Protein AF-A0AAE9Y9T9-F1 (afdb_monomer_lite)

pLDDT: mean 82.38, std 16.5, range [25.77, 98.5]

Organism: NCBI:txid467976

InterPro domains:
  IPR009045 Peptidase M74/Hedgehog-like, zinc-binding domain superfamily [G3DSA:3.30.1380.10] (387-512)
  IPR009045 Peptidase M74/Hedgehog-like, zinc-binding domain superfamily [SSF55166] (402-497)
  IPR025282 Domain of unknown function DUF4214 [PF13946] (89-117)
  IPR025282 Domain of unknown function DUF4214 [PF13946] (127-185)
  IPR025282 Domain of unknown function DUF4214 [PF13946] (188-228)
  IPR038255 Phycobilisome linker domain superfamily [G3DSA:1.10.3130.20] (77-189)

Structure (mmCIF, N/CA/C/O backbone):
data_AF-A0AAE9Y9T9-F1
#
_entry.id   AF-A0AAE9Y9T9-F1
#
loop_
_atom_site.group_PDB
_atom_site.id
_atom_site.type_symbol
_atom_site.label_atom_id
_atom_site.label_alt_id
_atom_site.label_comp_id
_atom_site.label_asym_id
_atom_site.label_entity_id
_atom_site.label_seq_id
_atom_site.pdbx_PDB_ins_code
_atom_site.Cartn_x
_atom_site.Cartn_y
_atom_site.Cartn_z
_atom_site.occupancy
_atom_site.B_iso_or_equiv
_atom_site.auth_seq_id
_atom_site.auth_comp_id
_atom_site.auth_asym_id
_atom_site.auth_atom_id
_atom_site.pdbx_PDB_model_num
ATOM 1 N N . MET A 1 1 ? 11.167 3.508 -10.632 1.00 36.72 1 MET A N 1
ATOM 2 C CA . MET A 1 1 ? 10.766 2.117 -10.337 1.00 36.72 1 MET A CA 1
ATOM 3 C C . MET A 1 1 ? 11.111 1.914 -8.875 1.00 36.72 1 MET A C 1
ATOM 5 O O . MET A 1 1 ? 12.228 2.182 -8.496 1.00 36.72 1 MET A O 1
ATOM 9 N N . ALA A 1 2 ? 10.188 1.707 -7.954 1.00 25.77 2 ALA A N 1
ATOM 10 C CA . ALA A 1 2 ? 9.254 0.606 -7.887 1.00 25.77 2 ALA A CA 1
ATOM 11 C C . ALA A 1 2 ? 7.969 1.085 -7.203 1.00 25.77 2 ALA A C 1
ATOM 13 O O . ALA A 1 2 ? 8.032 1.809 -6.215 1.00 25.77 2 ALA A O 1
ATOM 14 N N . ARG A 1 3 ? 6.823 0.713 -7.779 1.00 28.67 3 ARG A N 1
ATOM 15 C CA . ARG A 1 3 ? 5.498 0.591 -7.134 1.00 28.67 3 ARG A CA 1
ATOM 16 C C . ARG A 1 3 ? 4.399 0.339 -8.172 1.00 28.67 3 ARG A C 1
ATOM 18 O O . ARG A 1 3 ? 3.364 -0.183 -7.797 1.00 28.67 3 ARG A O 1
ATOM 25 N N . ARG A 1 4 ? 4.600 0.694 -9.455 1.00 33.28 4 ARG A N 1
ATOM 26 C CA . ARG A 1 4 ? 3.515 0.661 -10.466 1.00 33.28 4 ARG A CA 1
ATOM 27 C C . ARG A 1 4 ? 3.773 -0.139 -11.748 1.00 33.28 4 ARG A C 1
ATOM 29 O O . ARG A 1 4 ? 2.853 -0.297 -12.532 1.00 33.28 4 ARG A O 1
ATOM 36 N N . ALA A 1 5 ? 4.988 -0.634 -11.977 1.00 29.05 5 ALA A N 1
ATOM 37 C CA . ALA A 1 5 ? 5.324 -1.377 -13.200 1.00 29.05 5 ALA A CA 1
ATOM 38 C C . ALA A 1 5 ? 4.829 -2.838 -13.202 1.00 29.05 5 ALA A C 1
ATOM 40 O O . ALA A 1 5 ? 4.653 -3.412 -14.269 1.00 29.05 5 ALA A O 1
ATOM 41 N N . TRP A 1 6 ? 4.593 -3.390 -12.012 1.00 34.75 6 TRP A N 1
ATOM 42 C CA . TRP A 1 6 ? 4.169 -4.771 -11.753 1.00 34.75 6 TRP A CA 1
ATOM 43 C C . TRP A 1 6 ? 3.249 -4.802 -10.523 1.00 34.75 6 TRP A C 1
ATOM 45 O O . TRP A 1 6 ? 3.426 -5.555 -9.570 1.00 34.75 6 TRP A O 1
ATOM 55 N N . GLY A 1 7 ? 2.376 -3.799 -10.451 1.00 29.67 7 GLY A N 1
ATOM 56 C CA . GLY A 1 7 ? 1.649 -3.441 -9.244 1.00 29.67 7 GLY A CA 1
ATOM 57 C C . GLY A 1 7 ? 0.149 -3.472 -9.452 1.00 29.67 7 GLY A C 1
ATOM 58 O O . GLY A 1 7 ? -0.462 -2.409 -9.419 1.00 29.67 7 GLY A O 1
ATOM 59 N N . ALA A 1 8 ? -0.431 -4.660 -9.593 1.00 29.55 8 ALA A N 1
ATOM 60 C CA . ALA A 1 8 ? -1.784 -4.939 -9.139 1.00 29.55 8 ALA A CA 1
ATOM 61 C C . ALA A 1 8 ? -1.858 -6.396 -8.654 1.00 29.55 8 ALA A C 1
ATOM 63 O O . ALA A 1 8 ? -2.102 -7.343 -9.393 1.00 29.55 8 ALA A O 1
ATOM 64 N N . LEU A 1 9 ? -1.679 -6.601 -7.345 1.00 33.59 9 LEU A N 1
ATOM 65 C CA . LEU A 1 9 ? -2.149 -7.832 -6.705 1.00 33.59 9 LEU A CA 1
ATOM 66 C C . LEU A 1 9 ? -3.685 -7.805 -6.733 1.00 33.59 9 LEU A C 1
ATOM 68 O O . LEU A 1 9 ? -4.332 -7.557 -5.718 1.00 33.59 9 LEU A O 1
ATOM 72 N N . ALA A 1 10 ? -4.277 -8.074 -7.895 1.00 32.25 10 ALA A N 1
ATOM 73 C CA . ALA A 1 10 ? -5.696 -8.323 -8.032 1.00 32.25 10 ALA A CA 1
ATOM 74 C C . ALA A 1 10 ? -5.987 -9.703 -7.429 1.00 32.25 10 ALA A C 1
ATOM 76 O O . ALA A 1 10 ? -6.128 -10.702 -8.127 1.00 32.25 10 ALA A O 1
ATOM 77 N N . LEU A 1 11 ? -6.059 -9.786 -6.101 1.00 33.44 11 LEU A N 1
ATOM 78 C CA . LEU A 1 11 ? -6.539 -10.990 -5.436 1.00 33.44 11 LEU A CA 1
ATOM 79 C C . LEU A 1 11 ? -8.070 -11.016 -5.544 1.00 33.44 11 LEU A C 1
ATOM 81 O O . LEU A 1 11 ? -8.780 -10.369 -4.773 1.00 33.44 11 LEU A O 1
ATOM 85 N N . ALA A 1 12 ? -8.604 -11.767 -6.504 1.00 29.09 12 ALA A N 1
ATOM 86 C CA . ALA A 1 12 ? -9.953 -12.300 -6.357 1.00 29.09 12 ALA A CA 1
ATOM 87 C C . ALA A 1 12 ? -9.865 -13.481 -5.388 1.00 29.09 12 ALA A C 1
ATOM 89 O O . ALA A 1 12 ? -9.049 -14.387 -5.569 1.00 29.09 12 ALA A O 1
ATOM 90 N N . LEU A 1 13 ? -10.680 -13.435 -4.333 1.00 36.00 13 LEU A N 1
ATOM 91 C CA . LEU A 1 13 ? -10.781 -14.497 -3.343 1.00 36.00 13 LEU A CA 1
ATOM 92 C C . LEU A 1 13 ? -11.082 -15.835 -4.024 1.00 36.00 13 LEU A C 1
ATOM 94 O O . LEU A 1 13 ? -12.176 -16.036 -4.543 1.00 36.00 13 LEU A O 1
ATOM 98 N N . LEU A 1 14 ? -10.128 -16.759 -3.945 1.00 36.50 14 LEU A N 1
ATOM 99 C CA . LEU A 1 14 ? -10.345 -18.185 -4.192 1.00 36.50 14 LEU A CA 1
ATOM 100 C C . LEU A 1 14 ? -9.897 -19.061 -3.011 1.00 36.50 14 LEU A C 1
ATOM 102 O O . LEU A 1 14 ? -9.850 -20.280 -3.088 1.00 36.50 14 LEU A O 1
ATOM 106 N N . VAL A 1 15 ? -9.662 -18.453 -1.843 1.00 35.50 15 VAL A N 1
ATOM 107 C CA . VAL A 1 15 ? -9.536 -19.210 -0.583 1.00 35.50 15 VAL A CA 1
ATOM 108 C C . VAL A 1 15 ? -10.895 -19.367 0.127 1.00 35.50 15 VAL A C 1
ATOM 110 O O . VAL A 1 15 ? -10.996 -20.046 1.146 1.00 35.50 15 VAL A O 1
ATOM 113 N N . THR A 1 16 ? -11.987 -18.831 -0.425 1.00 35.72 16 THR A N 1
ATOM 114 C CA . THR A 1 16 ? -13.331 -19.030 0.128 1.00 35.72 16 THR A CA 1
ATOM 115 C C . THR A 1 16 ? -13.962 -20.322 -0.380 1.00 35.72 16 THR A C 1
ATOM 117 O O . THR A 1 16 ? -14.549 -20.398 -1.457 1.00 35.72 16 THR A O 1
ATOM 120 N N . GLY A 1 17 ? -13.943 -21.342 0.474 1.00 32.81 17 GLY A N 1
ATOM 121 C CA . GLY A 1 17 ? -15.030 -22.313 0.487 1.00 32.81 17 GLY A CA 1
ATOM 122 C C . GLY A 1 17 ? -16.334 -21.627 0.919 1.00 32.81 17 GLY A C 1
ATOM 123 O O . GLY A 1 17 ? -16.567 -21.493 2.109 1.00 32.81 17 GLY A O 1
ATOM 124 N N . MET A 1 18 ? -17.109 -21.182 -0.077 1.00 31.41 18 MET A N 1
ATOM 125 C CA . MET A 1 18 ? -18.562 -20.932 -0.177 1.00 31.41 18 MET A CA 1
ATOM 126 C C . MET A 1 18 ? -19.411 -20.271 0.940 1.00 31.41 18 MET A C 1
ATOM 128 O O . MET A 1 18 ? -19.322 -20.541 2.131 1.00 31.41 18 MET A O 1
ATOM 132 N N . ALA A 1 19 ? -20.372 -19.485 0.430 1.00 27.72 19 ALA A N 1
ATOM 133 C CA . ALA A 1 19 ? -21.610 -18.972 1.025 1.00 27.72 19 ALA A CA 1
ATOM 134 C C . ALA A 1 19 ? -22.444 -20.010 1.823 1.00 27.72 19 ALA A C 1
ATOM 136 O O . ALA A 1 19 ? -22.287 -21.216 1.618 1.00 27.72 19 ALA A O 1
ATOM 137 N N . PRO A 1 20 ? -23.392 -19.578 2.686 1.00 36.91 20 PRO A N 1
ATOM 138 C CA . PRO A 1 20 ? -24.178 -20.496 3.498 1.00 36.91 20 PRO A CA 1
ATOM 139 C C . PRO A 1 20 ? -25.326 -21.095 2.673 1.00 36.91 20 PRO A C 1
ATOM 141 O O . PRO A 1 20 ? -26.297 -20.408 2.371 1.00 36.91 20 PRO A O 1
ATOM 144 N N . ALA A 1 21 ? -25.249 -22.382 2.330 1.00 30.72 21 ALA A N 1
ATOM 145 C CA . ALA A 1 21 ? -26.416 -23.168 1.924 1.00 30.72 21 ALA A CA 1
ATOM 146 C C . ALA A 1 21 ? -26.159 -24.677 2.073 1.00 30.72 21 ALA A C 1
ATOM 148 O O . ALA A 1 21 ? -25.257 -25.205 1.437 1.00 30.72 21 ALA A O 1
ATOM 149 N N . ALA A 1 22 ? -27.012 -25.318 2.884 1.00 32.72 22 ALA A N 1
ATOM 150 C CA . ALA A 1 22 ? -27.265 -26.757 3.054 1.00 32.72 22 ALA A CA 1
ATOM 151 C C . ALA A 1 22 ? -26.057 -27.695 3.286 1.00 32.72 22 ALA A C 1
ATOM 153 O O . ALA A 1 22 ? -25.104 -27.749 2.520 1.00 32.72 22 ALA A O 1
ATOM 154 N N . ALA A 1 23 ? -26.146 -28.502 4.348 1.00 35.94 23 ALA A N 1
ATOM 155 C CA . ALA A 1 23 ? -25.128 -29.463 4.764 1.00 35.94 23 ALA A CA 1
ATOM 156 C C . ALA A 1 23 ? -24.759 -30.466 3.649 1.00 35.94 23 ALA A C 1
ATOM 158 O O . ALA A 1 23 ? -25.425 -31.482 3.458 1.00 35.94 23 ALA A O 1
ATOM 159 N N . ALA A 1 24 ? -23.669 -30.180 2.938 1.00 34.84 24 ALA A N 1
ATOM 160 C CA . ALA A 1 24 ? -22.925 -31.146 2.140 1.00 34.84 24 ALA A CA 1
ATOM 161 C C . ALA A 1 24 ? -21.932 -31.907 3.046 1.00 34.84 24 ALA A C 1
ATOM 163 O O . ALA A 1 24 ? -21.469 -31.347 4.046 1.00 34.84 24 ALA A O 1
ATOM 164 N N . PRO A 1 25 ? -21.601 -33.177 2.743 1.00 34.75 25 PRO A N 1
ATOM 165 C CA . PRO A 1 25 ? -20.698 -33.967 3.573 1.00 34.75 25 PRO A CA 1
ATOM 166 C C . PRO A 1 25 ? -19.297 -33.339 3.606 1.00 34.75 25 PRO A C 1
ATOM 168 O O . PRO A 1 25 ? -18.805 -32.831 2.599 1.00 34.75 25 PRO A O 1
ATOM 171 N N . ALA A 1 26 ? -18.671 -33.368 4.783 1.00 35.06 26 ALA A N 1
ATOM 172 C CA . ALA A 1 26 ? -17.390 -32.728 5.058 1.00 35.06 26 ALA A CA 1
ATOM 173 C C . ALA A 1 26 ? -16.287 -33.201 4.092 1.00 35.06 26 ALA A C 1
ATOM 175 O O . ALA A 1 26 ? -15.956 -34.386 4.041 1.00 35.06 26 ALA A O 1
ATOM 176 N N . ALA A 1 27 ? -15.697 -32.261 3.349 1.00 38.69 27 ALA A N 1
ATOM 177 C CA . ALA A 1 27 ? -14.474 -32.505 2.593 1.00 38.69 27 ALA A CA 1
ATOM 178 C C . ALA A 1 27 ? -13.329 -32.878 3.562 1.00 38.69 27 ALA A C 1
ATOM 180 O O . ALA A 1 27 ? -13.255 -32.302 4.653 1.00 38.69 27 ALA A O 1
ATOM 181 N N . PRO A 1 28 ? -12.431 -33.817 3.208 1.00 41.06 28 PRO A N 1
ATOM 182 C CA . PRO A 1 28 ? -11.322 -34.187 4.079 1.00 41.06 28 PRO A CA 1
ATOM 183 C C . PRO A 1 28 ? -10.411 -32.978 4.335 1.00 41.06 28 PRO A C 1
ATOM 185 O O . PRO A 1 28 ? -10.115 -32.200 3.426 1.00 41.06 28 PRO A O 1
ATOM 188 N N . ALA A 1 29 ? -9.962 -32.827 5.583 1.00 44.94 29 ALA A N 1
ATOM 189 C CA . ALA A 1 29 ? -9.028 -31.781 5.981 1.00 44.94 29 ALA A CA 1
ATOM 190 C C . ALA A 1 29 ? -7.754 -31.855 5.119 1.00 44.94 29 ALA A C 1
ATOM 192 O O . ALA A 1 29 ? -7.064 -32.876 5.094 1.00 44.94 29 ALA A O 1
ATOM 193 N N . ARG A 1 30 ? -7.456 -30.781 4.379 1.00 57.41 30 ARG A N 1
ATOM 194 C CA . ARG A 1 30 ? -6.244 -30.679 3.554 1.00 57.41 30 ARG A CA 1
ATOM 195 C C . ARG A 1 30 ? -5.012 -30.686 4.466 1.00 57.41 30 ARG A C 1
ATOM 197 O O . ARG A 1 30 ? -4.998 -29.999 5.484 1.00 57.41 30 ARG A O 1
ATOM 204 N N . SER A 1 31 ? -3.977 -31.447 4.109 1.00 71.06 31 SER A N 1
ATOM 205 C CA . SER A 1 31 ? -2.700 -31.418 4.834 1.00 71.06 31 SER A CA 1
ATOM 206 C C . SER A 1 31 ? -2.042 -30.035 4.721 1.00 71.06 31 SER A C 1
ATOM 208 O O . SER A 1 31 ? -2.261 -29.319 3.743 1.00 71.06 31 SER A O 1
ATOM 210 N N . ALA A 1 32 ? -1.200 -29.662 5.691 1.00 70.12 32 ALA A N 1
ATOM 211 C CA . ALA A 1 32 ? -0.476 -28.384 5.665 1.00 70.12 32 ALA A CA 1
ATOM 212 C C . ALA A 1 32 ? 0.333 -28.192 4.365 1.00 70.12 32 ALA A C 1
ATOM 214 O O . ALA A 1 32 ? 0.315 -27.111 3.781 1.00 70.12 32 ALA A O 1
ATOM 215 N N . GLY A 1 33 ? 0.947 -29.267 3.853 1.00 74.31 33 GLY A N 1
ATOM 216 C CA . GLY A 1 33 ? 1.660 -29.243 2.573 1.00 74.31 33 GLY A CA 1
ATOM 217 C C . GLY A 1 33 ? 0.748 -29.018 1.361 1.00 74.31 33 GLY A C 1
ATOM 218 O O . GLY A 1 33 ? 1.131 -28.318 0.430 1.00 74.31 33 GLY A O 1
ATOM 219 N N . ALA A 1 34 ? -0.484 -29.540 1.370 1.00 79.88 34 ALA A N 1
ATOM 220 C CA . ALA A 1 34 ? -1.442 -29.286 0.292 1.00 79.88 34 ALA A CA 1
ATOM 221 C C . ALA A 1 34 ? -1.924 -27.825 0.281 1.00 79.88 34 ALA A C 1
ATOM 223 O O . ALA A 1 34 ? -2.134 -27.252 -0.787 1.00 79.88 34 ALA A O 1
ATOM 224 N N . LEU A 1 35 ? -2.079 -27.205 1.455 1.00 84.44 35 LEU A N 1
ATOM 225 C CA . LEU A 1 35 ? -2.425 -25.787 1.556 1.00 84.44 35 LEU A CA 1
ATOM 226 C C . LEU A 1 35 ? -1.284 -24.892 1.047 1.00 84.44 35 LEU A C 1
ATOM 228 O O . LEU A 1 35 ? -1.539 -23.986 0.257 1.00 84.44 35 LEU A O 1
ATOM 232 N N . GLU A 1 36 ? -0.040 -25.187 1.432 1.00 86.88 36 GLU A N 1
ATOM 233 C CA . GLU A 1 36 ? 1.154 -24.453 0.989 1.00 86.88 36 GLU A CA 1
ATOM 234 C C . GLU A 1 36 ? 1.265 -24.409 -0.542 1.00 86.88 36 GLU A C 1
ATOM 236 O O . GLU A 1 36 ? 1.460 -23.341 -1.123 1.00 86.88 36 GLU A O 1
ATOM 241 N N . VAL A 1 37 ? 1.055 -25.547 -1.211 1.00 88.62 37 VAL A N 1
ATOM 242 C CA . VAL A 1 37 ? 1.101 -25.639 -2.679 1.00 88.62 37 VAL A CA 1
ATOM 243 C C . VAL A 1 37 ? -0.007 -24.817 -3.341 1.00 88.62 37 VAL A C 1
ATOM 245 O O . VAL A 1 37 ? 0.249 -24.139 -4.337 1.00 88.62 37 VAL A O 1
ATOM 248 N N . ARG A 1 38 ? -1.222 -24.813 -2.781 1.00 91.44 38 ARG A N 1
ATOM 249 C CA . ARG A 1 38 ? -2.317 -23.981 -3.302 1.00 91.44 38 ARG A CA 1
ATOM 250 C C . ARG A 1 38 ? -2.000 -22.494 -3.182 1.00 91.44 38 ARG A C 1
ATOM 252 O O . ARG A 1 38 ? -2.147 -21.763 -4.157 1.00 91.44 38 ARG A O 1
ATOM 259 N N . CYS A 1 39 ? -1.523 -22.051 -2.019 1.00 91.00 39 CYS A N 1
ATOM 260 C CA . CYS A 1 39 ? -1.108 -20.662 -1.825 1.00 91.00 39 CYS A CA 1
ATOM 261 C C . CYS A 1 39 ? 0.040 -20.282 -2.765 1.00 91.00 39 CYS A C 1
ATOM 263 O O . CYS A 1 39 ? 0.038 -19.187 -3.319 1.00 91.00 39 CYS A O 1
ATOM 265 N N . TYR A 1 40 ? 1.003 -21.186 -2.964 1.00 91.81 40 TYR A N 1
ATOM 266 C CA . TYR A 1 40 ? 2.107 -20.991 -3.898 1.00 91.81 40 TYR A CA 1
ATOM 267 C C . TYR A 1 40 ? 1.597 -20.793 -5.327 1.00 91.81 40 TYR A C 1
ATOM 269 O O . TYR A 1 40 ? 1.990 -19.831 -5.985 1.00 91.81 40 TYR A O 1
ATOM 277 N N . ALA A 1 41 ? 0.664 -21.636 -5.780 1.00 92.56 41 ALA A N 1
ATOM 278 C CA . ALA A 1 41 ? 0.052 -21.500 -7.096 1.00 92.56 41 ALA A CA 1
ATOM 279 C C . ALA A 1 41 ? -0.653 -20.144 -7.263 1.00 92.56 41 ALA A C 1
ATOM 281 O O . ALA A 1 41 ? -0.423 -19.465 -8.263 1.00 92.56 41 ALA A O 1
ATOM 282 N N . VAL A 1 42 ? -1.447 -19.722 -6.273 1.00 91.69 42 VAL A N 1
ATOM 283 C CA . VAL A 1 42 ? -2.134 -18.417 -6.275 1.00 91.69 42 VAL A CA 1
ATOM 284 C C . VAL A 1 42 ? -1.138 -17.257 -6.315 1.00 91.69 42 VAL A C 1
ATOM 286 O O . VAL A 1 42 ? -1.286 -16.352 -7.140 1.00 91.69 42 VAL A O 1
ATOM 289 N N . LEU A 1 43 ? -0.121 -17.282 -5.450 1.00 89.88 43 LEU A N 1
ATOM 290 C CA . LEU A 1 43 ? 0.875 -16.217 -5.356 1.00 89.88 43 LEU A CA 1
ATOM 291 C C . LEU A 1 43 ? 1.639 -16.067 -6.673 1.00 89.88 43 LEU A C 1
ATOM 293 O O . LEU A 1 43 ? 1.690 -14.971 -7.219 1.00 89.88 43 LEU A O 1
ATOM 297 N N . VAL A 1 44 ? 2.176 -17.163 -7.214 1.00 92.25 44 VAL A N 1
ATOM 298 C CA . VAL A 1 44 ? 2.999 -17.119 -8.430 1.00 92.25 44 VAL A CA 1
ATOM 299 C C . VAL A 1 44 ? 2.179 -16.731 -9.663 1.00 92.25 44 VAL A C 1
ATOM 301 O O . VAL A 1 44 ? 2.679 -15.968 -10.484 1.00 92.25 44 VAL A O 1
ATOM 304 N N . HIS A 1 45 ? 0.918 -17.162 -9.787 1.00 92.19 45 HIS A N 1
ATOM 305 C CA . HIS A 1 45 ? 0.053 -16.658 -10.866 1.00 92.19 45 HIS A CA 1
ATOM 306 C C . HIS A 1 45 ? -0.173 -15.162 -10.751 1.00 92.19 45 HIS A C 1
ATOM 308 O O . HIS A 1 45 ? -0.030 -14.462 -11.744 1.00 92.19 45 HIS A O 1
ATOM 314 N N . THR A 1 46 ? -0.473 -14.668 -9.549 1.00 86.88 46 THR A N 1
ATOM 315 C CA . THR A 1 46 ? -0.744 -13.239 -9.371 1.00 86.88 46 THR A CA 1
ATOM 316 C C . THR A 1 46 ? 0.494 -12.399 -9.662 1.00 86.88 46 THR A C 1
ATOM 318 O O . THR A 1 46 ? 0.391 -11.384 -10.335 1.00 86.88 46 THR A O 1
ATOM 321 N N . THR A 1 47 ? 1.672 -12.858 -9.237 1.00 84.81 47 THR A N 1
ATOM 322 C CA . THR A 1 47 ? 2.945 -12.188 -9.525 1.00 84.81 47 THR A CA 1
ATOM 323 C C . THR A 1 47 ? 3.267 -12.145 -11.020 1.00 84.81 47 THR A C 1
ATOM 325 O O . THR A 1 47 ? 3.757 -11.137 -11.505 1.00 84.81 47 THR A O 1
ATOM 328 N N . PHE A 1 48 ? 3.008 -13.215 -11.774 1.00 85.81 48 PHE A N 1
ATOM 329 C CA . PHE A 1 48 ? 3.386 -13.263 -13.192 1.00 85.81 48 PHE A CA 1
ATOM 330 C C . PHE A 1 48 ? 2.297 -12.683 -14.109 1.00 85.81 48 PHE A C 1
ATOM 332 O O . PHE A 1 48 ? 2.607 -12.014 -15.089 1.00 85.81 48 PHE A O 1
ATOM 339 N N . LEU A 1 49 ? 1.025 -12.941 -13.824 1.00 86.62 49 LEU A N 1
ATOM 340 C CA . LEU A 1 49 ? -0.079 -12.651 -14.741 1.00 86.62 49 LEU A CA 1
ATOM 341 C C . LEU A 1 49 ? -0.904 -11.422 -14.351 1.00 86.62 49 LEU A C 1
ATOM 343 O O . LEU A 1 49 ? -1.838 -11.092 -15.074 1.00 86.62 49 LEU A O 1
ATOM 347 N N . ASP A 1 50 ? -0.599 -10.772 -13.222 1.00 78.69 50 ASP A N 1
ATOM 348 C CA . ASP A 1 50 ? -1.366 -9.626 -12.700 1.00 78.69 50 ASP A CA 1
ATOM 349 C C . ASP A 1 50 ? -2.855 -9.969 -12.457 1.00 78.69 50 ASP A C 1
ATOM 351 O O . ASP A 1 50 ? -3.751 -9.126 -12.485 1.00 78.69 50 ASP A O 1
ATOM 355 N N . ARG A 1 51 ? -3.139 -11.261 -12.238 1.00 84.00 51 ARG A N 1
ATOM 356 C CA . ARG A 1 51 ? -4.475 -11.797 -11.969 1.00 84.00 51 ARG A CA 1
ATOM 357 C C . ARG A 1 51 ? -4.410 -13.036 -11.074 1.00 84.00 51 ARG A C 1
ATOM 359 O O . ARG A 1 51 ? -3.417 -13.766 -11.095 1.00 84.00 51 ARG A O 1
ATOM 366 N N . PRO A 1 52 ? -5.481 -13.348 -10.336 1.00 76.06 52 PRO A N 1
ATOM 367 C CA . PRO A 1 52 ? -5.505 -14.532 -9.500 1.00 76.06 52 PRO A CA 1
ATOM 368 C C . PRO A 1 52 ? -5.635 -15.787 -10.378 1.00 76.06 52 PRO A C 1
ATOM 370 O O . PRO A 1 52 ? -6.301 -15.781 -11.421 1.00 76.06 52 PRO A O 1
ATOM 373 N N . ALA A 1 53 ? -5.013 -16.882 -9.937 1.00 87.06 53 ALA A N 1
ATOM 374 C CA . ALA A 1 53 ? -5.241 -18.197 -10.530 1.00 87.06 53 ALA A CA 1
ATOM 375 C C . ALA A 1 53 ? -6.691 -18.625 -10.295 1.00 87.06 53 ALA A C 1
ATOM 377 O O . ALA A 1 53 ? -7.186 -18.503 -9.179 1.00 87.06 53 ALA A O 1
ATOM 378 N N . THR A 1 54 ? -7.350 -19.173 -11.309 1.00 90.56 54 THR A N 1
ATOM 379 C CA . THR A 1 54 ? -8.647 -19.840 -11.161 1.00 90.56 54 THR A CA 1
ATOM 380 C C . THR A 1 54 ? -8.518 -21.106 -10.314 1.00 90.56 54 THR A C 1
ATOM 382 O O . THR A 1 54 ? -7.453 -21.715 -10.237 1.00 90.56 54 THR A O 1
ATOM 385 N N . GLU A 1 55 ? -9.622 -21.576 -9.730 1.00 87.94 55 GLU A N 1
ATOM 386 C CA . GLU A 1 55 ? -9.627 -22.827 -8.956 1.00 87.94 55 GLU A CA 1
ATOM 387 C C . GLU A 1 55 ? -9.135 -24.033 -9.761 1.00 87.94 55 GLU A C 1
ATOM 389 O O . GLU A 1 55 ? -8.433 -24.890 -9.228 1.00 87.94 55 GLU A O 1
ATOM 394 N N . ALA A 1 56 ? -9.451 -24.075 -11.057 1.00 91.50 56 ALA A N 1
ATOM 395 C CA . ALA A 1 56 ? -8.972 -25.122 -11.951 1.00 91.50 56 ALA A CA 1
ATOM 396 C C . ALA A 1 56 ? -7.450 -25.052 -12.163 1.00 91.50 56 ALA A C 1
ATOM 398 O O . ALA A 1 56 ? -6.789 -26.089 -12.139 1.00 91.50 56 ALA A O 1
ATOM 399 N N . GLU A 1 57 ? -6.882 -23.852 -12.328 1.00 93.94 57 GLU A N 1
ATOM 400 C CA . GLU A 1 57 ? -5.429 -23.654 -12.428 1.00 93.94 57 GLU A CA 1
ATOM 401 C C . GLU A 1 57 ? -4.732 -24.041 -11.116 1.00 93.94 57 GLU A C 1
ATOM 403 O O . GLU A 1 57 ? -3.749 -24.783 -11.138 1.00 93.94 57 GLU A O 1
ATOM 408 N N . VAL A 1 58 ? -5.265 -23.608 -9.967 1.00 93.19 58 VAL A N 1
ATOM 409 C CA . VAL A 1 58 ? -4.731 -23.968 -8.644 1.00 93.19 58 VAL A CA 1
ATOM 410 C C . VAL A 1 58 ? -4.748 -25.480 -8.445 1.00 93.19 58 VAL A C 1
ATOM 412 O O . VAL A 1 58 ? -3.745 -26.046 -8.010 1.00 93.19 58 VAL A O 1
ATOM 415 N N . GLU A 1 59 ? -5.857 -26.150 -8.761 1.00 90.56 59 GLU A N 1
ATOM 416 C CA . GLU A 1 59 ? -5.981 -27.598 -8.599 1.00 90.56 59 GLU A CA 1
ATOM 417 C C . GLU A 1 59 ? -5.032 -28.354 -9.536 1.00 90.56 59 GLU A C 1
ATOM 419 O O . GLU A 1 59 ? -4.307 -29.242 -9.087 1.00 90.56 59 GLU A O 1
ATOM 424 N N . ALA A 1 60 ? -4.952 -27.954 -10.808 1.00 92.56 60 ALA A N 1
ATOM 425 C CA . ALA A 1 60 ? -4.047 -28.569 -11.776 1.00 92.56 60 ALA A CA 1
ATOM 426 C C . ALA A 1 60 ? -2.582 -28.493 -11.319 1.00 92.56 60 ALA A C 1
ATOM 428 O O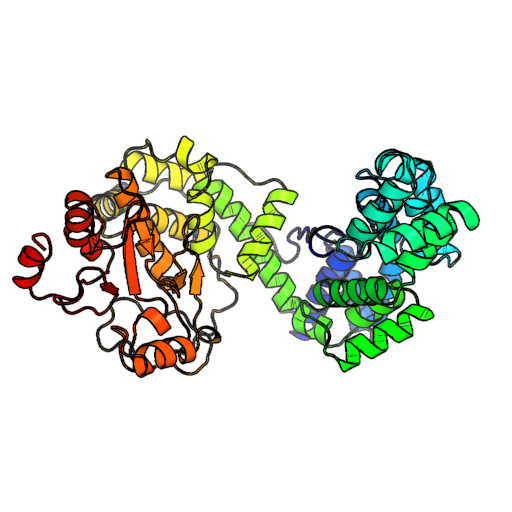 . ALA A 1 60 ? -1.862 -29.494 -11.352 1.00 92.56 60 ALA A O 1
ATOM 429 N N . TRP A 1 61 ? -2.144 -27.328 -10.838 1.00 93.06 61 TRP A N 1
ATOM 430 C CA . TRP A 1 61 ? -0.793 -27.161 -10.304 1.00 93.06 61 TRP A CA 1
ATOM 431 C C . TRP A 1 61 ? -0.576 -27.900 -8.989 1.00 93.06 61 TRP A C 1
ATOM 433 O O . TRP A 1 61 ? 0.499 -28.461 -8.776 1.00 93.06 61 TRP A O 1
ATOM 443 N N . SER A 1 62 ? -1.600 -27.963 -8.140 1.00 90.38 62 SER A N 1
ATOM 444 C CA . SER A 1 62 ? -1.531 -28.695 -6.876 1.00 90.38 62 SER A CA 1
ATOM 445 C C . SER A 1 62 ? -1.301 -30.185 -7.096 1.00 90.38 62 SER A C 1
ATOM 447 O O . SER A 1 62 ? -0.422 -30.765 -6.460 1.00 90.38 62 SER A O 1
ATOM 449 N N . VAL A 1 63 ? -2.019 -30.792 -8.046 1.00 90.81 63 VAL A N 1
ATOM 450 C CA . VAL A 1 63 ? -1.849 -32.204 -8.419 1.00 90.81 63 VAL A CA 1
ATOM 451 C C . VAL A 1 63 ? -0.451 -32.466 -8.983 1.00 90.81 63 VAL A C 1
ATOM 453 O O . VAL A 1 63 ? 0.210 -33.417 -8.571 1.00 90.81 63 VAL A O 1
ATOM 456 N N . ARG A 1 64 ? 0.026 -31.610 -9.892 1.00 93.06 64 ARG A N 1
ATOM 457 C CA . ARG A 1 64 ? 1.347 -31.737 -10.533 1.00 93.06 64 ARG A CA 1
ATOM 458 C C . ARG A 1 64 ? 2.498 -31.665 -9.529 1.00 93.06 64 ARG A C 1
ATOM 460 O O . ARG A 1 64 ? 3.366 -32.536 -9.512 1.00 93.06 64 ARG A O 1
ATOM 467 N N . ILE A 1 65 ? 2.476 -30.665 -8.650 1.00 88.62 65 ILE A N 1
ATOM 468 C CA . ILE A 1 65 ? 3.508 -30.489 -7.620 1.00 88.62 65 ILE A CA 1
ATOM 469 C C . ILE A 1 65 ? 3.450 -31.638 -6.603 1.00 88.62 65 ILE A C 1
ATOM 471 O O . ILE A 1 65 ? 4.492 -32.172 -6.224 1.00 88.62 65 ILE A O 1
ATOM 475 N N . ALA A 1 66 ? 2.252 -32.092 -6.215 1.00 85.19 66 ALA A N 1
ATOM 476 C CA . ALA A 1 66 ? 2.094 -33.263 -5.350 1.00 85.19 66 ALA A CA 1
ATOM 477 C C . ALA A 1 66 ? 2.621 -34.562 -5.993 1.00 85.19 66 ALA A C 1
ATOM 479 O O . ALA A 1 66 ? 3.102 -35.443 -5.282 1.00 85.19 66 ALA A O 1
ATOM 480 N N . ALA A 1 67 ? 2.587 -34.668 -7.325 1.00 88.81 67 ALA A N 1
ATOM 481 C CA . ALA A 1 67 ? 3.159 -35.779 -8.086 1.00 88.81 67 ALA A CA 1
ATOM 482 C C . ALA A 1 67 ? 4.694 -35.703 -8.258 1.00 88.81 67 ALA A C 1
ATOM 484 O O . ALA A 1 67 ? 5.276 -36.556 -8.927 1.00 88.81 67 ALA A O 1
ATOM 485 N N . GLY A 1 68 ? 5.362 -34.717 -7.648 1.00 89.12 68 GLY A N 1
ATOM 486 C CA . GLY A 1 68 ? 6.821 -34.574 -7.659 1.00 89.12 68 GLY A CA 1
ATOM 487 C C . GLY A 1 68 ? 7.366 -33.649 -8.747 1.00 89.12 68 GLY A C 1
ATOM 488 O O . GLY A 1 68 ? 8.581 -33.597 -8.949 1.00 89.12 68 GLY A O 1
ATOM 489 N N . GLU A 1 69 ? 6.507 -32.908 -9.449 1.00 91.81 69 GLU A N 1
ATOM 490 C CA . GLU A 1 69 ? 6.968 -31.896 -10.394 1.00 91.81 69 GLU A CA 1
ATOM 491 C C . GLU A 1 69 ? 7.684 -30.749 -9.655 1.00 91.81 69 GLU A C 1
ATOM 493 O O . GLU A 1 69 ? 7.177 -30.259 -8.640 1.00 91.81 69 GLU A O 1
ATOM 498 N N . PRO A 1 70 ? 8.867 -30.297 -10.121 1.00 90.12 70 PRO A N 1
ATOM 499 C CA . PRO A 1 70 ? 9.587 -29.233 -9.437 1.00 90.12 70 PRO A CA 1
ATOM 500 C C . PRO A 1 70 ? 8.784 -27.931 -9.470 1.00 90.12 70 PRO A C 1
ATOM 502 O O . PRO A 1 70 ? 8.307 -27.512 -10.523 1.00 90.12 70 PRO A O 1
ATOM 505 N N . ALA A 1 71 ? 8.712 -27.243 -8.328 1.00 82.62 71 ALA A N 1
ATOM 506 C CA . ALA A 1 71 ? 7.988 -25.976 -8.187 1.00 82.62 71 ALA A CA 1
ATOM 507 C C . ALA A 1 71 ? 8.435 -24.909 -9.201 1.00 82.62 71 ALA A C 1
ATOM 509 O O . ALA A 1 71 ? 7.617 -24.109 -9.637 1.00 82.62 71 ALA A O 1
ATOM 510 N N . SER A 1 72 ? 9.697 -24.955 -9.651 1.00 86.69 72 SER A N 1
ATOM 511 C CA . SER A 1 72 ? 10.233 -24.078 -10.701 1.00 86.69 72 SER A CA 1
ATOM 512 C C . SER A 1 72 ? 9.500 -24.177 -12.037 1.00 86.69 72 SER A C 1
ATOM 514 O O . SER A 1 72 ? 9.590 -23.257 -12.851 1.00 86.69 72 SER A O 1
ATOM 516 N N . ARG A 1 73 ? 8.768 -25.268 -12.276 1.00 93.88 73 ARG A N 1
ATOM 517 C CA . ARG A 1 73 ? 8.022 -25.471 -13.511 1.00 93.88 73 ARG A CA 1
ATOM 518 C C . ARG A 1 73 ? 6.857 -24.498 -13.656 1.00 93.88 73 ARG A C 1
ATOM 520 O O . ARG A 1 73 ? 6.636 -24.017 -14.760 1.00 93.88 73 ARG A O 1
ATOM 527 N N . LEU A 1 74 ? 6.178 -24.159 -12.560 1.00 93.81 74 LEU A N 1
ATOM 528 C CA . LEU A 1 74 ? 5.078 -23.194 -12.561 1.00 93.81 74 LEU A CA 1
ATOM 529 C C . LEU A 1 74 ? 5.504 -21.806 -13.073 1.00 93.81 74 LEU A C 1
ATOM 531 O O . LEU A 1 74 ? 5.006 -21.397 -14.121 1.00 93.81 74 LEU A O 1
ATOM 535 N N . PRO A 1 75 ? 6.435 -21.083 -12.419 1.00 93.00 75 PRO A N 1
ATOM 536 C CA . PRO A 1 75 ? 6.846 -19.771 -12.899 1.00 93.00 75 PRO A CA 1
ATOM 537 C C . PRO A 1 75 ? 7.491 -19.843 -14.288 1.00 93.00 75 PRO A C 1
ATOM 539 O O . PRO A 1 75 ? 7.325 -18.917 -15.070 1.00 93.00 75 PRO A O 1
ATOM 542 N N . ALA A 1 76 ? 8.180 -20.938 -14.640 1.00 91.00 76 ALA A N 1
ATOM 543 C CA . ALA A 1 76 ? 8.744 -21.108 -15.980 1.00 91.00 76 ALA A CA 1
ATOM 544 C C . ALA A 1 76 ? 7.671 -21.242 -17.077 1.00 91.00 76 ALA A C 1
ATOM 546 O O . ALA A 1 76 ? 7.826 -20.656 -18.146 1.00 91.00 76 ALA A O 1
ATOM 547 N N . GLU A 1 77 ? 6.594 -21.997 -16.831 1.00 93.19 77 GLU A N 1
ATOM 548 C CA . GLU A 1 77 ? 5.476 -22.129 -17.776 1.00 93.19 77 GLU A CA 1
ATOM 549 C C . GLU A 1 77 ? 4.688 -20.822 -17.893 1.00 93.19 77 GLU A C 1
ATOM 551 O O . GLU A 1 77 ? 4.380 -20.400 -19.008 1.00 93.19 77 GLU A O 1
ATOM 556 N N . LEU A 1 78 ? 4.443 -20.132 -16.775 1.00 91.94 78 LEU A N 1
ATOM 557 C CA . LEU A 1 78 ? 3.810 -18.814 -16.798 1.00 91.94 78 LEU A CA 1
ATOM 558 C C . LEU A 1 78 ? 4.659 -17.794 -17.557 1.00 91.94 78 LEU A C 1
ATOM 560 O O . LEU A 1 78 ? 4.141 -17.132 -18.448 1.00 91.94 78 LEU A O 1
ATOM 564 N N . ALA A 1 79 ? 5.964 -17.724 -17.290 1.00 87.00 79 ALA A N 1
ATOM 565 C CA . ALA A 1 79 ? 6.890 -16.820 -17.974 1.00 87.00 79 ALA A CA 1
ATOM 566 C C . ALA A 1 79 ? 7.034 -17.086 -19.484 1.00 87.00 79 ALA A C 1
ATOM 568 O O . ALA A 1 79 ? 7.512 -16.233 -20.228 1.00 87.00 79 ALA A O 1
ATOM 569 N N . ALA A 1 80 ? 6.654 -18.276 -19.950 1.00 85.94 80 ALA A N 1
ATOM 570 C CA . ALA A 1 80 ? 6.628 -18.617 -21.368 1.00 85.94 80 ALA A CA 1
ATOM 571 C C . ALA A 1 80 ? 5.249 -18.390 -22.018 1.00 85.94 80 ALA A C 1
ATOM 573 O O . ALA A 1 80 ? 5.122 -18.539 -23.234 1.00 85.94 80 ALA A O 1
ATOM 574 N N . SER A 1 81 ? 4.222 -18.060 -21.231 1.00 90.00 81 SER A N 1
ATOM 575 C CA . SER A 1 81 ? 2.852 -17.884 -21.711 1.00 90.00 81 SER A CA 1
ATOM 576 C C . SER A 1 81 ? 2.649 -16.546 -22.424 1.00 90.00 81 SER A C 1
ATOM 578 O O . SER A 1 81 ? 3.262 -15.533 -22.087 1.00 90.00 81 SER A O 1
ATOM 580 N N . ASP A 1 82 ? 1.721 -16.517 -23.380 1.00 88.81 82 ASP A N 1
ATOM 581 C CA . ASP A 1 82 ? 1.330 -15.279 -24.068 1.00 88.81 82 ASP A CA 1
ATOM 582 C C . ASP A 1 82 ? 0.757 -14.233 -23.125 1.00 88.81 82 ASP A C 1
ATOM 584 O O . ASP A 1 82 ? 0.893 -13.036 -23.367 1.00 88.81 82 ASP A O 1
ATOM 588 N N . GLU A 1 83 ? 0.099 -14.690 -22.065 1.00 88.81 83 GLU A N 1
ATOM 589 C CA . GLU A 1 83 ? -0.490 -13.824 -21.060 1.00 88.81 83 GLU A CA 1
ATOM 590 C C . GLU A 1 83 ? 0.604 -13.054 -20.319 1.00 88.81 83 GLU A C 1
ATOM 592 O O . GLU A 1 83 ? 0.580 -11.825 -20.294 1.00 88.81 83 GLU A O 1
ATOM 597 N N . TRP A 1 84 ? 1.637 -13.748 -19.838 1.00 87.06 84 TRP A N 1
ATOM 598 C CA . TRP A 1 84 ? 2.792 -13.096 -19.220 1.00 87.06 84 TRP A CA 1
ATOM 599 C C . TRP A 1 84 ? 3.521 -12.165 -20.195 1.00 87.06 84 TRP A C 1
ATOM 601 O O . TRP A 1 84 ? 3.840 -11.025 -19.861 1.00 87.06 84 TRP A O 1
ATOM 611 N N . LEU A 1 85 ? 3.737 -12.607 -21.439 1.00 86.56 85 LEU A N 1
ATOM 612 C CA . LEU A 1 85 ? 4.349 -11.763 -22.470 1.00 86.56 85 LEU A CA 1
ATOM 613 C C . LEU A 1 85 ? 3.512 -10.507 -22.751 1.00 86.56 85 LEU A C 1
ATOM 615 O O . LEU A 1 85 ? 4.069 -9.436 -23.000 1.00 86.56 85 LEU A O 1
ATOM 619 N N . THR A 1 86 ? 2.186 -10.617 -22.671 1.00 89.12 86 THR A N 1
ATOM 620 C CA . THR A 1 86 ? 1.269 -9.482 -22.794 1.00 89.12 86 THR A CA 1
ATOM 621 C C . THR A 1 86 ? 1.434 -8.508 -21.635 1.00 89.12 86 THR A C 1
ATOM 623 O O . THR A 1 86 ? 1.544 -7.306 -21.889 1.00 89.12 86 THR A O 1
ATOM 626 N N . VAL A 1 87 ? 1.508 -9.003 -20.395 1.00 85.62 87 VAL A N 1
ATOM 627 C CA . VAL A 1 87 ? 1.761 -8.185 -19.195 1.00 85.62 87 VAL A CA 1
ATOM 628 C C . VAL A 1 87 ? 3.075 -7.420 -19.342 1.00 85.62 87 VAL A C 1
ATOM 630 O O . VAL A 1 87 ? 3.087 -6.195 -19.222 1.00 85.62 87 VAL A O 1
ATOM 633 N N . VAL A 1 88 ? 4.160 -8.102 -19.719 1.00 83.81 88 VAL A N 1
ATOM 634 C CA . VAL A 1 88 ? 5.490 -7.490 -19.877 1.00 83.81 88 VAL A CA 1
ATOM 635 C C . VAL A 1 88 ? 5.488 -6.384 -20.927 1.00 83.81 88 VAL A C 1
ATOM 637 O O . VAL A 1 88 ? 5.948 -5.273 -20.661 1.00 83.81 88 VAL A O 1
ATOM 640 N N . VAL A 1 89 ? 4.971 -6.659 -22.128 1.00 89.06 89 VAL A N 1
ATOM 641 C CA . VAL A 1 89 ? 4.954 -5.668 -23.216 1.00 89.06 89 VAL A CA 1
ATOM 642 C C . VAL A 1 89 ? 4.043 -4.496 -22.858 1.00 89.06 89 VAL A C 1
ATOM 644 O O . VAL A 1 89 ? 4.417 -3.344 -23.079 1.00 89.06 89 VAL A O 1
ATOM 647 N N . THR A 1 90 ? 2.874 -4.764 -22.275 1.00 89.62 90 THR A N 1
ATOM 648 C CA . THR A 1 90 ? 1.928 -3.718 -21.864 1.00 89.62 90 THR A CA 1
ATOM 649 C C . THR A 1 90 ? 2.526 -2.822 -20.787 1.00 89.62 90 THR A C 1
ATOM 651 O O . THR A 1 90 ? 2.482 -1.601 -20.929 1.00 89.62 90 THR A O 1
ATOM 654 N N . GLY A 1 91 ? 3.156 -3.403 -19.764 1.00 84.62 91 GLY A N 1
ATOM 655 C CA . GLY A 1 91 ? 3.841 -2.660 -18.709 1.00 84.62 91 GLY A CA 1
ATOM 656 C C . GLY A 1 91 ? 4.966 -1.783 -19.257 1.00 84.62 91 GLY A C 1
ATOM 657 O O . GLY A 1 91 ? 5.080 -0.620 -18.878 1.00 84.62 91 GLY A O 1
ATOM 658 N N . LEU A 1 92 ? 5.753 -2.295 -20.204 1.00 88.12 92 LEU A N 1
ATOM 659 C CA . LEU A 1 92 ? 6.846 -1.557 -20.840 1.00 88.12 92 LEU A CA 1
ATOM 660 C C . LEU A 1 92 ? 6.334 -0.349 -21.636 1.00 88.12 92 LEU A C 1
ATOM 662 O O . LEU A 1 92 ? 6.882 0.749 -21.538 1.00 88.12 92 LEU A O 1
ATOM 666 N N . TYR A 1 93 ? 5.257 -0.536 -22.396 1.00 92.44 93 TYR A N 1
ATOM 667 C CA . TYR A 1 93 ? 4.582 0.542 -23.116 1.00 92.44 93 TYR A CA 1
ATOM 668 C C . TYR A 1 93 ? 3.989 1.575 -22.158 1.00 92.44 93 TYR A C 1
ATOM 670 O O . TYR A 1 93 ? 4.192 2.771 -22.359 1.00 92.44 93 TYR A O 1
ATOM 678 N N . GLN A 1 94 ? 3.341 1.139 -21.078 1.00 90.50 94 GLN A N 1
ATOM 679 C CA . GLN A 1 94 ? 2.803 2.054 -20.079 1.00 90.50 94 GLN A CA 1
ATOM 680 C C . GLN A 1 94 ? 3.918 2.870 -19.413 1.00 90.50 94 GLN A C 1
ATOM 682 O O . GLN A 1 94 ? 3.754 4.063 -19.197 1.00 90.50 94 GLN A O 1
ATOM 687 N N . GLN A 1 95 ? 5.078 2.271 -19.145 1.00 83.81 95 GLN A N 1
ATOM 688 C CA . GLN A 1 95 ? 6.217 2.956 -18.524 1.00 83.81 95 GLN A CA 1
ATOM 689 C C . GLN A 1 95 ? 6.937 3.920 -19.468 1.00 83.81 95 GLN A C 1
ATOM 691 O O . GLN A 1 95 ? 7.337 5.007 -19.055 1.00 83.81 95 GLN A O 1
ATOM 696 N N . ALA A 1 96 ? 7.134 3.535 -20.727 1.00 89.25 96 ALA A N 1
ATOM 697 C CA . ALA A 1 96 ? 7.838 4.371 -21.690 1.00 89.25 96 ALA A CA 1
ATOM 698 C C . ALA A 1 96 ? 6.908 5.437 -22.290 1.00 89.25 96 ALA A C 1
ATOM 700 O O . ALA A 1 96 ? 7.273 6.605 -22.397 1.00 89.25 96 ALA A O 1
ATOM 701 N N . LEU A 1 97 ? 5.679 5.067 -22.645 1.00 92.69 97 LEU A N 1
ATOM 702 C CA . LEU A 1 97 ? 4.773 5.853 -23.486 1.00 92.69 97 LEU A CA 1
ATOM 703 C C . LEU A 1 97 ? 3.492 6.311 -22.772 1.00 92.69 97 LEU A C 1
ATOM 705 O O . LEU A 1 97 ? 2.763 7.109 -23.344 1.00 92.69 97 LEU A O 1
ATOM 709 N N . ASP A 1 98 ? 3.268 5.932 -21.509 1.00 92.06 98 ASP A N 1
ATOM 710 C CA . ASP A 1 98 ? 2.054 6.244 -20.723 1.00 92.06 98 ASP A CA 1
ATOM 711 C C . ASP A 1 98 ? 0.750 5.761 -21.394 1.00 92.06 98 ASP A C 1
ATOM 713 O O . ASP A 1 98 ? -0.334 6.289 -21.146 1.00 92.06 98 ASP A O 1
ATOM 717 N N . ARG A 1 99 ? 0.849 4.728 -22.240 1.00 93.12 99 ARG A N 1
ATOM 718 C CA . ARG A 1 99 ? -0.274 4.066 -22.917 1.00 93.12 99 ARG A CA 1
ATOM 719 C C . ARG A 1 99 ? 0.027 2.589 -23.147 1.00 93.12 99 ARG A C 1
ATOM 721 O O . ARG A 1 99 ? 1.191 2.214 -23.213 1.00 93.12 99 ARG A O 1
ATOM 728 N N . GLY A 1 100 ? -1.001 1.780 -23.395 1.00 92.25 100 GLY A N 1
ATOM 729 C CA . GLY A 1 100 ? -0.832 0.404 -23.872 1.00 92.25 100 GLY A CA 1
ATOM 730 C C . GLY A 1 100 ? -0.386 0.313 -25.346 1.00 92.25 100 GLY A C 1
ATOM 731 O O . GLY A 1 100 ? -0.563 1.272 -26.111 1.00 92.25 100 GLY A O 1
ATOM 732 N N . PRO A 1 101 ? 0.185 -0.831 -25.769 1.00 93.19 101 PRO A N 1
ATOM 733 C CA . PRO A 1 101 ? 0.497 -1.105 -27.169 1.00 93.19 101 PRO A CA 1
ATOM 734 C C . PRO A 1 101 ? -0.786 -1.262 -27.991 1.00 93.19 101 PRO A C 1
ATOM 736 O O . PRO A 1 101 ? -1.817 -1.707 -27.486 1.00 93.19 101 PRO A O 1
ATOM 739 N N . ASP A 1 102 ? -0.726 -0.940 -29.282 1.00 95.44 102 ASP A N 1
ATOM 740 C CA . ASP A 1 102 ? -1.811 -1.303 -30.190 1.00 95.44 102 ASP A CA 1
ATOM 741 C C . ASP A 1 102 ? -1.832 -2.833 -30.420 1.00 95.44 102 ASP A C 1
ATOM 743 O O . ASP A 1 102 ? -0.805 -3.501 -30.245 1.00 95.44 102 ASP A O 1
ATOM 747 N N . PRO A 1 103 ? -2.963 -3.423 -30.853 1.00 95.88 103 PRO A N 1
ATOM 748 C CA . PRO A 1 103 ? -3.069 -4.875 -31.000 1.00 95.88 103 PRO A CA 1
ATOM 749 C C . PRO A 1 103 ? -2.062 -5.505 -31.975 1.00 95.88 103 PRO A C 1
ATOM 751 O O . PRO A 1 103 ? -1.701 -6.671 -31.807 1.00 95.88 103 PRO A O 1
ATOM 754 N N . ALA A 1 104 ? -1.618 -4.788 -33.014 1.00 95.31 104 ALA A N 1
ATOM 755 C CA . ALA A 1 104 ? -0.635 -5.313 -33.959 1.00 95.31 104 ALA A CA 1
ATOM 756 C C . ALA A 1 104 ? 0.784 -5.236 -33.383 1.00 95.31 104 ALA A C 1
ATOM 758 O O . ALA A 1 104 ? 1.517 -6.224 -33.465 1.00 95.31 104 ALA A O 1
ATOM 759 N N . GLY A 1 105 ? 1.136 -4.117 -32.746 1.00 93.75 105 GLY A N 1
ATOM 760 C CA . GLY A 1 105 ? 2.393 -3.943 -32.022 1.00 93.75 105 GLY A CA 1
ATOM 761 C C . GLY A 1 105 ? 2.560 -4.957 -30.891 1.00 93.75 105 GLY A C 1
ATOM 762 O O . GLY A 1 105 ? 3.611 -5.585 -30.781 1.00 93.75 105 GLY A O 1
ATOM 763 N N . LEU A 1 106 ? 1.506 -5.199 -30.106 1.00 94.12 106 LEU A N 1
ATOM 764 C CA . LEU A 1 106 ? 1.512 -6.202 -29.040 1.00 94.12 106 LEU A CA 1
ATOM 765 C C . LEU A 1 106 ? 1.821 -7.605 -29.580 1.00 94.12 106 LEU A C 1
ATOM 767 O O . LEU A 1 106 ? 2.760 -8.250 -29.115 1.00 94.12 106 LEU A O 1
ATOM 771 N N . ARG A 1 107 ? 1.081 -8.058 -30.603 1.00 94.06 107 ARG A N 1
ATOM 772 C CA . ARG A 1 107 ? 1.317 -9.367 -31.238 1.00 94.06 107 ARG A CA 1
ATOM 773 C C . ARG A 1 107 ? 2.733 -9.488 -31.791 1.00 94.06 107 ARG A C 1
ATOM 775 O O . ARG A 1 107 ? 3.373 -10.517 -31.599 1.00 94.06 107 ARG A O 1
ATOM 782 N N . PHE A 1 108 ? 3.231 -8.434 -32.437 1.00 93.81 108 PHE A N 1
ATOM 783 C CA . PHE A 1 108 ? 4.595 -8.406 -32.955 1.00 93.81 108 PHE A CA 1
ATOM 784 C C . PHE A 1 108 ? 5.624 -8.649 -31.844 1.00 93.81 108 PHE A C 1
ATOM 786 O O . PHE A 1 108 ? 6.493 -9.507 -32.001 1.00 93.81 108 PHE A O 1
ATOM 793 N N . TRP A 1 109 ? 5.521 -7.946 -30.712 1.00 92.75 109 TRP A N 1
ATOM 794 C CA . TRP A 1 109 ? 6.467 -8.113 -29.606 1.00 92.75 109 TRP A CA 1
ATOM 795 C C . TRP A 1 109 ? 6.372 -9.479 -28.937 1.00 92.75 109 TRP A C 1
ATOM 797 O O . TRP A 1 109 ? 7.412 -10.077 -28.661 1.00 92.75 109 TRP A O 1
ATOM 807 N N . ILE A 1 110 ? 5.161 -10.004 -28.741 1.00 91.00 110 ILE A N 1
ATOM 808 C CA . ILE A 1 110 ? 4.953 -11.361 -28.217 1.00 91.00 110 ILE A CA 1
ATOM 809 C C . ILE A 1 110 ? 5.662 -12.387 -29.112 1.00 91.00 110 ILE A C 1
ATOM 811 O O . ILE A 1 110 ? 6.423 -13.217 -28.615 1.00 91.00 110 ILE A O 1
ATOM 815 N N . ASP A 1 111 ? 5.513 -12.291 -30.436 1.00 91.19 111 ASP A N 1
ATOM 816 C CA . ASP A 1 111 ? 6.183 -13.197 -31.375 1.00 91.19 111 ASP A CA 1
ATOM 817 C C . ASP A 1 111 ? 7.713 -13.063 -31.362 1.00 91.19 111 ASP A C 1
ATOM 819 O O . ASP A 1 111 ? 8.417 -14.062 -31.537 1.00 91.19 111 ASP A O 1
ATOM 823 N N . GLN A 1 112 ? 8.256 -11.862 -31.133 1.00 90.25 112 GLN A N 1
ATOM 824 C CA . GLN A 1 112 ? 9.702 -11.677 -30.958 1.00 90.25 112 GLN A CA 1
ATOM 825 C C . GLN A 1 112 ? 10.201 -12.341 -29.670 1.00 90.25 112 GLN A C 1
ATOM 827 O O . GLN A 1 112 ? 11.208 -13.052 -29.696 1.00 90.25 112 GLN A O 1
ATOM 832 N N . LEU A 1 113 ? 9.501 -12.137 -28.553 1.00 85.06 113 LEU A N 1
ATOM 833 C CA . LEU A 1 113 ? 9.876 -12.699 -27.255 1.00 85.06 113 LEU A CA 1
ATOM 834 C C . LEU A 1 113 ? 9.797 -14.234 -27.267 1.00 85.06 113 LEU A C 1
ATOM 836 O O . LEU A 1 113 ? 10.734 -14.892 -26.817 1.00 85.06 113 LEU A O 1
ATOM 840 N N . ARG A 1 114 ? 8.775 -14.818 -27.907 1.00 85.38 114 ARG A N 1
ATOM 841 C CA . ARG A 1 114 ? 8.673 -16.275 -28.138 1.00 85.38 114 ARG A CA 1
ATOM 842 C C . ARG A 1 114 ? 9.853 -16.853 -28.918 1.00 85.38 114 ARG A C 1
ATOM 844 O O . ARG A 1 114 ? 10.249 -17.992 -28.692 1.00 85.38 114 ARG A O 1
ATOM 851 N N . ARG A 1 115 ? 10.429 -16.080 -29.843 1.00 87.00 115 ARG A N 1
ATOM 852 C CA . ARG A 1 115 ? 11.615 -16.466 -30.631 1.00 87.00 115 ARG A CA 1
ATOM 853 C C . ARG A 1 115 ? 12.935 -16.252 -29.879 1.00 87.00 115 ARG A C 1
ATOM 855 O O . ARG A 1 115 ? 13.998 -16.421 -30.470 1.00 87.00 115 ARG A O 1
ATOM 862 N N . GLY A 1 116 ? 12.879 -15.883 -28.598 1.00 79.88 116 GLY A N 1
ATOM 863 C CA . GLY A 1 116 ? 14.047 -15.694 -27.741 1.00 79.88 116 GLY A CA 1
ATOM 864 C C . GLY A 1 116 ? 14.609 -14.272 -27.735 1.00 79.88 116 GLY A C 1
ATOM 865 O O . GLY A 1 116 ? 15.744 -14.075 -27.299 1.00 79.88 116 GLY A O 1
ATOM 866 N N . ALA A 1 117 ? 13.862 -13.267 -28.210 1.00 82.94 117 ALA A N 1
ATOM 867 C CA . ALA A 1 117 ? 14.254 -11.880 -27.980 1.00 82.94 117 ALA A CA 1
ATOM 868 C C . ALA A 1 117 ? 14.281 -11.572 -26.472 1.00 82.94 117 ALA A C 1
ATOM 870 O O . ALA A 1 117 ? 13.462 -12.068 -25.703 1.00 82.94 117 ALA A O 1
ATOM 871 N N . LEU A 1 118 ? 15.229 -10.735 -26.050 1.00 79.81 118 LEU A N 1
ATOM 872 C CA . LEU A 1 118 ? 15.324 -10.291 -24.659 1.00 79.81 118 LEU A CA 1
ATOM 873 C C . LEU A 1 118 ? 14.341 -9.143 -24.406 1.00 79.81 118 LEU A C 1
ATOM 875 O O . LEU A 1 118 ? 14.186 -8.271 -25.265 1.00 79.81 118 LEU A O 1
ATOM 879 N N . VAL A 1 119 ? 13.748 -9.096 -23.212 1.00 81.62 119 VAL A N 1
ATOM 880 C CA . VAL A 1 119 ? 12.883 -7.983 -22.779 1.00 81.62 119 VAL A CA 1
ATOM 881 C C . VAL A 1 119 ? 13.635 -6.651 -22.866 1.00 81.62 119 VAL A C 1
ATOM 883 O O . VAL A 1 119 ? 13.115 -5.697 -23.435 1.00 81.62 119 VAL A O 1
ATOM 886 N N . ASP A 1 120 ? 14.909 -6.618 -22.470 1.00 81.62 120 ASP A N 1
ATOM 887 C CA . ASP A 1 120 ? 15.802 -5.457 -22.591 1.00 81.62 120 ASP A CA 1
ATOM 888 C C . ASP A 1 120 ? 15.902 -4.929 -24.024 1.00 81.62 120 ASP A C 1
ATOM 890 O O . ASP A 1 120 ? 15.994 -3.721 -24.253 1.00 81.62 120 ASP A O 1
ATOM 894 N N . ARG A 1 121 ? 15.858 -5.822 -25.021 1.00 84.00 121 ARG A N 1
ATOM 895 C CA . ARG A 1 121 ? 15.870 -5.422 -26.430 1.00 84.00 121 ARG A CA 1
ATOM 896 C C . ARG A 1 121 ? 14.559 -4.749 -26.814 1.00 84.00 121 ARG A C 1
ATOM 898 O O . ARG A 1 121 ? 14.598 -3.740 -27.512 1.00 84.00 121 ARG A O 1
ATOM 905 N N . VAL A 1 122 ? 13.423 -5.284 -26.367 1.00 87.12 122 VAL A N 1
ATOM 906 C CA . VAL A 1 122 ? 12.112 -4.650 -26.572 1.00 87.12 122 VAL A CA 1
ATOM 907 C C . VAL A 1 122 ? 12.094 -3.280 -25.894 1.00 87.12 122 VAL A C 1
ATOM 909 O O . VAL A 1 122 ? 11.769 -2.293 -26.551 1.00 87.12 122 VAL A O 1
ATOM 912 N N . ALA A 1 123 ? 12.566 -3.189 -24.646 1.00 89.38 123 ALA A N 1
ATOM 913 C CA . ALA A 1 123 ? 12.691 -1.934 -23.905 1.00 89.38 123 ALA A CA 1
ATOM 914 C C . ALA A 1 123 ? 13.489 -0.898 -24.693 1.00 89.38 123 ALA A C 1
ATOM 916 O O . ALA A 1 123 ? 13.006 0.197 -24.964 1.00 89.38 123 ALA A O 1
ATOM 917 N N . SER A 1 124 ? 14.680 -1.284 -25.145 1.00 89.88 124 SER A N 1
ATOM 918 C CA . SER A 1 124 ? 15.577 -0.422 -25.916 1.00 89.88 124 SER A CA 1
ATOM 919 C C . SER A 1 124 ? 14.931 0.118 -27.194 1.00 89.88 124 SER A C 1
ATOM 921 O O . SER A 1 124 ? 15.196 1.251 -27.587 1.00 89.88 124 SER A O 1
ATOM 923 N N . LEU A 1 125 ? 14.090 -0.681 -27.858 1.00 92.69 125 LEU A N 1
ATOM 924 C CA . LEU A 1 125 ? 13.404 -0.280 -29.087 1.00 92.69 125 LEU A CA 1
ATOM 925 C C . LEU A 1 125 ? 12.222 0.654 -28.814 1.00 92.69 125 LEU A C 1
ATOM 927 O O . LEU A 1 125 ? 12.017 1.592 -29.583 1.00 92.69 125 LEU A O 1
ATOM 931 N N . VAL A 1 126 ? 11.482 0.441 -27.723 1.00 93.81 126 VAL A N 1
ATOM 932 C CA . VAL A 1 126 ? 10.387 1.333 -27.314 1.00 93.81 126 VAL A CA 1
ATOM 933 C C . VAL A 1 126 ? 10.943 2.673 -26.826 1.00 93.81 126 VAL A C 1
ATOM 935 O O . VAL A 1 126 ? 10.554 3.712 -27.358 1.00 93.81 126 VAL A O 1
ATOM 938 N N . TYR A 1 127 ? 11.916 2.667 -25.909 1.00 95.44 127 TYR A N 1
ATOM 939 C CA . TYR A 1 127 ? 12.603 3.879 -25.447 1.00 95.44 127 TYR A CA 1
ATOM 940 C C . TYR A 1 127 ? 13.355 4.582 -26.585 1.00 95.44 127 TYR A C 1
ATOM 942 O O . TYR A 1 127 ? 13.363 5.798 -26.671 1.00 95.44 127 TYR A O 1
ATOM 950 N N . GLY A 1 128 ? 13.952 3.847 -27.525 1.00 96.38 128 GLY A N 1
ATOM 951 C CA . GLY A 1 128 ? 14.647 4.434 -28.675 1.00 96.38 128 GLY A CA 1
ATOM 952 C C . GLY A 1 128 ? 13.741 4.944 -29.804 1.00 96.38 128 GLY A C 1
ATOM 953 O O . GLY A 1 128 ? 14.252 5.454 -30.809 1.00 96.38 128 GLY A O 1
ATOM 954 N N . SER A 1 129 ? 12.422 4.767 -29.689 1.00 96.94 129 SER A N 1
ATOM 955 C CA . SER A 1 129 ? 11.468 5.043 -30.765 1.00 96.94 129 SER A CA 1
ATOM 956 C C . SER A 1 129 ? 11.308 6.541 -31.054 1.00 96.94 129 SER A C 1
ATOM 958 O O . SER A 1 129 ? 11.608 7.407 -30.233 1.00 96.94 129 SER A O 1
ATOM 960 N N . GLY A 1 130 ? 10.817 6.866 -32.256 1.00 97.75 130 GLY A N 1
ATOM 961 C CA . GLY A 1 130 ? 10.462 8.248 -32.598 1.00 97.75 130 GLY A CA 1
ATOM 962 C C . GLY A 1 130 ? 9.307 8.794 -31.755 1.00 97.75 130 GLY A C 1
ATOM 963 O O . GLY A 1 130 ? 9.280 9.982 -31.457 1.00 97.75 130 GLY A O 1
ATOM 964 N N . GLU A 1 131 ? 8.396 7.921 -31.328 1.00 96.25 131 GLU A N 1
ATOM 965 C CA . GLU A 1 131 ? 7.278 8.288 -30.465 1.00 96.25 131 GLU A CA 1
ATOM 966 C C . GLU A 1 131 ? 7.746 8.675 -29.063 1.00 96.25 131 GLU A C 1
ATOM 968 O O . GLU A 1 131 ? 7.385 9.742 -28.571 1.00 96.25 131 GLU A O 1
ATOM 973 N N . TYR A 1 132 ? 8.605 7.854 -28.452 1.00 97.31 132 TYR A N 1
ATOM 974 C CA . TYR A 1 132 ? 9.186 8.179 -27.154 1.00 97.31 132 TYR A CA 1
ATOM 975 C C . TYR A 1 132 ? 9.985 9.483 -27.218 1.00 97.31 132 TYR A C 1
ATOM 977 O O . TYR A 1 132 ? 9.830 10.344 -26.361 1.00 97.31 132 TYR A O 1
ATOM 985 N N . TYR A 1 133 ? 10.776 9.683 -28.278 1.00 98.19 133 TYR A N 1
ATOM 986 C CA . TYR A 1 133 ? 11.508 10.933 -28.482 1.00 98.19 133 TYR A CA 1
ATOM 987 C C . TYR A 1 133 ? 10.592 12.157 -28.553 1.00 98.19 133 TYR A C 1
ATOM 989 O O . TYR A 1 133 ? 10.880 13.174 -27.929 1.00 98.19 133 TYR A O 1
ATOM 997 N N . ALA A 1 134 ? 9.485 12.068 -29.296 1.00 97.81 134 ALA A N 1
ATOM 998 C CA . ALA A 1 134 ? 8.507 13.148 -29.380 1.00 97.81 134 ALA A CA 1
ATOM 999 C C . ALA A 1 134 ? 7.857 13.423 -28.016 1.00 97.81 134 ALA A C 1
ATOM 1001 O O . ALA A 1 134 ? 7.765 14.580 -27.610 1.00 97.81 134 ALA A O 1
ATOM 1002 N N . LYS A 1 135 ? 7.481 12.368 -27.283 1.00 96.00 135 LYS A N 1
ATOM 1003 C CA . LYS A 1 135 ? 6.932 12.461 -25.924 1.00 96.00 135 LYS A CA 1
ATOM 1004 C C . LYS A 1 135 ? 7.909 13.117 -24.948 1.00 96.00 135 LYS A C 1
ATOM 1006 O O . LYS A 1 135 ? 7.498 13.960 -24.159 1.00 96.00 135 LYS A O 1
ATOM 1011 N N . ALA A 1 136 ? 9.188 12.766 -25.031 1.00 96.50 136 ALA A N 1
ATOM 1012 C CA . ALA A 1 136 ? 10.239 13.335 -24.198 1.00 96.50 136 ALA A CA 1
ATOM 1013 C C . ALA A 1 136 ? 10.565 14.800 -24.546 1.00 96.50 136 ALA A C 1
ATOM 1015 O O . ALA A 1 136 ? 11.403 15.395 -23.888 1.00 96.50 136 ALA A O 1
ATOM 1016 N N . GLY A 1 137 ? 9.928 15.399 -25.561 1.00 97.06 137 GLY A N 1
ATOM 1017 C CA . GLY A 1 137 ? 10.107 16.808 -25.931 1.00 97.06 137 GLY A CA 1
ATOM 1018 C C . GLY A 1 137 ? 10.829 17.040 -27.260 1.00 97.06 137 GLY A C 1
ATOM 1019 O O . GLY A 1 137 ? 11.117 18.183 -27.606 1.00 97.06 137 GLY A O 1
ATOM 1020 N N . GLY A 1 138 ? 11.121 15.988 -28.027 1.00 97.12 138 GLY A N 1
ATOM 1021 C CA . GLY A 1 138 ? 11.575 16.094 -29.417 1.00 97.12 138 GLY A CA 1
ATOM 1022 C C . GLY A 1 138 ? 12.993 16.638 -29.606 1.00 97.12 138 GLY A C 1
ATOM 1023 O O . GLY A 1 138 ? 13.331 17.055 -30.712 1.00 97.12 138 GLY A O 1
ATOM 1024 N N . THR A 1 139 ? 13.815 16.641 -28.556 1.00 98.19 139 THR A N 1
ATOM 1025 C CA . THR A 1 139 ? 15.224 17.059 -28.600 1.00 98.19 139 THR A CA 1
ATOM 1026 C C . THR A 1 139 ? 16.109 16.020 -27.922 1.00 98.19 139 THR A C 1
ATOM 1028 O O . THR A 1 139 ? 15.649 15.289 -27.046 1.00 98.19 139 THR A O 1
ATOM 1031 N N . ASP A 1 140 ? 17.388 15.957 -28.299 1.00 98.25 140 ASP A N 1
ATOM 1032 C CA . ASP A 1 140 ? 18.338 15.013 -27.691 1.00 98.25 140 ASP A CA 1
ATOM 1033 C C . ASP A 1 140 ? 18.536 15.303 -26.202 1.00 98.25 140 ASP A C 1
ATOM 1035 O O . ASP A 1 140 ? 18.595 14.372 -25.403 1.00 98.25 140 ASP A O 1
ATOM 1039 N N . ALA A 1 141 ? 18.537 16.582 -25.820 1.00 98.25 141 ALA A N 1
ATOM 1040 C CA . ALA A 1 141 ? 18.637 16.992 -24.428 1.00 98.25 141 ALA A CA 1
ATOM 1041 C C . ALA A 1 141 ? 17.468 16.460 -23.586 1.00 98.25 141 ALA A C 1
ATOM 1043 O O . ALA A 1 141 ? 17.676 15.816 -22.556 1.00 98.25 141 ALA A O 1
ATOM 1044 N N . ALA A 1 142 ? 16.235 16.679 -24.044 1.00 98.38 142 ALA A N 1
ATOM 1045 C CA . ALA A 1 142 ? 15.050 16.255 -23.309 1.00 98.38 142 ALA A CA 1
ATOM 1046 C C . ALA A 1 142 ? 14.879 14.722 -23.324 1.00 98.38 142 ALA A C 1
ATOM 1048 O O . ALA A 1 142 ? 14.523 14.127 -22.311 1.00 98.38 142 ALA A O 1
ATOM 1049 N N . PHE A 1 143 ? 15.253 14.065 -24.427 1.00 98.50 143 PHE A N 1
ATOM 1050 C CA . PHE A 1 143 ? 15.327 12.607 -24.523 1.00 98.50 143 PHE A CA 1
ATOM 1051 C C . PHE A 1 143 ? 16.292 11.998 -23.503 1.00 98.50 143 PHE A C 1
ATOM 1053 O O . PHE A 1 143 ? 15.920 11.069 -22.793 1.00 98.50 143 PHE A O 1
ATOM 1060 N N . VAL A 1 144 ? 17.521 12.514 -23.408 1.00 98.44 144 VAL A N 1
ATOM 1061 C CA . VAL A 1 144 ? 18.513 12.025 -22.442 1.00 98.44 144 VAL A CA 1
ATOM 1062 C C . VAL A 1 144 ? 18.024 12.248 -21.014 1.00 98.44 144 VAL A C 1
ATOM 1064 O O . VAL A 1 144 ? 18.072 11.314 -20.217 1.00 98.44 144 VAL A O 1
ATOM 1067 N N . ALA A 1 145 ? 17.506 13.438 -20.703 1.00 98.12 145 ALA A N 1
ATOM 1068 C CA . ALA A 1 145 ? 16.981 13.741 -19.376 1.00 98.12 145 ALA A CA 1
ATOM 1069 C C . ALA A 1 145 ? 15.838 12.790 -18.970 1.00 98.12 145 ALA A C 1
ATOM 1071 O O . ALA A 1 145 ? 15.852 12.270 -17.855 1.00 98.12 145 ALA A O 1
ATOM 1072 N N . ASP A 1 146 ? 14.903 12.495 -19.881 1.00 97.19 146 ASP A N 1
ATOM 1073 C CA . ASP A 1 146 ? 13.800 11.562 -19.612 1.00 97.19 146 ASP A CA 1
ATOM 1074 C C . A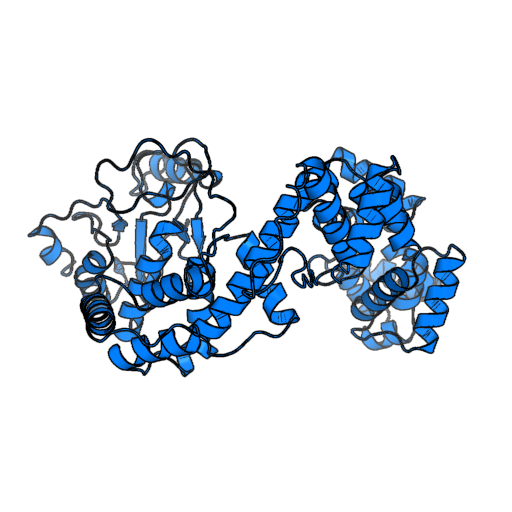SP A 1 146 ? 14.285 10.103 -19.506 1.00 97.19 146 ASP A C 1
ATOM 1076 O O . ASP A 1 146 ? 13.770 9.360 -18.677 1.00 97.19 146 ASP A O 1
ATOM 1080 N N . LEU A 1 147 ? 15.325 9.679 -20.245 1.00 96.62 147 LEU A N 1
ATOM 1081 C CA . LEU A 1 147 ? 15.940 8.356 -20.035 1.00 96.62 147 LEU A CA 1
ATOM 1082 C C . LEU A 1 147 ? 16.577 8.234 -18.643 1.00 96.62 147 LEU A C 1
ATOM 1084 O O . LEU A 1 147 ? 16.454 7.190 -18.002 1.00 96.62 147 LEU A O 1
ATOM 1088 N N . TYR A 1 148 ? 17.258 9.280 -18.173 1.00 96.75 148 TYR A N 1
ATOM 1089 C CA . TYR A 1 148 ? 17.824 9.329 -16.824 1.00 96.75 148 TYR A CA 1
ATOM 1090 C C . TYR A 1 148 ? 16.734 9.197 -15.754 1.00 96.75 148 TYR A C 1
ATOM 1092 O O . TYR A 1 148 ? 16.854 8.361 -14.860 1.00 96.75 148 TYR A O 1
ATOM 1100 N N . ASP A 1 149 ? 15.635 9.935 -15.885 1.00 93.94 149 ASP A N 1
ATOM 1101 C CA . ASP A 1 149 ? 14.510 9.848 -14.953 1.00 93.94 149 ASP A CA 1
ATOM 1102 C C . ASP A 1 149 ? 13.801 8.480 -15.013 1.00 93.94 149 ASP A C 1
ATOM 1104 O O . ASP A 1 149 ? 13.652 7.781 -14.001 1.00 93.94 149 ASP A O 1
ATOM 1108 N N . ARG A 1 150 ? 13.417 8.037 -16.216 1.00 89.19 150 ARG A N 1
ATOM 1109 C CA . ARG A 1 150 ? 12.580 6.844 -16.400 1.00 89.19 150 ARG A CA 1
ATOM 1110 C C . ARG A 1 150 ? 13.321 5.522 -16.254 1.00 89.19 150 ARG A C 1
ATOM 1112 O O . ARG A 1 150 ? 12.674 4.542 -15.891 1.00 89.19 150 ARG A O 1
ATOM 1119 N N . ILE A 1 151 ? 14.624 5.462 -16.539 1.00 91.00 151 ILE A N 1
ATOM 1120 C CA . ILE A 1 151 ? 15.413 4.214 -16.482 1.00 91.00 151 ILE A CA 1
ATOM 1121 C C . ILE A 1 151 ? 16.350 4.175 -15.271 1.00 91.00 151 ILE A C 1
ATOM 1123 O O . ILE A 1 151 ? 16.595 3.085 -14.760 1.00 91.00 151 ILE A O 1
ATOM 1127 N N . LEU A 1 152 ? 16.888 5.323 -14.843 1.00 90.94 152 LEU A N 1
ATOM 1128 C CA . LEU A 1 152 ? 17.909 5.411 -13.784 1.00 90.94 152 LEU A CA 1
ATOM 1129 C C . LEU A 1 152 ? 17.419 6.135 -12.520 1.00 90.94 152 LEU A C 1
ATOM 1131 O O . LEU A 1 152 ? 18.143 6.201 -11.533 1.00 90.94 152 LEU A O 1
ATOM 1135 N N . HIS A 1 153 ? 16.208 6.700 -12.546 1.00 89.25 153 HIS A N 1
ATOM 1136 C CA . HIS A 1 153 ? 15.543 7.320 -11.394 1.00 89.25 153 HIS A CA 1
ATOM 1137 C C . HIS A 1 153 ? 16.337 8.437 -10.726 1.00 89.25 153 HIS A C 1
ATOM 1139 O O . HIS A 1 153 ? 16.294 8.623 -9.508 1.00 89.25 153 HIS A O 1
ATOM 1145 N N . ARG A 1 154 ? 17.047 9.209 -11.542 1.00 92.44 154 ARG A N 1
ATOM 1146 C CA . ARG A 1 154 ? 17.780 10.388 -11.098 1.00 92.44 154 ARG A CA 1
ATOM 1147 C C . ARG A 1 154 ? 17.937 11.381 -12.227 1.00 92.44 154 ARG A C 1
ATOM 1149 O O . ARG A 1 154 ? 17.902 11.011 -13.394 1.00 92.44 154 ARG A O 1
ATOM 1156 N N . SER A 1 155 ? 18.231 12.622 -11.872 1.00 95.56 155 SER A N 1
ATOM 1157 C CA . SER A 1 155 ? 18.637 13.624 -12.850 1.00 95.56 155 SER A CA 1
ATOM 1158 C C . SER A 1 155 ? 20.058 13.354 -13.374 1.00 95.56 155 SER A C 1
ATOM 1160 O O . SER A 1 155 ? 20.923 12.886 -12.617 1.00 95.56 155 SER A O 1
ATOM 1162 N N . PRO A 1 156 ? 20.337 13.672 -14.650 1.00 95.88 156 PRO A N 1
ATOM 1163 C CA . PRO A 1 156 ? 21.698 13.682 -15.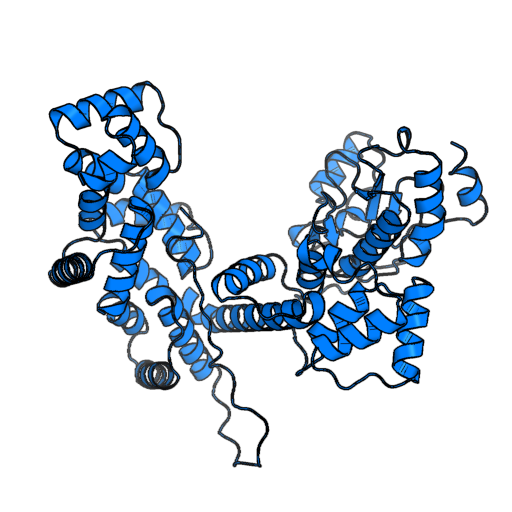164 1.00 95.88 156 PRO A CA 1
ATOM 1164 C C . PRO A 1 156 ? 22.517 14.804 -14.529 1.00 95.88 156 PRO A C 1
ATOM 1166 O O . PRO A 1 156 ? 22.022 15.908 -14.300 1.00 95.88 156 PRO A O 1
ATOM 1169 N N . ASP A 1 157 ? 23.803 14.547 -14.305 1.00 97.19 157 ASP A N 1
ATOM 1170 C CA . ASP A 1 157 ? 24.771 15.619 -14.097 1.00 97.19 157 ASP A CA 1
ATOM 1171 C C . ASP A 1 157 ? 25.113 16.303 -15.442 1.00 97.19 157 ASP A C 1
ATOM 1173 O O . ASP A 1 157 ? 24.923 15.698 -16.504 1.00 97.19 157 ASP A O 1
ATOM 1177 N N . PRO A 1 158 ? 25.643 17.544 -15.441 1.00 97.81 158 PRO A N 1
ATOM 1178 C CA . PRO A 1 158 ? 25.908 18.281 -16.679 1.00 97.81 158 PRO A CA 1
ATOM 1179 C C . PRO A 1 158 ? 26.848 17.567 -17.663 1.00 97.81 158 PRO A C 1
ATOM 1181 O O . PRO A 1 158 ? 26.682 17.699 -18.877 1.00 97.81 158 PRO A O 1
ATOM 1184 N N . ALA A 1 159 ? 27.827 16.803 -17.167 1.00 97.25 159 ALA A N 1
ATOM 1185 C CA . ALA A 1 159 ? 28.767 16.086 -18.024 1.00 97.25 159 ALA A CA 1
ATOM 1186 C C . ALA A 1 159 ? 28.123 14.831 -18.627 1.00 97.25 159 ALA A C 1
ATOM 1188 O O . ALA A 1 159 ? 28.279 14.575 -19.823 1.00 97.25 159 ALA A O 1
ATOM 1189 N N . GLY A 1 160 ? 27.363 14.080 -17.826 1.00 96.69 160 GLY A N 1
ATOM 1190 C CA . GLY A 1 160 ? 26.555 12.951 -18.277 1.00 96.69 160 GLY A CA 1
ATOM 1191 C C . GLY A 1 160 ? 25.550 13.366 -19.349 1.00 96.69 160 GLY A C 1
ATOM 1192 O O . GLY A 1 160 ? 25.500 12.746 -20.411 1.00 96.69 160 GLY A O 1
ATOM 1193 N N . GLN A 1 161 ? 24.827 14.464 -19.120 1.00 98.19 161 GLN A N 1
ATOM 1194 C CA . GLN A 1 161 ? 23.888 15.047 -20.079 1.00 98.19 161 GLN A CA 1
ATOM 1195 C C . GLN A 1 161 ? 24.562 15.314 -21.437 1.00 98.19 161 GLN A C 1
ATOM 1197 O O . GLN A 1 161 ? 24.187 14.719 -22.449 1.00 98.19 161 GLN A O 1
ATOM 1202 N N . ALA A 1 162 ? 25.619 16.134 -21.455 1.00 98.25 162 ALA A N 1
ATOM 1203 C CA . ALA A 1 162 ? 26.321 16.502 -22.686 1.00 98.25 162 ALA A CA 1
ATOM 1204 C C . ALA A 1 162 ? 26.947 15.291 -23.406 1.00 98.25 162 ALA A C 1
ATOM 1206 O O . ALA A 1 162 ? 26.948 15.210 -24.642 1.00 98.25 162 ALA A O 1
ATOM 1207 N N . HIS A 1 163 ? 27.465 14.322 -22.641 1.00 97.94 163 HIS A N 1
ATOM 1208 C CA . HIS A 1 163 ? 28.001 13.083 -23.194 1.00 97.94 163 HIS A CA 1
ATOM 1209 C C . HIS A 1 163 ? 26.922 12.312 -23.958 1.00 97.94 163 HIS A C 1
ATOM 1211 O O . HIS A 1 163 ? 27.121 11.968 -25.126 1.00 97.94 163 HIS A O 1
ATOM 1217 N N . TRP A 1 164 ? 25.779 12.050 -23.325 1.00 98.31 164 TRP A N 1
ATOM 1218 C CA . TRP A 1 164 ? 24.723 11.237 -23.918 1.00 98.31 164 TRP A CA 1
ATOM 1219 C C . TRP A 1 164 ? 23.963 11.951 -25.034 1.00 98.31 164 TRP A C 1
ATOM 1221 O O . TRP A 1 164 ? 23.532 11.279 -25.971 1.00 98.31 164 TRP A O 1
ATOM 1231 N N . GLU A 1 165 ? 23.881 13.281 -25.025 1.00 98.38 165 GLU A N 1
ATOM 1232 C CA . GLU A 1 165 ? 23.407 14.059 -26.178 1.00 98.38 165 GLU A CA 1
ATOM 1233 C C . GLU A 1 165 ? 24.310 13.825 -27.394 1.00 98.38 165 GLU A C 1
ATOM 1235 O O . GLU A 1 165 ? 23.845 13.425 -28.462 1.00 98.38 165 GLU A O 1
ATOM 1240 N N . THR A 1 166 ? 25.629 13.940 -27.206 1.00 98.38 166 THR A N 1
ATOM 1241 C CA . THR A 1 166 ? 26.608 13.656 -28.266 1.00 98.38 166 THR A CA 1
ATOM 1242 C C . THR A 1 166 ? 26.495 12.209 -28.757 1.00 98.38 166 THR A C 1
ATOM 1244 O O . THR A 1 166 ? 26.554 11.942 -29.960 1.00 98.38 166 THR A O 1
ATOM 1247 N N . GLN A 1 167 ? 26.313 11.243 -27.848 1.00 98.19 167 GLN A N 1
ATOM 1248 C CA . GLN A 1 167 ? 26.097 9.843 -28.230 1.00 98.19 167 GLN A CA 1
ATOM 1249 C C . GLN A 1 167 ? 24.777 9.650 -28.984 1.00 98.19 167 GLN A C 1
ATOM 1251 O O . GLN A 1 167 ? 24.727 8.834 -29.902 1.00 98.19 167 GLN A O 1
ATOM 1256 N N . THR A 1 168 ? 23.727 10.396 -28.643 1.00 98.12 168 THR A N 1
ATOM 1257 C CA . THR A 1 168 ? 22.424 10.321 -29.317 1.00 98.12 168 THR A CA 1
ATOM 1258 C C . THR A 1 168 ? 22.541 10.811 -30.754 1.00 98.12 168 THR A C 1
ATOM 1260 O O . THR A 1 168 ? 22.145 10.084 -31.668 1.00 98.12 168 THR A O 1
ATOM 1263 N N . ALA A 1 169 ? 23.201 11.951 -30.965 1.00 96.75 169 ALA A N 1
ATOM 1264 C CA . ALA A 1 169 ? 23.449 12.513 -32.289 1.00 96.75 169 ALA A CA 1
ATOM 1265 C C . ALA A 1 169 ? 24.340 11.615 -33.169 1.00 96.75 169 ALA A C 1
ATOM 1267 O O . ALA A 1 169 ? 24.141 11.527 -34.378 1.00 96.75 169 ALA A O 1
ATOM 1268 N N . THR A 1 170 ? 25.325 10.930 -32.576 1.00 97.38 170 THR A N 1
ATOM 1269 C CA . THR A 1 170 ? 26.334 10.160 -33.333 1.00 97.38 170 THR A CA 1
ATOM 1270 C C . THR A 1 170 ? 26.007 8.677 -33.504 1.00 97.38 170 THR A C 1
ATOM 1272 O O . THR A 1 170 ? 26.385 8.079 -34.509 1.00 97.38 170 THR A O 1
ATOM 1275 N N . ARG A 1 171 ? 25.327 8.054 -32.536 1.00 96.00 171 ARG A N 1
ATOM 1276 C CA . ARG A 1 171 ? 25.017 6.610 -32.527 1.00 96.00 171 ARG A CA 1
ATOM 1277 C C . ARG A 1 171 ? 23.533 6.306 -32.704 1.00 96.00 171 ARG A C 1
ATOM 1279 O O . ARG A 1 171 ? 23.177 5.148 -32.924 1.00 96.00 171 ARG A O 1
ATOM 1286 N N . GLY A 1 172 ? 22.680 7.322 -32.606 1.00 96.62 172 GLY A N 1
ATOM 1287 C CA . GLY A 1 172 ? 21.234 7.200 -32.693 1.00 96.62 172 GLY A CA 1
ATOM 1288 C C . GLY A 1 172 ? 20.571 6.767 -31.381 1.00 96.62 172 GLY A C 1
ATOM 1289 O O . GLY A 1 172 ? 21.144 6.063 -30.543 1.00 96.62 172 GLY A O 1
ATOM 1290 N N . ARG A 1 173 ? 19.299 7.152 -31.241 1.00 96.69 173 ARG A N 1
ATOM 1291 C CA . ARG A 1 173 ? 18.468 6.952 -30.039 1.00 96.69 173 ARG A CA 1
ATOM 1292 C C . ARG A 1 173 ? 18.372 5.503 -29.584 1.00 96.69 173 ARG A C 1
ATOM 1294 O O . ARG A 1 173 ? 18.546 5.224 -28.405 1.00 96.69 173 ARG A O 1
ATOM 1301 N N . GLY A 1 174 ? 18.153 4.572 -30.514 1.00 95.25 174 GLY A N 1
ATOM 1302 C CA . GLY A 1 174 ? 18.038 3.147 -30.188 1.00 95.25 174 GLY A CA 1
ATOM 1303 C C . GLY A 1 174 ? 19.298 2.576 -29.535 1.00 95.25 174 GLY A C 1
ATOM 1304 O O . GLY A 1 174 ? 19.205 1.770 -28.612 1.00 95.25 174 GLY A O 1
ATOM 1305 N N . ARG A 1 175 ? 20.489 3.026 -29.960 1.00 95.88 175 ARG A N 1
ATOM 1306 C CA . ARG A 1 175 ? 21.747 2.591 -29.343 1.00 95.88 175 ARG A CA 1
ATOM 1307 C C . ARG A 1 175 ? 21.931 3.201 -27.959 1.00 95.88 175 ARG A C 1
ATOM 1309 O O . ARG A 1 175 ? 22.391 2.494 -27.069 1.00 95.88 175 ARG A O 1
ATOM 1316 N N . VAL A 1 176 ? 21.583 4.474 -27.779 1.00 97.62 176 VAL A N 1
ATOM 1317 C CA . VAL A 1 176 ? 21.657 5.139 -26.471 1.00 97.62 176 VAL A CA 1
ATOM 1318 C C . VAL A 1 176 ? 20.678 4.508 -25.483 1.00 97.62 176 VAL A C 1
ATOM 1320 O O . VAL A 1 176 ? 21.113 4.077 -24.422 1.00 97.62 176 VAL A O 1
ATOM 1323 N N . ALA A 1 177 ? 19.412 4.317 -25.859 1.00 96.44 177 ALA A N 1
ATOM 1324 C CA . ALA A 1 177 ? 18.425 3.625 -25.029 1.00 96.44 177 ALA A CA 1
ATOM 1325 C C . ALA A 1 177 ? 18.908 2.227 -24.604 1.00 96.44 177 ALA A C 1
ATOM 1327 O O . ALA A 1 177 ? 18.822 1.872 -23.430 1.00 96.44 177 ALA A O 1
ATOM 1328 N N . ALA A 1 178 ? 19.513 1.463 -25.522 1.00 92.38 178 ALA A N 1
ATOM 1329 C CA . ALA A 1 178 ? 20.091 0.162 -25.191 1.00 92.38 178 ALA A CA 1
ATOM 1330 C C . ALA A 1 178 ? 21.235 0.236 -24.170 1.00 92.38 178 ALA A C 1
ATOM 1332 O O . ALA A 1 178 ? 21.355 -0.643 -23.319 1.00 92.38 178 ALA A O 1
ATOM 1333 N N . LEU A 1 179 ? 22.071 1.275 -24.229 1.00 95.19 179 LEU A N 1
ATOM 1334 C CA . LEU A 1 179 ? 23.151 1.478 -23.260 1.00 95.19 179 LEU A CA 1
ATOM 1335 C C . LEU A 1 179 ? 22.617 1.871 -21.876 1.00 95.19 179 LEU A C 1
ATOM 1337 O O . LEU A 1 179 ? 23.187 1.434 -20.879 1.00 95.19 179 LEU A O 1
ATOM 1341 N N . PHE A 1 180 ? 21.517 2.625 -21.809 1.00 95.31 180 PHE A N 1
ATOM 1342 C CA . PHE A 1 180 ? 20.832 2.932 -20.550 1.00 95.31 180 PHE A CA 1
ATOM 1343 C C . PHE A 1 180 ? 20.210 1.679 -19.927 1.00 95.31 180 PHE A C 1
ATOM 1345 O O . PHE A 1 180 ? 20.499 1.373 -18.771 1.00 95.31 180 PHE A O 1
ATOM 1352 N N . VAL A 1 181 ? 19.436 0.903 -20.695 1.00 91.00 181 VAL A N 1
ATOM 1353 C CA . VAL A 1 181 ? 18.802 -0.343 -20.217 1.00 91.00 181 VAL A CA 1
ATOM 1354 C C . VAL A 1 181 ? 19.848 -1.371 -19.766 1.00 91.00 181 VAL A C 1
ATOM 1356 O O . VAL A 1 181 ? 19.688 -2.015 -18.729 1.00 91.00 181 VAL A O 1
ATOM 1359 N N . ALA A 1 182 ? 20.953 -1.510 -20.502 1.00 89.50 182 ALA A N 1
ATOM 1360 C CA . ALA A 1 182 ? 22.031 -2.443 -20.166 1.00 89.50 182 ALA A CA 1
ATOM 1361 C C . ALA A 1 182 ? 23.013 -1.908 -19.103 1.00 89.50 182 ALA A C 1
ATOM 1363 O O . ALA A 1 182 ? 23.969 -2.599 -18.728 1.00 89.50 182 ALA A O 1
ATOM 1364 N N . SER A 1 183 ? 22.825 -0.674 -18.628 1.00 92.00 183 SER A N 1
ATOM 1365 C CA . SER A 1 183 ? 23.723 -0.062 -17.650 1.00 92.00 183 SER A CA 1
ATOM 1366 C C . SER A 1 183 ? 23.741 -0.847 -16.334 1.00 92.00 183 SER A C 1
ATOM 1368 O O . SER A 1 183 ? 22.876 -1.674 -16.038 1.00 92.00 183 SER A O 1
ATOM 1370 N N . TRP A 1 184 ? 24.791 -0.640 -15.541 1.00 93.69 184 TRP A N 1
ATOM 1371 C CA . TRP A 1 184 ? 24.885 -1.247 -14.212 1.00 93.69 184 TRP A CA 1
ATOM 1372 C C . TRP A 1 184 ? 23.768 -0.749 -13.283 1.00 93.69 184 TRP A C 1
ATOM 1374 O O . TRP A 1 184 ? 23.160 -1.550 -12.584 1.00 93.69 184 TRP A O 1
ATOM 1384 N N . GLU A 1 185 ? 23.475 0.553 -13.325 1.00 90.88 185 GLU A N 1
ATOM 1385 C CA . GLU A 1 185 ? 22.444 1.205 -12.509 1.00 90.88 185 GLU A CA 1
ATOM 1386 C C . GLU A 1 185 ? 21.052 0.672 -12.848 1.00 90.88 185 GLU A C 1
ATOM 1388 O O . GLU A 1 185 ? 20.362 0.168 -11.970 1.00 90.88 185 GLU A O 1
ATOM 1393 N N . SER A 1 186 ? 20.709 0.605 -14.137 1.00 90.25 186 SER A N 1
ATOM 1394 C CA . SER A 1 186 ? 19.429 0.027 -14.544 1.00 90.25 186 SER A CA 1
ATOM 1395 C C . SER A 1 186 ? 19.302 -1.452 -14.152 1.00 90.25 186 SER A C 1
ATOM 1397 O O . SER A 1 186 ? 18.245 -1.881 -13.701 1.00 90.25 186 SER A O 1
ATOM 1399 N N . ARG A 1 187 ? 20.374 -2.253 -14.260 1.00 90.19 187 ARG A N 1
ATOM 1400 C CA . ARG A 1 187 ? 20.349 -3.653 -13.794 1.00 90.19 187 ARG A CA 1
ATOM 1401 C C . ARG A 1 187 ? 20.182 -3.762 -12.285 1.00 90.19 187 ARG A C 1
ATOM 1403 O O . ARG A 1 187 ? 19.454 -4.639 -11.838 1.00 90.19 187 ARG A O 1
ATOM 1410 N N . ARG A 1 188 ? 20.832 -2.897 -11.504 1.00 91.88 188 ARG A N 1
ATOM 1411 C CA . ARG A 1 188 ? 20.639 -2.839 -10.051 1.00 91.88 188 ARG A CA 1
ATOM 1412 C C . ARG A 1 188 ? 19.172 -2.590 -9.720 1.00 91.88 188 ARG A C 1
ATOM 1414 O O . ARG A 1 188 ? 18.610 -3.355 -8.944 1.00 91.88 188 ARG A O 1
ATOM 1421 N N . ASP A 1 189 ? 18.567 -1.585 -10.342 1.00 88.88 189 ASP A N 1
ATOM 1422 C CA . ASP A 1 189 ? 17.180 -1.212 -10.069 1.00 88.88 189 ASP A CA 1
ATOM 1423 C C . ASP A 1 189 ? 16.208 -2.331 -10.461 1.00 88.88 189 ASP A C 1
ATOM 1425 O O . ASP A 1 189 ? 15.272 -2.625 -9.718 1.00 88.88 189 ASP A O 1
ATOM 1429 N N . ARG A 1 190 ? 16.462 -3.029 -11.578 1.00 88.56 190 ARG A N 1
ATOM 1430 C CA . ARG A 1 190 ? 15.673 -4.207 -11.979 1.00 88.56 190 ARG A CA 1
ATOM 1431 C C . ARG A 1 190 ? 15.836 -5.389 -11.022 1.00 88.56 190 ARG A C 1
ATOM 1433 O O . ARG A 1 190 ? 14.845 -6.044 -10.713 1.00 88.56 190 ARG A O 1
ATOM 1440 N N . VAL A 1 191 ? 17.046 -5.655 -10.521 1.00 90.62 191 VAL A N 1
ATOM 1441 C CA . VAL A 1 191 ? 17.272 -6.686 -9.490 1.00 90.62 191 VAL A CA 1
ATOM 1442 C C . VAL A 1 191 ? 16.512 -6.338 -8.215 1.00 90.62 191 VAL A C 1
ATOM 1444 O O . VAL A 1 191 ? 15.792 -7.187 -7.697 1.00 90.62 191 VAL A O 1
ATOM 1447 N N . ASP A 1 192 ? 16.649 -5.103 -7.729 1.00 87.75 192 ASP A N 1
ATOM 1448 C CA . ASP A 1 192 ? 15.973 -4.640 -6.516 1.00 87.75 192 ASP A CA 1
ATOM 1449 C C . ASP A 1 192 ? 14.446 -4.736 -6.676 1.00 87.75 192 ASP A C 1
ATOM 1451 O O . ASP A 1 192 ? 13.772 -5.270 -5.796 1.00 87.75 192 ASP A O 1
ATOM 1455 N N . ALA A 1 193 ? 13.906 -4.334 -7.831 1.00 84.75 193 ALA A N 1
ATOM 1456 C CA . ALA A 1 193 ? 12.481 -4.450 -8.132 1.00 84.75 193 ALA A CA 1
ATOM 1457 C C . ALA A 1 193 ? 11.983 -5.907 -8.126 1.00 84.75 193 ALA A C 1
ATOM 1459 O O . ALA A 1 193 ? 10.983 -6.195 -7.472 1.00 84.75 193 ALA A O 1
ATOM 1460 N N . LEU A 1 194 ? 12.686 -6.832 -8.791 1.00 88.62 194 LEU A N 1
ATOM 1461 C CA . LEU A 1 194 ? 12.298 -8.249 -8.840 1.00 88.62 194 LEU A CA 1
ATOM 1462 C C . LEU A 1 194 ? 12.349 -8.920 -7.460 1.00 88.62 194 LEU A C 1
ATOM 1464 O O . LEU A 1 194 ? 11.516 -9.770 -7.150 1.00 88.62 194 LEU A O 1
ATOM 1468 N N . TYR A 1 195 ? 13.315 -8.541 -6.624 1.00 90.94 195 TYR A N 1
ATOM 1469 C CA . TYR A 1 195 ? 13.417 -9.021 -5.247 1.00 90.94 195 TYR A CA 1
ATOM 1470 C C . TYR A 1 195 ? 12.252 -8.528 -4.384 1.00 90.94 195 TYR A C 1
ATOM 1472 O O . TYR A 1 195 ? 11.590 -9.336 -3.730 1.00 90.94 195 TYR A O 1
ATOM 1480 N N . GLU A 1 196 ? 11.954 -7.231 -4.420 1.00 85.88 196 GLU A N 1
ATOM 1481 C CA . GLU A 1 196 ? 10.830 -6.667 -3.669 1.00 85.88 196 GLU A CA 1
ATOM 1482 C C . GLU A 1 196 ? 9.490 -7.253 -4.127 1.00 85.88 196 GLU A C 1
ATOM 1484 O O . GLU A 1 196 ? 8.650 -7.621 -3.310 1.00 85.88 196 GLU A O 1
ATOM 1489 N N . GLU A 1 197 ? 9.290 -7.420 -5.429 1.00 81.25 197 GLU A N 1
ATOM 1490 C CA . GLU A 1 197 ? 8.040 -7.943 -5.974 1.00 81.25 197 GLU A CA 1
ATOM 1491 C C . GLU A 1 197 ? 7.827 -9.426 -5.629 1.00 81.25 197 GLU A C 1
ATOM 1493 O O . GLU A 1 197 ? 6.795 -9.814 -5.065 1.00 81.25 197 GLU A O 1
ATOM 1498 N N . ILE A 1 198 ? 8.824 -10.265 -5.918 1.00 89.19 198 ILE A N 1
ATOM 1499 C CA . ILE A 1 198 ? 8.694 -11.722 -5.821 1.00 89.19 198 ILE A CA 1
ATOM 1500 C C . ILE A 1 198 ? 8.945 -12.201 -4.389 1.00 89.19 198 ILE A C 1
ATOM 1502 O O . ILE A 1 198 ? 8.188 -13.027 -3.875 1.00 89.19 198 ILE A O 1
ATOM 1506 N N . LEU A 1 199 ? 9.977 -11.677 -3.722 1.00 88.25 199 LEU A N 1
ATOM 1507 C CA . LEU A 1 199 ? 10.361 -12.091 -2.368 1.00 88.25 199 LEU A CA 1
ATOM 1508 C C . LEU A 1 199 ? 9.793 -11.181 -1.275 1.00 88.25 199 LEU A C 1
ATOM 1510 O O . LEU A 1 199 ? 9.607 -11.640 -0.153 1.00 88.25 199 LEU A O 1
ATOM 1514 N N . GLY A 1 200 ? 9.397 -9.941 -1.584 1.00 84.25 200 GLY A N 1
ATOM 1515 C CA . GLY A 1 200 ? 8.890 -8.998 -0.571 1.00 84.25 200 GLY A CA 1
ATOM 1516 C C . GLY A 1 200 ? 9.986 -8.394 0.303 1.00 84.25 200 GLY A C 1
ATOM 1517 O O . GLY A 1 200 ? 9.717 -8.040 1.449 1.00 84.25 200 GLY A O 1
ATOM 1518 N N . ARG A 1 201 ? 11.227 -8.372 -0.191 1.00 85.69 201 ARG A N 1
ATOM 1519 C CA . ARG A 1 201 ? 12.385 -7.821 0.512 1.00 85.69 201 ARG A CA 1
ATOM 1520 C C . ARG A 1 201 ? 13.478 -7.423 -0.463 1.00 85.69 201 ARG A C 1
ATOM 1522 O O . ARG A 1 201 ? 13.582 -7.990 -1.547 1.00 85.69 201 ARG A O 1
ATOM 1529 N N . SER A 1 202 ? 14.388 -6.575 -0.004 1.00 88.88 202 SER A N 1
ATOM 1530 C CA . SER A 1 202 ? 15.592 -6.223 -0.749 1.00 88.88 202 SER A CA 1
ATOM 1531 C C . SER A 1 202 ? 16.594 -7.392 -0.826 1.00 88.88 202 SER A C 1
ATOM 1533 O O . SER A 1 202 ? 16.657 -8.237 0.081 1.00 88.88 202 SER A O 1
ATOM 1535 N N . PRO A 1 203 ? 17.420 -7.456 -1.888 1.00 90.94 203 PRO A N 1
ATOM 1536 C CA . PRO A 1 203 ? 18.530 -8.399 -1.959 1.00 90.94 203 PRO A CA 1
ATOM 1537 C C . PRO A 1 203 ? 19.619 -8.032 -0.947 1.00 90.94 203 PRO A C 1
ATOM 1539 O O . PRO A 1 203 ? 19.903 -6.856 -0.704 1.00 90.94 203 PRO A O 1
ATOM 1542 N N . ASP A 1 204 ? 20.287 -9.046 -0.398 1.00 93.25 204 ASP A N 1
ATOM 1543 C CA . ASP A 1 204 ? 21.519 -8.830 0.355 1.00 93.25 204 ASP A CA 1
ATOM 1544 C C . ASP A 1 204 ? 22.647 -8.335 -0.583 1.00 93.25 204 ASP A C 1
ATOM 1546 O O . ASP A 1 204 ? 22.573 -8.534 -1.803 1.00 93.25 204 ASP A O 1
ATOM 1550 N N . PRO A 1 205 ? 23.713 -7.700 -0.057 1.00 94.44 205 PRO A N 1
ATOM 1551 C CA . PRO A 1 205 ? 24.764 -7.123 -0.895 1.00 94.44 205 PRO A CA 1
ATOM 1552 C C . PRO A 1 205 ? 25.434 -8.115 -1.858 1.00 94.44 205 PRO A C 1
ATOM 1554 O O . PRO A 1 205 ? 25.760 -7.740 -2.986 1.00 94.44 205 PRO A O 1
ATOM 1557 N N . ALA A 1 206 ? 25.622 -9.374 -1.446 1.00 94.44 206 ALA A N 1
ATOM 1558 C CA . ALA A 1 206 ? 26.260 -10.391 -2.277 1.00 94.44 206 ALA A CA 1
ATOM 1559 C C . ALA A 1 206 ? 25.304 -10.897 -3.367 1.00 94.44 206 ALA A C 1
ATOM 1561 O O . ALA A 1 206 ? 25.690 -10.970 -4.536 1.00 94.44 206 ALA A O 1
ATOM 1562 N N . GLY A 1 207 ? 24.046 -11.170 -3.009 1.00 92.88 207 GLY A N 1
ATOM 1563 C CA . GLY A 1 207 ? 22.986 -11.531 -3.948 1.00 92.88 207 GLY A CA 1
ATOM 1564 C C . GLY A 1 207 ? 22.762 -10.449 -5.005 1.00 92.88 207 GLY A C 1
ATOM 1565 O O . GLY A 1 207 ? 22.740 -10.746 -6.200 1.00 92.88 207 GLY A O 1
ATOM 1566 N N . ARG A 1 208 ? 22.704 -9.178 -4.592 1.00 95.44 208 ARG A N 1
ATOM 1567 C CA . ARG A 1 208 ? 22.589 -8.032 -5.506 1.00 95.44 208 ARG A CA 1
ATOM 1568 C C . ARG A 1 208 ? 23.751 -7.993 -6.499 1.00 95.44 208 ARG A C 1
ATOM 1570 O O . ARG A 1 208 ? 23.525 -7.917 -7.705 1.00 95.44 208 ARG A O 1
ATOM 1577 N N . ALA A 1 209 ? 24.992 -8.067 -6.011 1.00 94.38 209 ALA A N 1
ATOM 1578 C CA . ALA A 1 209 ? 26.180 -8.021 -6.863 1.00 94.38 209 ALA A CA 1
ATOM 1579 C C . ALA A 1 209 ? 26.223 -9.185 -7.868 1.00 94.38 209 ALA A C 1
ATOM 1581 O O . ALA A 1 209 ? 26.527 -8.974 -9.045 1.00 94.38 209 ALA A O 1
ATOM 1582 N N . HIS A 1 210 ? 25.866 -10.393 -7.421 1.00 94.19 210 HIS A N 1
ATOM 1583 C CA . HIS A 1 210 ? 25.762 -11.569 -8.279 1.00 94.19 210 HIS A CA 1
ATOM 1584 C C . HIS A 1 210 ? 24.765 -11.348 -9.422 1.00 94.19 210 HIS A C 1
ATOM 1586 O O . HIS A 1 210 ? 25.112 -11.538 -10.589 1.00 94.19 210 HIS A O 1
ATOM 1592 N N . TRP A 1 211 ? 23.545 -10.905 -9.109 1.00 94.38 211 TRP A N 1
ATOM 1593 C CA . TRP A 1 211 ? 22.497 -10.760 -10.116 1.00 94.38 211 TRP A CA 1
ATOM 1594 C C . TRP A 1 211 ? 22.740 -9.611 -11.088 1.00 94.38 211 TRP A C 1
ATOM 1596 O O . TRP A 1 211 ? 22.482 -9.782 -12.275 1.00 94.38 211 TRP A O 1
ATOM 1606 N N . ILE A 1 212 ? 23.324 -8.492 -10.653 1.00 93.56 212 ILE A N 1
ATOM 1607 C CA . ILE A 1 212 ? 23.708 -7.411 -11.577 1.00 93.56 212 ILE A CA 1
ATOM 1608 C C . ILE A 1 212 ? 24.703 -7.921 -12.630 1.00 93.56 212 ILE A C 1
ATOM 1610 O O . ILE A 1 212 ? 24.568 -7.621 -13.821 1.00 93.56 212 ILE A O 1
ATOM 1614 N N . ALA A 1 213 ? 25.692 -8.714 -12.205 1.00 92.06 213 ALA A N 1
ATOM 1615 C CA . ALA A 1 213 ? 26.641 -9.338 -13.121 1.00 92.06 213 ALA A CA 1
ATOM 1616 C C . ALA A 1 213 ? 25.951 -10.372 -14.027 1.00 92.06 213 ALA A C 1
ATOM 1618 O O . ALA A 1 213 ? 26.198 -10.390 -15.233 1.00 92.06 213 ALA A O 1
ATOM 1619 N N . ALA A 1 214 ? 25.045 -11.186 -13.479 1.00 90.25 214 ALA A N 1
ATOM 1620 C CA . ALA A 1 214 ? 24.308 -12.190 -14.238 1.00 90.25 214 ALA A CA 1
ATOM 1621 C C . ALA A 1 214 ? 23.419 -11.559 -15.324 1.00 90.25 214 ALA A C 1
ATOM 1623 O O . ALA A 1 214 ? 23.483 -11.997 -16.474 1.00 90.25 214 ALA A O 1
ATOM 1624 N N . LEU A 1 215 ? 22.680 -10.485 -15.017 1.00 86.69 215 LEU A N 1
ATOM 1625 C CA . LEU A 1 215 ? 21.824 -9.758 -15.970 1.00 86.69 215 LEU A CA 1
ATOM 1626 C C . LEU A 1 215 ? 22.601 -9.124 -17.141 1.00 86.69 215 LEU A C 1
ATOM 1628 O O . LEU A 1 215 ? 22.008 -8.614 -18.082 1.00 86.69 215 LEU A O 1
ATOM 1632 N N . ALA A 1 216 ? 23.941 -9.166 -17.139 1.00 84.31 216 ALA A N 1
ATOM 1633 C CA . ALA A 1 216 ? 24.734 -8.885 -18.340 1.00 84.31 216 ALA A CA 1
ATOM 1634 C C . ALA A 1 216 ? 24.527 -9.919 -19.463 1.00 84.31 216 ALA A C 1
ATOM 1636 O O . ALA A 1 216 ? 24.799 -9.633 -20.627 1.00 84.31 216 ALA A O 1
ATOM 1637 N N . THR A 1 217 ? 24.152 -11.146 -19.098 1.00 81.00 217 THR A N 1
ATOM 1638 C CA . THR A 1 217 ? 24.181 -12.329 -19.974 1.00 81.00 217 THR A CA 1
ATOM 1639 C C . THR A 1 217 ? 22.927 -13.195 -19.884 1.00 81.00 217 THR A C 1
ATOM 1641 O O . THR A 1 217 ? 22.665 -13.971 -20.802 1.00 81.00 217 THR A O 1
ATOM 1644 N N . VAL A 1 218 ? 22.132 -13.063 -18.819 1.00 76.25 218 VAL A N 1
ATOM 1645 C CA . VAL A 1 218 ? 20.806 -13.679 -18.693 1.00 76.25 218 VAL A CA 1
ATOM 1646 C C . VAL A 1 218 ? 19.718 -12.608 -18.707 1.00 76.25 218 VAL A C 1
ATOM 1648 O O . VAL A 1 218 ? 19.981 -11.463 -18.362 1.00 76.25 218 VAL A O 1
ATOM 1651 N N . ASN A 1 219 ? 18.500 -12.973 -19.112 1.00 76.88 219 ASN A N 1
ATOM 1652 C CA . ASN A 1 219 ? 17.366 -12.051 -19.071 1.00 76.88 219 ASN A CA 1
ATOM 1653 C C . ASN A 1 219 ? 16.735 -11.972 -17.673 1.00 76.88 219 ASN A C 1
ATOM 1655 O O . ASN A 1 219 ? 16.820 -12.909 -16.875 1.00 76.88 219 ASN A O 1
ATOM 1659 N N . ASP A 1 220 ? 16.028 -10.871 -17.431 1.00 81.44 220 ASP A N 1
ATOM 1660 C CA . ASP A 1 220 ? 15.254 -10.615 -16.211 1.00 81.44 220 ASP A CA 1
ATOM 1661 C C . ASP A 1 220 ? 14.237 -11.730 -15.916 1.00 81.44 220 ASP A C 1
ATOM 1663 O O . ASP A 1 220 ? 14.005 -12.092 -14.767 1.00 81.44 220 ASP A O 1
ATOM 1667 N N . VAL A 1 221 ? 13.692 -12.348 -16.968 1.00 80.62 221 VAL A N 1
ATOM 1668 C CA . VAL A 1 221 ? 12.733 -13.460 -16.883 1.00 80.62 221 VAL A CA 1
ATOM 1669 C C . VAL A 1 221 ? 13.319 -14.647 -16.130 1.00 80.62 221 VAL A C 1
ATOM 1671 O O . VAL A 1 221 ? 12.668 -15.239 -15.273 1.00 80.62 221 VAL A O 1
ATOM 1674 N N . ARG A 1 222 ? 14.577 -14.994 -16.417 1.00 82.88 222 ARG A N 1
ATOM 1675 C CA . ARG A 1 222 ? 15.263 -16.086 -15.731 1.00 82.88 222 ARG A CA 1
ATOM 1676 C C . ARG A 1 222 ? 15.452 -15.772 -14.253 1.00 82.88 222 ARG A C 1
ATOM 1678 O O . ARG A 1 222 ? 15.280 -16.672 -13.437 1.00 82.88 222 ARG A O 1
ATOM 1685 N N . LEU A 1 223 ? 15.798 -14.531 -13.913 1.00 87.44 223 LEU A N 1
ATOM 1686 C CA . LEU A 1 223 ? 15.887 -14.104 -12.519 1.00 87.44 223 LEU A CA 1
ATOM 1687 C C . LEU A 1 223 ? 14.522 -14.237 -11.833 1.00 87.44 223 LEU A C 1
ATOM 1689 O O . LEU A 1 223 ? 14.432 -14.902 -10.804 1.00 87.44 223 LEU A O 1
ATOM 1693 N N . ALA A 1 224 ? 13.459 -13.713 -12.444 1.00 88.62 224 ALA A N 1
ATOM 1694 C CA . ALA A 1 224 ? 12.103 -13.807 -11.912 1.00 88.62 224 ALA A CA 1
ATOM 1695 C C . ALA A 1 224 ? 11.683 -15.263 -11.643 1.00 88.62 224 ALA A C 1
ATOM 1697 O O . ALA A 1 224 ? 11.236 -15.596 -10.546 1.00 88.62 224 ALA A O 1
ATOM 1698 N N . VAL A 1 225 ? 11.906 -16.162 -12.609 1.00 88.25 225 VAL A N 1
ATOM 1699 C CA . VAL A 1 225 ? 11.609 -17.596 -12.466 1.00 88.25 225 VAL A CA 1
ATOM 1700 C C . VAL A 1 225 ? 12.398 -18.224 -11.317 1.00 88.25 225 VAL A C 1
ATOM 1702 O O . VAL A 1 225 ? 11.836 -19.001 -10.550 1.00 88.25 225 VAL A O 1
ATOM 1705 N N . LEU A 1 226 ? 13.684 -17.897 -11.169 1.00 90.25 226 LEU A N 1
ATOM 1706 C CA . LEU A 1 226 ? 14.528 -18.462 -10.112 1.00 90.25 226 LEU A CA 1
ATOM 1707 C C . LEU A 1 226 ? 14.142 -17.952 -8.718 1.00 90.25 226 LEU A C 1
ATOM 1709 O O . LEU A 1 226 ? 14.125 -18.745 -7.777 1.00 90.25 226 LEU A O 1
ATOM 1713 N N . LEU A 1 227 ? 13.788 -16.672 -8.584 1.00 91.88 227 LEU A N 1
ATOM 1714 C CA . LEU A 1 227 ? 13.276 -16.116 -7.328 1.00 91.88 227 LEU A CA 1
ATOM 1715 C C . LEU A 1 227 ? 11.933 -16.758 -6.962 1.00 91.88 227 LEU A C 1
ATOM 1717 O O . LEU A 1 227 ? 11.767 -17.232 -5.839 1.00 91.88 227 LEU A O 1
ATOM 1721 N N . ALA A 1 228 ? 11.010 -16.862 -7.921 1.00 92.44 228 ALA A N 1
ATOM 1722 C CA . ALA A 1 228 ? 9.686 -17.448 -7.716 1.00 92.44 228 ALA A CA 1
ATOM 1723 C C . ALA A 1 228 ? 9.734 -18.955 -7.425 1.00 92.44 228 ALA A C 1
ATOM 1725 O O . ALA A 1 228 ? 8.869 -19.491 -6.736 1.00 92.44 228 ALA A O 1
ATOM 1726 N N . ALA A 1 229 ? 10.753 -19.653 -7.925 1.00 91.69 229 ALA A N 1
ATOM 1727 C CA . ALA A 1 229 ? 11.001 -21.065 -7.648 1.00 91.69 229 ALA A CA 1
ATOM 1728 C C . ALA A 1 229 ? 11.657 -21.326 -6.280 1.00 91.69 229 ALA A C 1
ATOM 1730 O O . ALA A 1 229 ? 11.840 -22.486 -5.903 1.00 91.69 229 ALA A O 1
ATOM 1731 N N . SER A 1 230 ? 12.074 -20.281 -5.562 1.00 91.25 230 SER A N 1
ATOM 1732 C CA . SER A 1 230 ? 12.816 -20.433 -4.313 1.00 91.25 230 SER A CA 1
ATOM 1733 C C . SER A 1 230 ? 11.961 -21.039 -3.194 1.00 91.25 230 SER A C 1
ATOM 1735 O O . SER A 1 230 ? 10.738 -20.886 -3.140 1.00 91.25 230 SER A O 1
ATOM 1737 N N . GLY A 1 231 ? 12.624 -21.714 -2.249 1.00 88.75 231 GLY A N 1
ATOM 1738 C CA . GLY A 1 231 ? 11.960 -22.247 -1.056 1.00 88.75 231 GLY A CA 1
ATOM 1739 C C . GLY A 1 231 ? 11.325 -21.160 -0.181 1.00 88.75 231 GLY A C 1
ATOM 1740 O O . GLY A 1 231 ? 10.341 -21.439 0.494 1.00 88.75 231 GLY A O 1
ATOM 1741 N N . GLU A 1 232 ? 11.844 -19.931 -0.240 1.00 89.19 232 GLU A N 1
ATOM 1742 C CA . GLU A 1 232 ? 11.316 -18.768 0.480 1.00 89.19 232 GLU A CA 1
ATOM 1743 C C . GLU A 1 232 ? 9.910 -18.393 0.002 1.00 89.19 232 GLU A C 1
ATOM 1745 O O . GLU A 1 232 ? 9.002 -18.255 0.822 1.00 89.19 232 GLU A O 1
ATOM 1750 N N . VAL A 1 233 ? 9.700 -18.309 -1.318 1.00 90.56 233 VAL A N 1
ATOM 1751 C CA . VAL A 1 233 ? 8.376 -18.005 -1.886 1.00 90.56 233 VAL A CA 1
ATOM 1752 C C . VAL A 1 233 ? 7.381 -19.097 -1.527 1.00 90.56 233 VAL A C 1
ATOM 1754 O O . VAL A 1 233 ? 6.263 -18.789 -1.127 1.00 90.56 233 VAL A O 1
ATOM 1757 N N . ARG A 1 234 ? 7.786 -20.369 -1.616 1.00 86.50 234 ARG A N 1
ATOM 1758 C CA . ARG A 1 234 ? 6.916 -21.502 -1.279 1.00 86.50 234 ARG A CA 1
ATOM 1759 C C . ARG A 1 234 ? 6.500 -21.480 0.196 1.00 86.50 234 ARG A C 1
ATOM 1761 O O . ARG A 1 234 ? 5.305 -21.492 0.478 1.00 86.50 234 ARG A O 1
ATOM 1768 N N . ALA A 1 235 ? 7.464 -21.340 1.106 1.00 86.56 235 ALA A N 1
ATOM 1769 C CA . ALA A 1 235 ? 7.209 -21.318 2.546 1.00 86.56 235 ALA A CA 1
ATOM 1770 C C . ALA A 1 235 ? 6.386 -20.092 2.987 1.00 86.56 235 ALA A C 1
ATOM 1772 O O . ALA A 1 235 ? 5.535 -20.198 3.868 1.00 86.56 235 ALA A O 1
ATOM 1773 N N . GLY A 1 236 ? 6.613 -18.929 2.367 1.00 86.31 236 GLY A N 1
ATOM 1774 C CA . GLY A 1 236 ? 5.910 -17.681 2.677 1.00 86.31 236 GLY A CA 1
ATOM 1775 C C . GLY A 1 236 ? 4.573 -17.497 1.952 1.00 86.31 236 GLY A C 1
ATOM 1776 O O . GLY A 1 236 ? 3.845 -16.547 2.256 1.00 86.31 236 GLY A O 1
ATOM 1777 N N . ALA A 1 237 ? 4.225 -18.373 1.001 1.00 87.75 237 ALA A N 1
ATOM 1778 C CA . ALA A 1 237 ? 3.105 -18.141 0.094 1.00 87.75 237 ALA A CA 1
ATOM 1779 C C . ALA A 1 237 ? 1.771 -17.975 0.824 1.00 87.75 237 ALA A C 1
ATOM 1781 O O . ALA A 1 237 ? 1.024 -17.043 0.529 1.00 87.75 237 ALA A O 1
ATOM 1782 N N . CYS A 1 238 ? 1.469 -18.840 1.797 1.00 86.12 238 CYS A N 1
ATOM 1783 C CA . CYS A 1 238 ? 0.192 -18.753 2.505 1.00 86.12 238 CYS A CA 1
ATOM 1784 C C . CYS A 1 238 ? 0.070 -17.498 3.356 1.00 86.12 238 CYS A C 1
ATOM 1786 O O . CYS A 1 238 ? -0.974 -16.857 3.295 1.00 86.12 238 CYS A O 1
ATOM 1788 N N . ALA A 1 239 ? 1.123 -17.100 4.071 1.00 82.50 239 ALA A N 1
ATOM 1789 C CA . ALA A 1 239 ? 1.098 -15.866 4.850 1.00 82.50 239 ALA A CA 1
ATOM 1790 C C . ALA A 1 239 ? 0.822 -14.650 3.948 1.00 82.50 239 ALA A C 1
ATOM 1792 O O . ALA A 1 239 ? -0.037 -13.827 4.260 1.00 82.50 239 ALA A O 1
ATOM 1793 N N . ARG A 1 240 ? 1.472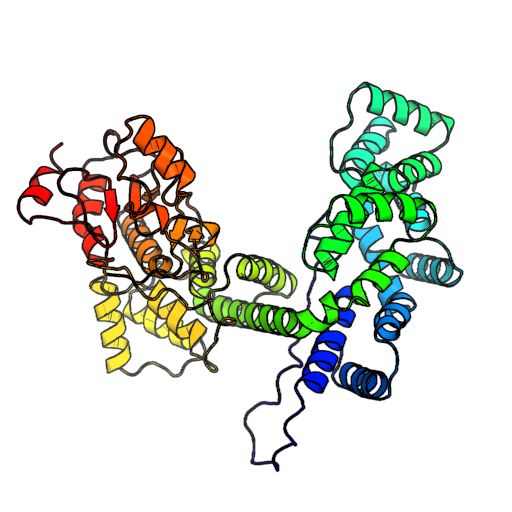 -14.584 2.776 1.00 82.69 240 ARG A N 1
ATOM 1794 C CA . ARG A 1 240 ? 1.265 -13.507 1.793 1.00 82.69 240 ARG A CA 1
ATOM 1795 C C . ARG A 1 240 ? -0.144 -13.518 1.199 1.00 82.69 240 ARG A C 1
ATOM 1797 O O . ARG A 1 240 ? -0.777 -12.469 1.122 1.00 82.69 240 ARG A O 1
ATOM 1804 N N . VAL A 1 241 ? -0.657 -14.687 0.806 1.00 82.94 241 VAL A N 1
ATOM 1805 C CA . VAL A 1 241 ? -2.019 -14.831 0.259 1.00 82.94 241 VAL A CA 1
ATOM 1806 C C . VAL A 1 241 ? -3.075 -14.478 1.310 1.00 82.94 241 VAL A C 1
ATOM 1808 O O . VAL A 1 241 ? -4.030 -13.767 1.002 1.00 82.94 241 VAL A O 1
ATOM 1811 N N . GLN A 1 242 ? -2.898 -14.916 2.557 1.00 81.06 242 GLN A N 1
ATOM 1812 C CA . GLN A 1 242 ? -3.792 -14.587 3.669 1.00 81.06 242 GLN A CA 1
ATOM 1813 C C . GLN A 1 242 ? -3.775 -13.088 3.974 1.00 81.06 242 GLN A C 1
ATOM 1815 O O . GLN A 1 242 ? -4.839 -12.482 4.072 1.00 81.06 242 GLN A O 1
ATOM 1820 N N . GLN A 1 243 ? -2.592 -12.471 4.044 1.00 79.12 243 GLN A N 1
ATOM 1821 C CA . GLN A 1 243 ? -2.461 -11.034 4.274 1.00 79.12 243 GLN A CA 1
ATOM 1822 C C . GLN A 1 243 ? -3.115 -10.217 3.152 1.00 79.12 243 GLN A C 1
ATOM 1824 O O . GLN A 1 243 ? -3.840 -9.267 3.433 1.00 79.12 243 GLN A O 1
ATOM 1829 N N . ALA A 1 244 ? -2.909 -10.598 1.888 1.00 79.00 244 ALA A N 1
ATOM 1830 C CA . ALA A 1 244 ? -3.538 -9.934 0.748 1.00 79.00 244 ALA A CA 1
ATOM 1831 C C . ALA A 1 244 ? -5.068 -10.106 0.747 1.00 79.00 244 ALA A C 1
ATOM 1833 O O . ALA A 1 244 ? -5.793 -9.150 0.476 1.00 79.00 244 ALA A O 1
ATOM 1834 N N . THR A 1 245 ? -5.564 -11.294 1.108 1.00 79.12 245 THR A N 1
ATOM 1835 C CA . THR A 1 245 ? -7.005 -11.573 1.230 1.00 79.12 245 THR A CA 1
ATOM 1836 C C . THR A 1 245 ? -7.636 -10.709 2.318 1.00 79.12 245 THR A C 1
ATOM 1838 O O . THR A 1 245 ? -8.623 -10.019 2.065 1.00 79.12 245 THR A O 1
ATOM 1841 N N . PHE A 1 246 ? -7.019 -10.687 3.503 1.00 83.25 246 PHE A N 1
ATOM 1842 C CA . PHE A 1 246 ? -7.417 -9.819 4.607 1.00 83.25 246 PHE A CA 1
ATOM 1843 C C . PHE A 1 246 ? -7.427 -8.353 4.172 1.00 83.25 246 PHE A C 1
ATOM 1845 O O . PHE A 1 246 ? -8.403 -7.650 4.419 1.00 83.25 246 PHE A O 1
ATOM 1852 N N . ALA A 1 247 ? -6.383 -7.895 3.477 1.00 83.81 247 ALA A N 1
ATOM 1853 C CA . ALA A 1 247 ? -6.281 -6.505 3.062 1.00 83.81 247 ALA A CA 1
ATOM 1854 C C . ALA A 1 247 ? -7.356 -6.096 2.057 1.00 83.81 247 ALA A C 1
ATOM 1856 O O . ALA A 1 247 ? -7.974 -5.044 2.229 1.00 83.81 247 ALA A O 1
ATOM 1857 N N . ALA A 1 248 ? -7.642 -6.935 1.062 1.00 82.81 248 ALA A N 1
ATOM 1858 C CA . ALA A 1 248 ? -8.703 -6.682 0.094 1.00 82.81 248 ALA A CA 1
ATOM 1859 C C . ALA A 1 248 ? -10.084 -6.622 0.769 1.00 82.81 248 ALA A C 1
ATOM 1861 O O . ALA A 1 248 ? -10.873 -5.712 0.500 1.00 82.81 248 ALA A O 1
ATOM 1862 N N . GLU A 1 249 ? -10.367 -7.560 1.675 1.00 85.62 249 GLU A N 1
ATOM 1863 C CA . GLU A 1 249 ? -11.649 -7.629 2.371 1.00 85.62 249 GLU A CA 1
ATOM 1864 C C . GLU A 1 249 ? -11.833 -6.487 3.376 1.00 85.62 249 GLU A C 1
ATOM 1866 O O . GLU A 1 249 ? -12.872 -5.819 3.362 1.00 85.62 249 GLU A O 1
ATOM 1871 N N . ALA A 1 250 ? -10.818 -6.216 4.200 1.00 89.00 250 ALA A N 1
ATOM 1872 C CA . ALA A 1 250 ? -10.809 -5.098 5.137 1.00 89.00 250 ALA A CA 1
ATOM 1873 C C . ALA A 1 250 ? -11.027 -3.776 4.400 1.00 89.00 250 ALA A C 1
ATOM 1875 O O . ALA A 1 250 ? -11.884 -2.987 4.795 1.00 89.00 250 ALA A O 1
ATOM 1876 N N . THR A 1 251 ? -10.328 -3.575 3.281 1.00 91.19 251 THR A N 1
ATOM 1877 C CA . THR A 1 251 ? -10.466 -2.386 2.432 1.00 91.19 251 THR A CA 1
ATOM 1878 C C . THR A 1 251 ? -11.887 -2.242 1.902 1.00 91.19 251 THR A C 1
ATOM 1880 O O . THR A 1 251 ? -12.499 -1.188 2.074 1.00 91.19 251 THR A O 1
ATOM 1883 N N . ALA A 1 252 ? -12.456 -3.298 1.319 1.00 90.06 252 ALA A N 1
ATOM 1884 C CA . ALA A 1 252 ? -13.809 -3.258 0.770 1.00 90.06 252 ALA A CA 1
ATOM 1885 C C . ALA A 1 252 ? -14.885 -3.033 1.848 1.00 90.06 252 ALA A C 1
ATOM 1887 O O . ALA A 1 252 ? -15.850 -2.300 1.619 1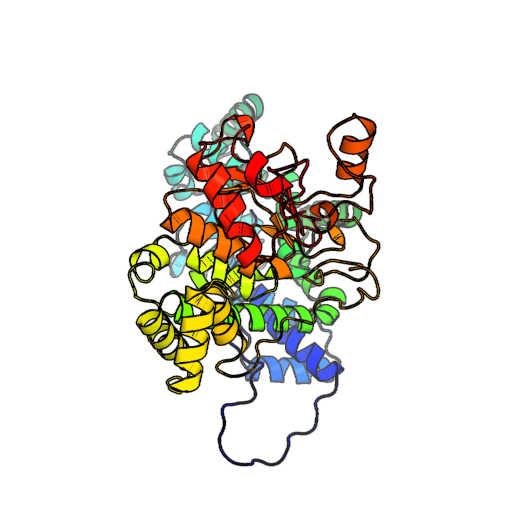.00 90.06 252 ALA A O 1
ATOM 1888 N N . ARG A 1 253 ? -14.744 -3.648 3.029 1.00 92.25 253 ARG A N 1
ATOM 1889 C CA . ARG A 1 253 ? -15.652 -3.426 4.165 1.00 92.25 253 ARG A CA 1
ATOM 1890 C C . ARG A 1 253 ? -15.520 -2.001 4.699 1.00 92.25 253 ARG A C 1
ATOM 1892 O O . ARG A 1 253 ? -16.535 -1.336 4.865 1.00 92.25 253 ARG A O 1
ATOM 1899 N N . ALA A 1 254 ? -14.301 -1.501 4.887 1.00 93.75 254 ALA A N 1
ATOM 1900 C CA . ALA A 1 254 ? -14.070 -0.154 5.394 1.00 93.75 254 ALA A CA 1
ATOM 1901 C C . ALA A 1 254 ? -14.616 0.928 4.454 1.00 93.75 254 ALA A C 1
ATOM 1903 O O . ALA A 1 254 ? -15.309 1.827 4.915 1.00 93.75 254 ALA A O 1
ATOM 1904 N N . HIS A 1 255 ? -14.403 0.817 3.142 1.00 93.88 255 HIS A N 1
ATOM 1905 C CA . HIS A 1 255 ? -14.963 1.771 2.178 1.00 93.88 255 HIS A CA 1
ATOM 1906 C C . HIS A 1 255 ? -16.494 1.774 2.196 1.00 93.88 255 HIS A C 1
ATOM 1908 O O . HIS A 1 255 ? -17.105 2.843 2.229 1.00 93.88 255 HIS A O 1
ATOM 1914 N N . ARG A 1 256 ? -17.131 0.596 2.254 1.00 93.56 256 ARG A N 1
ATOM 1915 C CA . ARG A 1 256 ? -18.594 0.524 2.350 1.00 93.56 256 ARG A CA 1
ATOM 1916 C C . ARG A 1 256 ? -19.088 1.179 3.630 1.00 93.56 256 ARG A C 1
ATOM 1918 O O . ARG A 1 256 ? -19.915 2.078 3.555 1.00 93.56 256 ARG A O 1
ATOM 1925 N N . THR A 1 257 ? -18.531 0.803 4.777 1.00 94.25 257 THR A N 1
ATOM 1926 C CA . THR A 1 257 ? -18.967 1.303 6.086 1.00 94.25 257 THR A CA 1
ATOM 1927 C C . THR A 1 257 ? -18.694 2.801 6.267 1.00 94.25 257 THR A C 1
ATOM 1929 O O . THR A 1 257 ? -19.563 3.536 6.733 1.00 94.25 257 THR A O 1
ATOM 1932 N N . VAL A 1 258 ? -17.508 3.281 5.879 1.00 93.75 258 VAL A N 1
ATOM 1933 C CA . VAL A 1 258 ? -17.048 4.658 6.139 1.00 93.75 258 VAL A CA 1
ATOM 1934 C C . VAL A 1 258 ? -17.498 5.637 5.051 1.00 93.75 258 VAL A C 1
ATOM 1936 O O . VAL A 1 258 ? -17.916 6.751 5.375 1.00 93.75 258 VAL A O 1
ATOM 1939 N N . LEU A 1 259 ? -17.448 5.235 3.777 1.00 92.38 259 LEU A N 1
ATOM 1940 C CA . LEU A 1 259 ? -17.729 6.103 2.622 1.00 92.38 259 LEU A CA 1
ATOM 1941 C C . LEU A 1 259 ? -19.066 5.790 1.932 1.00 92.38 259 LEU A C 1
ATOM 1943 O O . LEU A 1 259 ? -19.592 6.626 1.206 1.00 92.38 259 LEU A O 1
ATOM 1947 N N . GLY A 1 260 ? -19.661 4.619 2.171 1.00 91.50 260 GLY A N 1
ATOM 1948 C CA . GLY A 1 260 ? -20.925 4.222 1.541 1.00 91.50 260 GLY A CA 1
ATOM 1949 C C . GLY A 1 260 ? -20.777 3.667 0.122 1.00 91.50 260 GLY A C 1
ATOM 1950 O O . GLY A 1 260 ? -21.769 3.589 -0.598 1.00 91.50 260 GLY A O 1
ATOM 1951 N N . ARG A 1 261 ? -19.565 3.279 -0.298 1.00 92.06 261 ARG A N 1
ATOM 1952 C CA . ARG A 1 261 ? -19.290 2.720 -1.634 1.00 92.06 261 ARG A CA 1
ATOM 1953 C C . ARG A 1 261 ? -18.245 1.608 -1.597 1.00 92.06 261 ARG A C 1
ATOM 1955 O O . ARG A 1 261 ? -17.540 1.436 -0.611 1.00 92.06 261 ARG A O 1
ATOM 1962 N N . VAL A 1 262 ? -18.133 0.858 -2.688 1.00 89.25 262 VAL A N 1
ATOM 1963 C CA . VAL A 1 262 ? -17.049 -0.115 -2.902 1.00 89.25 262 VAL A CA 1
ATOM 1964 C C . VAL A 1 262 ? -15.941 0.575 -3.713 1.00 89.25 262 VAL A C 1
ATOM 1966 O O . VAL A 1 262 ? -16.278 1.317 -4.639 1.00 89.25 262 VAL A O 1
ATOM 1969 N N . PRO A 1 263 ? -14.653 0.379 -3.382 1.00 90.19 263 PRO A N 1
ATOM 1970 C CA . PRO A 1 263 ? -13.554 0.938 -4.159 1.00 90.19 263 PRO A CA 1
ATOM 1971 C C . PRO A 1 263 ? -13.408 0.196 -5.486 1.00 90.19 263 PRO A C 1
ATOM 1973 O O . PRO A 1 263 ? -13.699 -1.003 -5.573 1.00 90.19 263 PRO A O 1
ATOM 1976 N N . ASP A 1 264 ? -12.931 0.894 -6.514 1.00 87.12 264 ASP A N 1
ATOM 1977 C CA . ASP A 1 264 ? -12.488 0.222 -7.735 1.00 87.12 264 ASP A CA 1
ATOM 1978 C C . ASP A 1 264 ? -11.220 -0.622 -7.465 1.00 87.12 264 ASP A C 1
ATOM 1980 O O . ASP A 1 264 ? -10.596 -0.486 -6.405 1.00 87.12 264 ASP A O 1
ATOM 1984 N N . PRO A 1 265 ? -10.828 -1.535 -8.375 1.00 79.50 265 PRO A N 1
ATOM 1985 C CA . PRO A 1 265 ? -9.669 -2.396 -8.152 1.00 79.50 265 PRO A CA 1
ATOM 1986 C C . PRO A 1 265 ? -8.362 -1.636 -7.887 1.00 79.50 265 PRO A C 1
ATOM 1988 O O . PRO A 1 265 ? -7.607 -2.039 -7.009 1.00 79.50 265 PRO A O 1
ATOM 1991 N N . GLY A 1 266 ? -8.108 -0.526 -8.587 1.00 76.44 266 GLY A N 1
ATOM 1992 C CA . GLY A 1 266 ? -6.871 0.240 -8.429 1.00 76.44 266 GLY A CA 1
ATOM 1993 C C . GLY A 1 266 ? -6.806 0.966 -7.087 1.00 76.44 266 GLY A C 1
ATOM 1994 O O . GLY A 1 266 ? -5.769 0.955 -6.421 1.00 76.44 266 GLY A O 1
ATOM 1995 N N . GLU A 1 267 ? -7.922 1.553 -6.653 1.00 84.94 267 GLU A N 1
ATOM 1996 C CA . GLU A 1 267 ? -8.049 2.143 -5.319 1.00 84.94 267 GLU A CA 1
ATOM 1997 C C . GLU A 1 267 ? -7.892 1.074 -4.232 1.00 84.94 267 GLU A C 1
ATOM 1999 O O . GLU A 1 267 ? -7.102 1.248 -3.302 1.00 84.94 267 GLU A O 1
ATOM 2004 N N . ARG A 1 268 ? -8.589 -0.061 -4.364 1.00 85.38 268 ARG A N 1
ATOM 2005 C CA . ARG A 1 268 ? -8.509 -1.166 -3.401 1.00 85.38 268 ARG A CA 1
ATOM 2006 C C . ARG A 1 268 ? -7.069 -1.625 -3.203 1.00 85.38 268 ARG A C 1
ATOM 2008 O O . ARG A 1 268 ? -6.641 -1.808 -2.066 1.00 85.38 268 ARG A O 1
ATOM 2015 N N . ASP A 1 269 ? -6.334 -1.798 -4.293 1.00 74.75 269 ASP A N 1
ATOM 2016 C CA . ASP A 1 269 ? -4.970 -2.306 -4.248 1.00 74.75 269 ASP A CA 1
ATOM 2017 C C . ASP A 1 269 ? -4.021 -1.274 -3.618 1.00 74.75 269 ASP A C 1
ATOM 2019 O O . ASP A 1 269 ? -3.170 -1.637 -2.804 1.00 74.75 269 ASP A O 1
ATOM 2023 N N . ALA A 1 270 ? -4.218 0.021 -3.894 1.00 79.12 270 ALA A N 1
ATOM 2024 C CA . ALA A 1 270 ? -3.464 1.098 -3.252 1.00 79.12 270 ALA A CA 1
ATOM 2025 C C . ALA A 1 270 ? -3.659 1.121 -1.724 1.00 79.12 270 ALA A C 1
ATOM 2027 O O . ALA A 1 270 ? -2.681 1.225 -0.979 1.00 79.12 270 ALA A O 1
ATOM 2028 N N . TRP A 1 271 ? -4.896 0.965 -1.245 1.00 85.44 271 TRP A N 1
ATOM 2029 C CA . TRP A 1 271 ? -5.197 0.883 0.189 1.00 85.44 271 TRP A CA 1
ATOM 2030 C C . TRP A 1 271 ? -4.696 -0.415 0.829 1.00 85.44 271 TRP A C 1
ATOM 2032 O O . TRP A 1 271 ? -4.191 -0.394 1.954 1.00 85.44 271 TRP A O 1
ATOM 2042 N N . ALA A 1 272 ? -4.762 -1.534 0.104 1.00 78.25 272 ALA A N 1
ATOM 2043 C CA . ALA A 1 272 ? -4.240 -2.814 0.568 1.00 78.25 272 ALA A CA 1
ATOM 2044 C C . ALA A 1 272 ? -2.722 -2.769 0.814 1.00 78.25 272 ALA A C 1
ATOM 2046 O O . ALA A 1 272 ? -2.245 -3.417 1.746 1.00 78.25 272 ALA A O 1
ATOM 2047 N N . VAL A 1 273 ? -1.964 -1.974 0.041 1.00 73.44 273 VAL A N 1
ATOM 2048 C CA . VAL A 1 273 ? -0.537 -1.724 0.318 1.00 73.44 273 VAL A CA 1
ATOM 2049 C C . VAL A 1 273 ? -0.346 -1.066 1.682 1.00 73.44 273 VAL A C 1
ATOM 2051 O O . VAL A 1 273 ? 0.461 -1.562 2.462 1.00 73.44 273 VAL A O 1
ATOM 2054 N N . GLY A 1 274 ? -1.105 -0.012 1.999 1.00 74.69 274 GLY A N 1
ATOM 2055 C CA . GLY A 1 274 ? -1.007 0.668 3.297 1.00 74.69 274 GLY A CA 1
ATOM 2056 C C . GLY A 1 274 ? -1.325 -0.253 4.478 1.00 74.69 274 GLY A C 1
ATOM 2057 O O . GLY A 1 274 ? -0.669 -0.194 5.514 1.00 74.69 274 GLY A O 1
ATOM 2058 N N . LEU A 1 275 ? -2.266 -1.187 4.302 1.00 78.00 275 LEU A N 1
ATOM 2059 C CA . LEU A 1 275 ? -2.578 -2.181 5.329 1.00 78.00 275 LEU A CA 1
ATOM 2060 C C . LEU A 1 275 ? -1.456 -3.215 5.534 1.00 78.00 275 LEU A C 1
ATOM 2062 O O . LEU A 1 275 ? -1.401 -3.841 6.586 1.00 78.00 275 LEU A O 1
ATOM 2066 N N . ARG A 1 276 ? -0.540 -3.417 4.578 1.00 70.31 276 ARG A N 1
ATOM 2067 C CA . ARG A 1 276 ? 0.645 -4.258 4.832 1.00 70.31 276 ARG A CA 1
ATOM 2068 C C . ARG A 1 276 ? 1.594 -3.601 5.828 1.00 70.31 276 ARG A C 1
ATOM 2070 O O . ARG A 1 276 ? 2.123 -4.298 6.691 1.00 70.31 276 ARG A O 1
ATOM 2077 N N . ASP A 1 277 ? 1.751 -2.285 5.725 1.00 70.50 277 ASP A N 1
ATOM 2078 C CA . ASP A 1 277 ? 2.613 -1.494 6.604 1.00 70.50 277 ASP A CA 1
ATOM 2079 C C . ASP A 1 277 ? 1.952 -1.278 7.982 1.00 70.50 277 ASP A C 1
ATOM 2081 O O . ASP A 1 277 ? 2.626 -1.265 9.014 1.00 70.50 277 ASP A O 1
ATOM 2085 N N . HIS A 1 278 ? 0.616 -1.209 8.013 1.00 76.38 278 HIS A N 1
ATOM 2086 C CA . HIS A 1 278 ? -0.192 -0.997 9.217 1.00 76.38 278 HIS A CA 1
ATOM 2087 C C . HIS A 1 278 ? -1.341 -2.026 9.305 1.00 76.38 278 HIS A C 1
ATOM 2089 O O . HIS A 1 278 ? -2.487 -1.687 9.003 1.00 76.38 278 HIS A O 1
ATOM 2095 N N . PRO A 1 279 ? -1.076 -3.289 9.704 1.00 70.94 279 PRO A N 1
ATOM 2096 C CA . PRO A 1 279 ? -1.990 -4.428 9.530 1.00 70.94 279 PRO A CA 1
ATOM 2097 C C . PRO A 1 279 ? -3.156 -4.454 10.520 1.00 70.94 279 PRO A C 1
ATOM 2099 O O . PRO A 1 279 ? -3.319 -5.388 11.304 1.00 70.94 279 PRO A O 1
ATOM 2102 N N . HIS A 1 280 ? -3.993 -3.417 10.492 1.00 79.81 280 HIS A N 1
ATOM 2103 C CA . HIS A 1 280 ? -5.141 -3.304 11.374 1.00 79.81 280 HIS A CA 1
ATOM 2104 C C . HIS A 1 280 ? -6.241 -2.402 10.820 1.00 79.81 280 HIS A C 1
ATOM 2106 O O . HIS A 1 280 ? -6.003 -1.313 10.297 1.00 79.81 280 HIS A O 1
ATOM 2112 N N . VAL A 1 281 ? -7.482 -2.836 11.029 1.00 87.00 281 VAL A N 1
ATOM 2113 C CA . VAL A 1 281 ? -8.689 -2.144 10.561 1.00 87.00 281 VAL A CA 1
ATOM 2114 C C . VAL A 1 281 ? -8.795 -0.724 11.125 1.00 87.00 281 VAL A C 1
ATOM 2116 O O . VAL A 1 281 ? -9.246 0.171 10.419 1.00 87.00 281 VAL A O 1
ATOM 2119 N N . ALA A 1 282 ? -8.344 -0.491 12.363 1.00 87.38 282 ALA A N 1
ATOM 2120 C CA . ALA A 1 282 ? -8.381 0.844 12.970 1.00 87.38 282 ALA A CA 1
ATOM 2121 C C . ALA A 1 282 ? -7.618 1.896 12.162 1.00 87.38 282 ALA A C 1
ATOM 2123 O O . ALA A 1 282 ? -8.122 3.003 11.987 1.00 87.38 282 ALA A O 1
ATOM 2124 N N . TRP A 1 283 ? -6.444 1.538 11.636 1.00 87.75 283 TRP A N 1
ATOM 2125 C CA . TRP A 1 283 ? -5.665 2.448 10.804 1.00 87.75 283 TRP A CA 1
ATOM 2126 C C . TRP A 1 283 ? -6.390 2.770 9.502 1.00 87.75 283 TRP A C 1
ATOM 2128 O O . TRP A 1 283 ? -6.547 3.937 9.150 1.00 87.75 283 TRP A O 1
ATOM 2138 N N . LEU A 1 284 ? -6.928 1.747 8.839 1.00 90.44 284 LEU A N 1
ATOM 2139 C CA . LEU A 1 284 ? -7.678 1.913 7.599 1.00 90.44 284 LEU A CA 1
ATOM 2140 C C . LEU A 1 284 ? -8.932 2.782 7.785 1.00 90.44 284 LEU A C 1
ATOM 2142 O O . LEU A 1 284 ? -9.195 3.664 6.971 1.00 90.44 284 LEU A O 1
ATOM 2146 N N . VAL A 1 285 ? -9.689 2.573 8.866 1.00 93.31 285 VAL A N 1
ATOM 2147 C CA . VAL A 1 285 ? -10.867 3.392 9.186 1.00 93.31 285 VAL A CA 1
ATOM 2148 C C . VAL A 1 285 ? -10.464 4.840 9.457 1.00 93.31 285 VAL A C 1
ATOM 2150 O O . VAL A 1 285 ? -11.063 5.735 8.866 1.00 93.31 285 VAL A O 1
ATOM 2153 N N . ALA A 1 286 ? -9.441 5.082 10.284 1.00 91.31 286 ALA A N 1
ATOM 2154 C CA . ALA A 1 286 ? -8.934 6.432 10.536 1.00 91.31 286 ALA A CA 1
ATOM 2155 C C . ALA A 1 286 ? -8.514 7.123 9.229 1.00 91.31 286 ALA A C 1
ATOM 2157 O O . ALA A 1 286 ? -8.887 8.265 8.973 1.00 91.31 286 ALA A O 1
ATOM 2158 N N . ALA A 1 287 ? -7.797 6.410 8.359 1.00 90.81 287 ALA A N 1
ATOM 2159 C CA . ALA A 1 287 ? -7.286 6.971 7.117 1.00 90.81 287 ALA A CA 1
ATOM 2160 C C . ALA A 1 287 ? -8.409 7.306 6.126 1.00 90.81 287 ALA A C 1
ATOM 2162 O O . ALA A 1 287 ? -8.371 8.361 5.496 1.00 90.81 287 ALA A O 1
ATOM 2163 N N . LEU A 1 288 ? -9.450 6.473 6.046 1.00 92.62 288 LEU A N 1
ATOM 2164 C CA . LEU A 1 288 ? -10.655 6.780 5.275 1.00 92.62 288 LEU A CA 1
ATOM 2165 C C . LEU A 1 288 ? -11.422 7.970 5.856 1.00 92.62 288 LEU A C 1
ATOM 2167 O O . LEU A 1 288 ? -11.875 8.831 5.102 1.00 92.62 288 LEU A O 1
ATOM 2171 N N . MET A 1 289 ? -11.539 8.062 7.183 1.00 91.56 289 MET A N 1
ATOM 2172 C CA . MET A 1 289 ? -12.170 9.209 7.844 1.00 91.56 289 MET A CA 1
ATOM 2173 C C . MET A 1 289 ? -11.404 10.518 7.595 1.00 91.56 289 MET A C 1
ATOM 2175 O O . MET A 1 289 ? -12.013 11.582 7.506 1.00 91.56 289 MET A O 1
ATOM 2179 N N . ALA A 1 290 ? -10.084 10.440 7.412 1.00 89.12 290 ALA A N 1
ATOM 2180 C CA . ALA A 1 290 ? -9.221 11.567 7.066 1.00 89.12 290 ALA A CA 1
ATOM 2181 C C . ALA A 1 290 ? -9.384 12.061 5.618 1.00 89.12 290 ALA A C 1
ATOM 2183 O O . ALA A 1 290 ? -8.799 13.083 5.245 1.00 89.12 290 ALA A O 1
ATOM 2184 N N . THR A 1 291 ? -10.131 11.353 4.771 1.00 89.56 291 THR A N 1
ATOM 2185 C CA . THR A 1 291 ? -10.314 11.763 3.376 1.00 89.56 291 THR A CA 1
ATOM 2186 C C . THR A 1 291 ? -11.275 12.954 3.265 1.00 89.56 291 THR A C 1
ATOM 2188 O O . THR A 1 291 ? -12.208 13.091 4.063 1.00 89.56 291 THR A O 1
ATOM 2191 N N . PRO A 1 292 ? -11.105 13.830 2.253 1.00 87.25 292 PRO A N 1
ATOM 2192 C CA . PRO A 1 292 ? -12.091 14.868 1.951 1.00 87.25 292 PRO A CA 1
ATOM 2193 C C . PRO A 1 292 ? -13.493 14.299 1.694 1.00 87.25 292 PRO A C 1
ATOM 2195 O O . PRO A 1 292 ? -14.483 14.920 2.077 1.00 87.25 292 PRO A O 1
ATOM 2198 N N . GLU A 1 293 ? -13.562 13.111 1.084 1.00 86.81 293 GLU A N 1
ATOM 2199 C CA . GLU A 1 293 ? -14.810 12.404 0.799 1.00 86.81 293 GLU A CA 1
ATOM 2200 C C . GLU A 1 293 ? -15.613 12.170 2.085 1.00 86.81 293 GLU A C 1
ATOM 2202 O O . GLU A 1 293 ? -16.739 12.657 2.192 1.00 86.81 293 GLU A O 1
ATOM 2207 N N . HIS A 1 294 ? -15.011 11.546 3.104 1.00 84.62 294 HIS A N 1
ATOM 2208 C CA . HIS A 1 294 ? -15.696 11.284 4.372 1.00 84.62 294 HIS A CA 1
ATOM 2209 C C . HIS A 1 294 ? -16.130 12.563 5.102 1.00 84.62 294 HIS A C 1
ATOM 2211 O O . HIS A 1 294 ? -17.272 12.649 5.575 1.00 84.62 294 HIS A O 1
ATOM 2217 N N . ARG A 1 295 ? -15.236 13.563 5.171 1.00 75.69 295 ARG A N 1
ATOM 2218 C CA . ARG A 1 295 ? -15.503 14.847 5.846 1.00 75.69 295 ARG A CA 1
ATOM 2219 C C . ARG A 1 295 ? -16.718 15.569 5.266 1.00 75.69 295 ARG A C 1
ATOM 2221 O O . ARG A 1 295 ? -17.449 16.233 5.993 1.00 75.69 295 ARG A O 1
ATOM 2228 N N . SER A 1 296 ? -16.963 15.418 3.965 1.00 67.44 296 SER A N 1
ATOM 2229 C CA . SER A 1 296 ? -18.079 16.078 3.282 1.00 67.44 296 SER A CA 1
ATOM 2230 C C . SER A 1 296 ? -19.448 15.422 3.515 1.00 67.44 296 SER A C 1
ATOM 2232 O O . SER A 1 296 ? -20.468 16.099 3.393 1.00 67.44 296 SER A O 1
ATOM 2234 N N . THR A 1 297 ? -19.502 14.132 3.876 1.00 64.44 297 THR A N 1
ATOM 2235 C CA . THR A 1 297 ? -20.761 13.359 3.892 1.00 64.44 297 THR A CA 1
ATOM 2236 C C . THR A 1 297 ? -21.287 12.990 5.276 1.00 64.44 297 THR A C 1
ATOM 2238 O O . THR A 1 297 ? -22.468 12.667 5.401 1.00 64.44 297 THR A O 1
ATOM 2241 N N . THR A 1 298 ? -20.438 12.982 6.308 1.00 62.19 298 THR A N 1
ATOM 2242 C CA . THR A 1 298 ? -20.743 12.263 7.566 1.00 62.19 298 THR A CA 1
ATOM 2243 C C . THR A 1 298 ? -20.544 13.094 8.835 1.00 62.19 298 THR A C 1
ATOM 2245 O O . THR A 1 298 ? -21.204 12.841 9.846 1.00 62.19 298 THR A O 1
ATOM 2248 N N . ASP A 1 299 ? -19.716 14.140 8.785 1.00 63.16 299 ASP A N 1
ATOM 2249 C CA . ASP A 1 299 ? -19.451 15.014 9.937 1.00 63.16 299 ASP A CA 1
ATOM 2250 C C . ASP A 1 299 ? -20.686 15.803 10.394 1.00 63.16 299 ASP A C 1
ATOM 2252 O O . ASP A 1 299 ? -20.825 16.101 11.578 1.00 63.16 299 ASP A O 1
ATOM 2256 N N . ALA A 1 300 ? -21.624 16.074 9.483 1.00 67.44 300 ALA A N 1
ATOM 2257 C CA . ALA A 1 300 ? -22.829 16.856 9.761 1.00 67.44 300 ALA A CA 1
ATOM 2258 C C . ALA A 1 300 ? -23.971 16.063 10.430 1.00 67.44 300 ALA A C 1
ATOM 2260 O O . ALA A 1 300 ? -24.959 16.656 10.862 1.00 67.44 300 ALA A O 1
ATOM 2261 N N . LEU A 1 301 ? -23.886 14.730 10.503 1.00 81.69 301 LEU A N 1
ATOM 2262 C CA . LEU A 1 301 ? -24.963 13.919 11.078 1.00 81.69 301 LEU A CA 1
ATOM 2263 C C . LEU A 1 301 ? -24.988 14.023 12.604 1.00 81.69 301 LEU A C 1
ATOM 2265 O O . LEU A 1 301 ? -23.946 13.952 13.253 1.00 81.69 301 LEU A O 1
ATOM 2269 N N . ALA A 1 302 ? -26.185 14.087 13.191 1.00 90.00 302 ALA A N 1
ATOM 2270 C CA . ALA A 1 302 ? -26.366 13.863 14.625 1.00 90.00 302 ALA A CA 1
ATOM 2271 C C . ALA A 1 302 ? -25.948 12.430 15.005 1.00 90.00 302 ALA A C 1
ATOM 2273 O O . ALA A 1 302 ? -26.139 11.501 14.214 1.00 90.00 302 ALA A O 1
ATOM 2274 N N . THR A 1 303 ? -25.434 12.221 16.221 1.00 91.31 303 THR A N 1
ATOM 2275 C CA . THR A 1 303 ? -24.866 10.933 16.667 1.00 91.31 303 THR A CA 1
ATOM 2276 C C . THR A 1 303 ? -25.814 9.752 16.443 1.00 91.31 303 THR A C 1
ATOM 2278 O O . THR A 1 303 ? -25.420 8.743 15.865 1.00 91.31 303 THR A O 1
ATOM 2281 N N . GLY A 1 304 ? -27.100 9.884 16.782 1.00 92.81 304 GLY A N 1
ATOM 2282 C CA . GLY A 1 304 ? -28.079 8.811 16.562 1.00 92.81 304 GLY A CA 1
ATOM 2283 C C . GLY A 1 304 ? -28.353 8.478 15.087 1.00 92.81 304 GLY A C 1
ATOM 2284 O O . GLY A 1 304 ? -28.646 7.323 14.766 1.00 92.81 304 GLY A O 1
ATOM 2285 N N . ALA A 1 305 ? -28.260 9.463 14.188 1.00 92.12 305 ALA A N 1
ATOM 2286 C CA . ALA A 1 305 ? -28.373 9.246 12.744 1.00 92.12 305 ALA A CA 1
ATOM 2287 C C . ALA A 1 305 ? -27.098 8.598 12.190 1.00 92.12 305 ALA A C 1
ATOM 2289 O O . ALA A 1 305 ? -27.183 7.664 11.396 1.00 92.12 305 ALA A O 1
ATOM 2290 N N . PHE A 1 306 ? -25.932 9.030 12.680 1.00 92.44 306 PHE A N 1
ATOM 2291 C CA . PHE A 1 306 ? -24.642 8.426 12.364 1.00 92.44 306 PHE A CA 1
ATOM 2292 C C . PHE A 1 306 ? -24.601 6.937 12.734 1.00 92.44 306 PHE A C 1
ATOM 2294 O O . PHE A 1 306 ? -24.269 6.119 11.882 1.00 92.44 306 PHE A O 1
ATOM 2301 N N . VAL A 1 307 ? -25.006 6.563 13.958 1.00 94.75 307 VAL A N 1
ATOM 2302 C CA . VAL A 1 307 ? -25.025 5.154 14.401 1.00 94.75 307 VAL A CA 1
ATOM 2303 C C . VAL A 1 307 ? -25.880 4.298 13.466 1.00 94.75 307 VAL A C 1
ATOM 2305 O O . VAL A 1 307 ? -25.455 3.224 13.050 1.00 94.75 307 VAL A O 1
ATOM 2308 N N . THR A 1 308 ? -27.063 4.792 13.096 1.00 93.81 308 THR A N 1
ATOM 2309 C CA . THR A 1 308 ? -27.993 4.074 12.210 1.00 93.81 308 THR A CA 1
ATOM 2310 C C . THR A 1 308 ? -27.409 3.916 10.806 1.00 93.81 308 THR A C 1
ATOM 2312 O O . THR A 1 308 ? -27.380 2.811 10.270 1.00 93.81 308 THR A O 1
ATOM 2315 N N . GLN A 1 309 ? -26.882 5.001 10.231 1.00 92.06 309 GLN A N 1
ATOM 2316 C CA . GLN A 1 309 ? -26.274 4.978 8.901 1.00 92.06 309 GLN A CA 1
ATOM 2317 C C . GLN A 1 309 ? -25.036 4.073 8.847 1.00 92.06 309 GLN A C 1
ATOM 2319 O O . GLN A 1 309 ? -24.838 3.385 7.851 1.00 92.06 309 GLN A O 1
ATOM 2324 N N . ALA A 1 310 ? -24.208 4.053 9.895 1.00 93.88 310 ALA A N 1
ATOM 2325 C CA . ALA A 1 310 ? -23.021 3.205 9.948 1.00 93.88 310 ALA A CA 1
ATOM 2326 C C . ALA A 1 310 ? -23.383 1.711 9.891 1.00 93.88 310 ALA A C 1
ATOM 2328 O O . ALA A 1 310 ? -22.749 0.965 9.147 1.00 93.88 310 ALA A O 1
ATOM 2329 N N . HIS A 1 311 ? -24.428 1.285 10.613 1.00 95.25 311 HIS A N 1
ATOM 2330 C CA . HIS A 1 311 ? -24.925 -0.095 10.552 1.00 95.25 311 HIS A CA 1
ATOM 2331 C C . HIS A 1 311 ? -25.455 -0.443 9.159 1.00 95.25 311 HIS A C 1
ATOM 2333 O O . HIS A 1 311 ? -25.087 -1.478 8.606 1.00 95.25 311 HIS A O 1
ATOM 2339 N N . ASP A 1 312 ? -26.256 0.449 8.573 1.00 94.06 312 ASP A N 1
ATOM 2340 C CA . ASP A 1 312 ? -26.835 0.256 7.241 1.00 94.06 312 ASP A CA 1
ATOM 2341 C C . ASP A 1 312 ? -25.740 0.129 6.165 1.00 94.06 312 ASP A C 1
ATOM 2343 O O . ASP A 1 312 ? -25.699 -0.835 5.402 1.00 94.06 312 ASP A O 1
ATOM 2347 N N . ARG A 1 313 ? -24.751 1.033 6.183 1.00 93.69 313 ARG A N 1
ATOM 2348 C CA . ARG A 1 313 ? -23.584 1.005 5.285 1.00 93.69 313 ARG A CA 1
ATOM 2349 C C . ARG A 1 313 ? -22.700 -0.226 5.467 1.00 93.69 313 ARG A C 1
ATOM 2351 O O . ARG A 1 313 ? -22.144 -0.728 4.490 1.00 93.69 313 ARG A O 1
ATOM 2358 N N . ALA A 1 314 ? -22.568 -0.718 6.697 1.00 93.69 314 ALA A N 1
ATOM 2359 C CA . ALA A 1 314 ? -21.854 -1.960 6.975 1.00 93.69 314 ALA A CA 1
ATOM 2360 C C . ALA A 1 314 ? -22.602 -3.200 6.451 1.00 93.69 314 ALA A C 1
ATOM 2362 O O . ALA A 1 314 ? -22.008 -4.274 6.359 1.00 93.69 314 ALA A O 1
ATOM 2363 N N . GLY A 1 315 ? -23.888 -3.073 6.100 1.00 92.88 315 GLY A N 1
ATOM 2364 C CA . GLY A 1 315 ? -24.765 -4.208 5.819 1.00 92.88 315 GLY A CA 1
ATOM 2365 C C . GLY A 1 315 ? -25.089 -5.019 7.076 1.00 92.88 315 GLY A C 1
ATOM 2366 O O . GLY A 1 315 ? -25.359 -6.216 6.984 1.00 92.88 315 GLY A O 1
ATOM 2367 N N . ALA A 1 316 ? -25.009 -4.392 8.252 1.00 90.56 316 ALA A N 1
ATOM 2368 C CA . ALA A 1 316 ? -25.428 -4.989 9.510 1.00 90.56 316 ALA A CA 1
ATOM 2369 C C . ALA A 1 316 ? -26.958 -4.973 9.626 1.00 90.56 316 ALA A C 1
ATOM 2371 O O . ALA A 1 316 ? -27.640 -4.169 8.987 1.00 90.56 316 ALA A O 1
ATOM 2372 N N . ALA A 1 317 ? -27.507 -5.833 10.486 1.00 89.56 317 ALA A N 1
ATOM 2373 C CA . ALA A 1 317 ? -28.892 -5.663 10.909 1.00 89.56 317 ALA A CA 1
ATOM 2374 C C . ALA A 1 317 ? -29.062 -4.278 11.571 1.00 89.56 317 ALA A C 1
ATOM 2376 O O . ALA A 1 317 ? -28.126 -3.808 12.230 1.00 89.56 317 ALA A O 1
ATOM 2377 N N . PRO A 1 318 ? -30.233 -3.626 11.432 1.00 90.62 318 PRO A N 1
ATOM 2378 C CA . PRO A 1 318 ? -30.508 -2.396 12.161 1.00 90.62 318 PRO A CA 1
ATOM 2379 C C . PRO A 1 318 ? -30.258 -2.602 13.664 1.00 90.62 318 PRO A C 1
ATOM 2381 O O . PRO A 1 318 ? -30.718 -3.612 14.210 1.00 90.62 318 PRO A O 1
ATOM 2384 N N . PRO A 1 319 ? -29.539 -1.686 14.338 1.00 92.12 319 PRO A N 1
ATOM 2385 C CA . PRO A 1 319 ? -29.227 -1.848 15.749 1.00 92.12 319 PRO A CA 1
ATOM 2386 C C . PRO A 1 319 ? -30.516 -1.826 16.566 1.00 92.12 319 PRO A C 1
ATOM 2388 O O . PRO A 1 319 ? -31.434 -1.053 16.281 1.00 92.12 319 PRO A O 1
ATOM 2391 N N . SER A 1 320 ? -30.572 -2.644 17.616 1.00 94.56 320 SER A N 1
ATOM 2392 C CA . SER A 1 320 ? -31.671 -2.556 18.585 1.00 94.56 320 SER A CA 1
ATOM 2393 C C . SER A 1 320 ? -31.696 -1.176 19.255 1.00 94.56 320 SER A C 1
ATOM 2395 O O . SER A 1 320 ? -30.658 -0.521 19.372 1.00 94.56 320 SER A O 1
ATOM 2397 N N . ASP A 1 321 ? -32.850 -0.746 19.775 1.00 94.81 321 ASP A N 1
ATOM 2398 C CA . ASP A 1 321 ? -32.959 0.545 20.474 1.00 94.81 321 ASP A CA 1
ATOM 2399 C C . ASP A 1 321 ? -31.964 0.667 21.638 1.00 94.81 321 ASP A C 1
ATOM 2401 O O . ASP A 1 321 ? -31.365 1.723 21.843 1.00 94.81 321 ASP A O 1
ATOM 2405 N N . ALA A 1 322 ? -31.734 -0.431 22.368 1.00 95.12 322 ALA A N 1
ATOM 2406 C CA . ALA A 1 322 ? -30.788 -0.479 23.479 1.00 95.12 322 ALA A CA 1
ATOM 2407 C C . ALA A 1 322 ? -29.327 -0.360 23.016 1.00 95.12 322 ALA A C 1
ATOM 2409 O O . ALA A 1 322 ? -28.532 0.331 23.650 1.00 95.12 322 ALA A O 1
ATOM 2410 N N . GLU A 1 323 ? -28.966 -1.020 21.916 1.00 93.81 323 GLU A N 1
ATOM 2411 C CA . GLU A 1 323 ? -27.629 -0.925 21.325 1.00 93.81 323 GLU A CA 1
ATOM 2412 C C . GLU A 1 323 ? -27.371 0.472 20.764 1.00 93.81 323 GLU A C 1
ATOM 2414 O O . GLU A 1 323 ? -26.344 1.085 21.060 1.00 93.81 323 GLU A O 1
ATOM 2419 N N . ARG A 1 324 ? -28.337 1.011 20.016 1.00 95.81 324 ARG A N 1
ATOM 2420 C CA . ARG A 1 324 ? -28.272 2.370 19.487 1.00 95.81 324 ARG A CA 1
ATOM 2421 C C . ARG A 1 324 ? -28.125 3.387 20.616 1.00 95.81 324 ARG A C 1
ATOM 2423 O O . ARG A 1 324 ? -27.279 4.267 20.512 1.00 95.81 324 ARG A O 1
ATOM 2430 N N . ALA A 1 325 ? -28.905 3.262 21.691 1.00 95.94 325 ALA A N 1
ATOM 2431 C CA . ALA A 1 325 ? -28.811 4.152 22.846 1.00 95.94 325 ALA A CA 1
ATOM 2432 C C . ALA A 1 325 ? -27.432 4.088 23.520 1.00 95.94 325 ALA A C 1
ATOM 2434 O O . ALA A 1 325 ? -26.860 5.136 23.800 1.00 95.94 325 ALA A O 1
ATOM 2435 N N . ARG A 1 326 ? -26.863 2.887 23.709 1.00 96.44 326 ARG A N 1
ATOM 2436 C CA . ARG A 1 326 ? -25.510 2.717 24.273 1.00 96.44 326 ARG A CA 1
ATOM 2437 C C . ARG A 1 326 ? -24.447 3.409 23.429 1.00 96.44 326 ARG A C 1
ATOM 2439 O O . ARG A 1 326 ? -23.688 4.204 23.964 1.00 96.44 326 ARG A O 1
ATOM 2446 N N . TRP A 1 327 ? -24.428 3.168 22.117 1.00 95.50 327 TRP A N 1
ATOM 2447 C CA . TRP A 1 327 ? -23.463 3.821 21.228 1.00 95.50 327 TRP A CA 1
ATOM 2448 C C . TRP A 1 327 ? -23.619 5.339 21.201 1.00 95.50 327 TRP A C 1
ATOM 2450 O O . TRP A 1 327 ? -22.618 6.047 21.185 1.00 95.50 327 TRP A O 1
ATOM 2460 N N . VAL A 1 328 ? -24.854 5.849 21.212 1.00 95.88 328 VAL A N 1
ATOM 2461 C CA . VAL A 1 328 ? -25.106 7.294 21.285 1.00 95.88 328 VAL A CA 1
ATOM 2462 C C . VAL A 1 328 ? -24.555 7.871 22.585 1.00 95.88 328 VAL A C 1
ATOM 2464 O O . VAL A 1 328 ? -23.804 8.837 22.532 1.00 95.88 328 VAL A O 1
ATOM 2467 N N . THR A 1 329 ? -24.858 7.260 23.733 1.00 95.50 329 THR A N 1
ATOM 2468 C CA . THR A 1 329 ? -24.337 7.710 25.029 1.00 95.50 329 THR A CA 1
ATOM 2469 C C . THR A 1 329 ? -22.814 7.655 25.079 1.00 95.50 329 THR A C 1
ATOM 2471 O O . THR A 1 329 ? -22.194 8.643 25.463 1.00 95.50 329 THR A O 1
ATOM 2474 N N . ASP A 1 330 ? -22.199 6.549 24.664 1.00 92.69 330 ASP A N 1
ATOM 2475 C CA . ASP A 1 330 ? -20.742 6.398 24.694 1.00 92.69 330 ASP A CA 1
ATOM 2476 C C . ASP A 1 330 ? -20.050 7.436 23.795 1.00 92.69 330 ASP A C 1
ATOM 2478 O O . ASP A 1 330 ? -19.022 7.986 24.184 1.00 92.69 330 ASP A O 1
ATOM 2482 N N . ILE A 1 331 ? -20.624 7.743 22.623 1.00 90.75 331 ILE A N 1
ATOM 2483 C CA . ILE A 1 331 ? -20.081 8.749 21.698 1.00 90.75 331 ILE A CA 1
ATOM 2484 C C . ILE A 1 331 ? -20.277 10.172 22.224 1.00 90.75 331 ILE A C 1
ATOM 2486 O O . ILE A 1 331 ? -19.339 10.966 22.196 1.00 90.75 331 ILE A O 1
ATOM 2490 N N . ASP A 1 332 ? -21.471 10.506 22.712 1.00 89.62 332 ASP A N 1
ATOM 2491 C CA . ASP A 1 332 ? -21.782 11.862 23.176 1.00 89.62 332 ASP A CA 1
ATOM 2492 C C . ASP A 1 332 ? -21.058 12.202 24.491 1.00 89.62 332 ASP A C 1
ATOM 2494 O O . ASP A 1 332 ? -20.733 13.362 24.734 1.00 89.62 332 ASP A O 1
ATOM 2498 N N . THR A 1 333 ? -20.766 11.198 25.326 1.00 86.81 333 THR A N 1
ATOM 2499 C CA . THR A 1 333 ? -19.963 11.359 26.554 1.00 86.81 333 THR A CA 1
ATOM 2500 C C . THR A 1 333 ? -18.457 11.256 26.310 1.00 86.81 333 THR A C 1
ATOM 2502 O O . THR A 1 333 ? -17.679 11.528 27.221 1.00 86.81 333 THR A O 1
ATOM 2505 N N . GLY A 1 334 ? -18.040 10.862 25.102 1.00 80.62 334 GLY A N 1
ATOM 2506 C CA . GLY A 1 334 ? -16.643 10.660 24.720 1.00 80.62 334 GLY A CA 1
ATOM 2507 C C . GLY A 1 334 ? -15.995 9.388 25.282 1.00 80.62 334 GLY A C 1
ATOM 2508 O O . GLY A 1 334 ? -14.814 9.160 25.034 1.00 80.62 334 GLY A O 1
ATOM 2509 N N . ALA A 1 335 ? -16.747 8.522 25.972 1.00 84.88 335 ALA A N 1
ATOM 2510 C CA . ALA A 1 335 ? -16.268 7.200 26.387 1.00 84.88 335 ALA A CA 1
ATOM 2511 C C . ALA A 1 335 ? -15.819 6.336 25.190 1.00 84.88 335 ALA A C 1
ATOM 2513 O O . ALA A 1 335 ? -14.956 5.464 25.331 1.00 84.88 335 ALA A O 1
ATOM 2514 N N . ARG A 1 336 ? -16.401 6.580 24.008 1.00 87.38 336 ARG A N 1
ATOM 2515 C CA . ARG A 1 336 ? -15.954 6.087 22.698 1.00 87.38 336 ARG A CA 1
ATOM 2516 C C . ARG A 1 336 ? -16.071 7.196 21.656 1.00 87.38 336 ARG A C 1
ATOM 2518 O O . ARG A 1 336 ? -16.829 8.141 21.819 1.00 87.38 336 ARG A O 1
ATOM 2525 N N . GLY A 1 337 ? -15.351 7.077 20.550 1.00 88.62 337 GLY A N 1
ATOM 2526 C CA . GLY A 1 337 ? -15.511 7.922 19.374 1.00 88.62 337 GLY A CA 1
ATOM 2527 C C . GLY A 1 337 ? -16.375 7.278 18.291 1.00 88.62 337 GLY A C 1
ATOM 2528 O O . GLY A 1 337 ? -16.656 6.080 18.289 1.00 88.62 337 GLY A O 1
ATOM 2529 N N . ARG A 1 338 ? -16.733 8.077 17.278 1.00 91.94 338 ARG A N 1
ATOM 2530 C CA . ARG A 1 338 ? -17.350 7.572 16.036 1.00 91.94 338 ARG A CA 1
ATOM 2531 C C . ARG A 1 338 ? -16.496 6.503 15.349 1.00 91.94 338 ARG A C 1
ATOM 2533 O O . ARG A 1 338 ? -17.038 5.557 14.783 1.00 91.94 338 ARG A O 1
ATOM 2540 N N . ILE A 1 339 ? -15.172 6.649 15.427 1.00 92.06 339 ILE A N 1
ATOM 2541 C CA . ILE A 1 339 ? -14.215 5.678 14.897 1.00 92.06 339 ILE A CA 1
ATOM 2542 C C . ILE A 1 339 ? -14.350 4.308 15.568 1.00 92.06 339 ILE A C 1
ATOM 2544 O O . ILE A 1 339 ? -14.301 3.311 14.861 1.00 92.06 339 ILE A O 1
ATOM 2548 N N . ASP A 1 340 ? -14.602 4.226 16.877 1.00 92.06 340 ASP A N 1
ATOM 2549 C CA . ASP A 1 340 ? -14.740 2.938 17.571 1.00 92.06 340 ASP A CA 1
ATOM 2550 C C . ASP A 1 340 ? -15.918 2.120 17.032 1.00 92.06 340 ASP A C 1
ATOM 2552 O O . ASP A 1 340 ? -15.790 0.910 16.839 1.00 92.06 340 ASP A O 1
ATOM 2556 N N . LEU A 1 341 ? -17.045 2.773 16.723 1.00 94.00 341 LEU A N 1
ATOM 2557 C CA . LEU A 1 341 ? -18.182 2.111 16.078 1.00 94.00 341 LEU A CA 1
ATOM 2558 C C . LEU A 1 341 ? -17.819 1.622 14.671 1.00 94.00 341 LEU A C 1
ATOM 2560 O O . LEU A 1 341 ? -18.108 0.480 14.323 1.00 94.00 341 LEU A O 1
ATOM 2564 N N . LEU A 1 342 ? -17.184 2.469 13.858 1.00 94.69 342 LEU A N 1
ATOM 2565 C CA . LEU A 1 342 ? -16.805 2.107 12.489 1.00 94.69 342 LEU A CA 1
ATOM 2566 C C . LEU A 1 342 ? -15.791 0.956 12.476 1.00 94.69 342 LEU A C 1
ATOM 2568 O O . LEU A 1 342 ? -15.964 0.004 11.721 1.00 94.69 342 LEU A O 1
ATOM 2572 N N . VAL A 1 343 ? -14.781 0.998 13.348 1.00 92.94 343 VAL A N 1
ATOM 2573 C CA . VAL A 1 343 ? -13.808 -0.087 13.529 1.00 92.94 343 VAL A CA 1
ATOM 2574 C C . VAL A 1 343 ? -14.504 -1.366 13.967 1.00 92.94 343 VAL A C 1
ATOM 2576 O O . VAL A 1 343 ? -14.245 -2.415 13.379 1.00 92.94 343 VAL A O 1
ATOM 2579 N N . HIS A 1 344 ? -15.419 -1.285 14.938 1.00 91.75 344 HIS A N 1
ATOM 2580 C CA . HIS A 1 344 ? -16.197 -2.434 15.384 1.00 91.75 344 HIS A CA 1
ATOM 2581 C C . HIS A 1 344 ? -16.981 -3.063 14.228 1.00 91.75 344 HIS A C 1
ATOM 2583 O O . HIS A 1 344 ? -16.837 -4.256 13.981 1.00 91.75 344 HIS A O 1
ATOM 2589 N N . LEU A 1 345 ? -17.756 -2.269 13.486 1.00 94.38 345 LEU A N 1
ATOM 2590 C CA . LEU A 1 345 ? -18.584 -2.763 12.385 1.00 94.38 345 LEU A CA 1
ATOM 2591 C C . LEU A 1 345 ? -17.746 -3.362 11.251 1.00 94.38 345 LEU A C 1
ATOM 2593 O O . LEU A 1 345 ? -18.070 -4.439 10.756 1.00 94.38 345 LEU A O 1
ATOM 2597 N N . VAL A 1 346 ? -16.650 -2.709 10.854 1.00 93.69 346 VAL A N 1
ATOM 2598 C CA . VAL A 1 346 ? -15.758 -3.238 9.809 1.00 93.69 346 VAL A CA 1
ATOM 2599 C C . VAL A 1 346 ? -15.124 -4.560 10.245 1.00 93.69 346 VAL A C 1
ATOM 2601 O O . VAL A 1 346 ? -15.012 -5.480 9.434 1.00 93.69 346 VAL A O 1
ATOM 2604 N N . ALA A 1 347 ? -14.743 -4.677 11.519 1.00 89.19 347 ALA A N 1
ATOM 2605 C CA . ALA A 1 347 ? -14.106 -5.872 12.052 1.00 89.19 347 ALA A CA 1
ATOM 2606 C C . ALA A 1 347 ? -15.070 -7.053 12.255 1.00 89.19 347 ALA A C 1
ATOM 2608 O O . ALA A 1 347 ? -14.619 -8.192 12.192 1.00 89.19 347 ALA A O 1
ATOM 2609 N N . THR A 1 348 ? -16.364 -6.824 12.507 1.00 89.00 348 THR A N 1
ATOM 2610 C CA . THR A 1 348 ? -17.294 -7.893 12.930 1.00 89.00 348 THR A CA 1
ATOM 2611 C C . THR A 1 348 ? -18.360 -8.265 11.899 1.00 89.00 348 THR A C 1
ATOM 2613 O O . THR A 1 348 ? -18.773 -9.429 11.840 1.00 89.00 348 THR A O 1
ATOM 2616 N N . VAL A 1 349 ? -18.824 -7.322 11.075 1.00 88.94 349 VAL A N 1
ATOM 2617 C CA . VAL A 1 349 ? -19.964 -7.543 10.170 1.00 88.94 349 VAL A CA 1
ATOM 2618 C C . VAL A 1 349 ? -19.539 -8.380 8.967 1.00 88.94 349 VAL A C 1
ATOM 2620 O O . VAL A 1 349 ? -18.630 -8.008 8.233 1.00 88.94 349 VAL A O 1
ATOM 2623 N N . GLY A 1 350 ? -20.220 -9.508 8.743 1.00 82.50 350 GLY A N 1
ATOM 2624 C CA . GLY A 1 350 ? -19.826 -10.509 7.741 1.00 82.50 350 GLY A CA 1
ATOM 2625 C C . GLY A 1 350 ? -18.836 -11.556 8.268 1.00 82.50 350 GLY A C 1
ATOM 2626 O O . GLY A 1 350 ? -18.258 -12.299 7.481 1.00 82.50 350 GLY A O 1
ATOM 2627 N N . GLY A 1 351 ? -18.633 -11.617 9.587 1.00 83.19 351 GLY A N 1
ATOM 2628 C CA . GLY A 1 351 ? -17.673 -12.502 10.250 1.00 83.19 351 GLY A CA 1
ATOM 2629 C C . GLY A 1 351 ? -16.410 -11.748 10.676 1.00 83.19 351 GLY A C 1
ATOM 2630 O O . GLY A 1 351 ? -16.107 -10.702 10.096 1.00 83.19 351 GLY A O 1
ATOM 2631 N N . PRO A 1 352 ? -15.685 -12.242 11.694 1.00 81.44 352 PRO A N 1
ATOM 2632 C CA . PRO A 1 352 ? -14.533 -11.542 12.242 1.00 81.44 352 PRO A CA 1
ATOM 2633 C C . PRO A 1 352 ? -13.420 -11.405 11.198 1.00 81.44 352 PRO A C 1
ATOM 2635 O O . PRO A 1 352 ? -12.942 -12.399 10.653 1.00 81.44 352 PRO A O 1
ATOM 2638 N N . LEU A 1 353 ? -12.977 -10.171 10.957 1.00 80.75 353 LEU A N 1
ATOM 2639 C CA . LEU A 1 353 ? -11.685 -9.909 10.336 1.00 80.75 353 LEU A CA 1
ATOM 2640 C C . LEU A 1 353 ? -10.607 -10.092 11.400 1.00 80.75 353 LEU A C 1
ATOM 2642 O O . LEU A 1 353 ? -10.300 -9.164 12.148 1.00 80.75 353 LEU A O 1
ATOM 2646 N N . SER A 1 354 ? -10.028 -11.284 11.478 1.00 59.62 354 SER A N 1
ATOM 2647 C CA . SER A 1 354 ? -8.798 -11.456 12.244 1.00 59.62 354 SER A CA 1
ATOM 2648 C C . SER A 1 354 ? -7.630 -10.938 11.402 1.00 59.62 354 SER A C 1
ATOM 2650 O O . SER A 1 354 ? -7.430 -11.451 10.297 1.00 59.62 354 SER A O 1
ATOM 2652 N N . PRO A 1 355 ? -6.850 -9.941 11.864 1.00 57.34 355 PRO A N 1
ATOM 2653 C CA . PRO A 1 355 ? -5.533 -9.727 11.276 1.00 57.34 355 PRO A CA 1
ATOM 2654 C C . PRO A 1 355 ? -4.719 -11.029 11.408 1.00 57.34 355 PRO A C 1
ATOM 2656 O O . PRO A 1 355 ? -4.992 -11.814 12.323 1.00 57.34 355 PRO A O 1
ATOM 2659 N N . PRO A 1 356 ? -3.730 -11.292 10.532 1.00 54.44 356 PRO A N 1
ATOM 2660 C CA . PRO A 1 356 ? -2.730 -12.315 10.832 1.00 54.44 356 PRO A CA 1
ATOM 2661 C C . PRO A 1 356 ? -2.164 -11.993 12.217 1.00 54.44 356 PRO A C 1
ATOM 2663 O O . PRO A 1 356 ? -1.786 -10.839 12.435 1.00 54.44 356 PRO A O 1
ATOM 2666 N N . ASP A 1 357 ? -2.235 -12.962 13.140 1.00 46.78 357 ASP A N 1
ATOM 2667 C CA . ASP A 1 357 ? -2.076 -12.755 14.584 1.00 46.78 357 ASP A CA 1
ATOM 2668 C C . ASP A 1 357 ? -1.021 -11.679 14.877 1.00 46.78 357 ASP A C 1
ATOM 2670 O O . ASP A 1 357 ? 0.130 -11.827 14.438 1.00 46.78 357 ASP A O 1
ATOM 2674 N N . PRO A 1 358 ? -1.361 -10.584 15.591 1.00 50.31 358 PRO A N 1
ATOM 2675 C CA . PRO A 1 358 ? -0.310 -9.722 16.087 1.00 50.31 358 PRO A CA 1
ATOM 2676 C C . PRO A 1 358 ? 0.613 -10.615 16.925 1.00 50.31 358 PRO A C 1
ATOM 2678 O O . PRO A 1 358 ? 0.108 -11.463 17.660 1.00 50.31 358 PRO A O 1
ATOM 2681 N N . PRO A 1 359 ? 1.943 -10.493 16.812 1.00 48.38 359 PRO A N 1
ATOM 2682 C CA . PRO A 1 359 ? 2.875 -11.251 17.641 1.00 48.38 359 PRO A CA 1
ATOM 2683 C C . PRO A 1 359 ? 2.651 -10.960 19.137 1.00 48.38 359 PRO A C 1
ATOM 2685 O O . PRO A 1 359 ? 3.308 -10.123 19.744 1.00 48.38 359 PRO A O 1
ATOM 2688 N N . THR A 1 360 ? 1.706 -11.665 19.758 1.00 48.44 360 THR A N 1
ATOM 2689 C CA . THR A 1 360 ? 1.314 -11.494 21.154 1.00 48.44 360 THR A CA 1
ATOM 2690 C C . THR A 1 360 ? 2.302 -12.209 22.053 1.00 48.44 360 THR A C 1
ATOM 2692 O O . THR A 1 360 ? 2.119 -13.368 22.419 1.00 48.44 360 THR A O 1
ATOM 2695 N N . ALA A 1 361 ? 3.346 -11.486 22.441 1.00 49.72 361 ALA A N 1
ATOM 2696 C CA . ALA A 1 361 ? 4.124 -11.795 23.629 1.00 49.72 361 ALA A CA 1
ATOM 2697 C C . ALA A 1 361 ? 4.589 -10.494 24.301 1.00 49.72 361 ALA A C 1
ATOM 2699 O O . ALA A 1 361 ? 5.778 -10.207 24.352 1.00 49.72 361 ALA A O 1
ATOM 2700 N N . CYS A 1 362 ? 3.640 -9.720 24.837 1.00 55.38 362 CYS A N 1
ATOM 2701 C CA . CYS A 1 362 ? 3.923 -8.716 25.865 1.00 55.38 362 CYS A CA 1
ATOM 2702 C C . CYS A 1 362 ? 3.296 -9.163 27.181 1.00 55.38 362 CYS A C 1
ATOM 2704 O O . CYS A 1 362 ? 2.298 -8.622 27.649 1.00 55.38 362 CYS A O 1
ATOM 2706 N N . ALA A 1 363 ? 3.860 -10.221 27.757 1.00 44.88 363 ALA A N 1
ATOM 2707 C CA . ALA A 1 363 ? 3.652 -10.478 29.168 1.00 44.88 363 ALA A CA 1
ATOM 2708 C C . ALA A 1 363 ? 4.540 -9.487 29.922 1.00 44.88 363 ALA A C 1
ATOM 2710 O O . ALA A 1 363 ? 5.755 -9.516 29.736 1.00 44.88 363 ALA A O 1
ATOM 2711 N N . LEU A 1 364 ? 3.915 -8.686 30.790 1.00 44.25 364 LEU A N 1
ATOM 2712 C CA . LEU A 1 364 ? 4.495 -7.696 31.703 1.00 44.25 364 LEU A CA 1
ATOM 2713 C C . LEU A 1 364 ? 4.502 -6.254 31.152 1.00 44.25 364 LEU A C 1
ATOM 2715 O O . LEU A 1 364 ? 4.966 -5.989 30.051 1.00 44.25 364 LEU A O 1
ATOM 2719 N N . PHE A 1 365 ? 4.053 -5.334 32.013 1.00 51.47 365 PHE A N 1
ATOM 2720 C CA . PHE A 1 365 ? 4.256 -3.877 31.976 1.00 51.47 365 PHE A CA 1
ATOM 2721 C C . PHE A 1 365 ? 3.152 -3.004 31.359 1.00 51.47 365 PHE A C 1
ATOM 2723 O O . PHE A 1 365 ? 3.295 -2.382 30.313 1.00 51.47 365 PHE A O 1
ATOM 2730 N N . THR A 1 366 ? 2.096 -2.848 32.159 1.00 46.44 366 THR A N 1
ATOM 2731 C CA . THR A 1 366 ? 1.414 -1.571 32.411 1.00 46.44 366 THR A CA 1
ATOM 2732 C C . THR A 1 366 ? 1.148 -1.489 33.914 1.00 46.44 366 THR A C 1
ATOM 2734 O O . THR A 1 366 ? 0.004 -1.622 34.346 1.00 46.44 366 THR A O 1
ATOM 2737 N N . ASP A 1 367 ? 2.175 -1.307 34.746 1.00 42.97 367 ASP A N 1
ATOM 2738 C CA . ASP A 1 367 ? 1.891 -0.862 36.116 1.00 42.97 367 ASP A CA 1
ATOM 2739 C C . ASP A 1 367 ? 1.425 0.601 36.022 1.00 42.97 367 ASP A C 1
ATOM 2741 O O . ASP A 1 367 ? 2.222 1.536 35.998 1.00 42.97 367 ASP A O 1
ATOM 2745 N N . GLY A 1 368 ? 0.107 0.780 35.857 1.00 51.00 368 GLY A N 1
ATOM 2746 C CA . GLY A 1 368 ? -0.590 2.070 35.882 1.00 51.00 368 GLY A CA 1
ATOM 2747 C C . GLY A 1 368 ? -1.105 2.637 34.548 1.00 51.00 368 GLY A C 1
ATOM 2748 O O . GLY A 1 368 ? -1.658 3.730 34.563 1.00 51.00 368 GLY A O 1
ATOM 2749 N N . GLY A 1 369 ? -0.950 1.948 33.410 1.00 59.16 369 GLY A N 1
ATOM 2750 C CA . GLY A 1 369 ? -1.455 2.418 32.105 1.00 59.16 369 GLY A CA 1
ATOM 2751 C C . GLY A 1 369 ? -2.880 1.942 31.787 1.00 59.16 369 GLY A C 1
ATOM 2752 O O . GLY A 1 369 ? -3.205 0.784 32.034 1.00 59.16 369 GLY A O 1
ATOM 2753 N N . SER A 1 370 ? -3.724 2.803 31.203 1.00 66.56 370 SER A N 1
ATOM 2754 C CA . SER A 1 370 ? -5.114 2.458 30.823 1.00 66.56 370 SER A CA 1
ATOM 2755 C C . SER A 1 370 ? -5.254 1.666 29.508 1.00 66.56 370 SER A C 1
ATOM 2757 O O . SER A 1 370 ? -6.362 1.247 29.158 1.00 66.56 370 SER A O 1
ATOM 2759 N N . VAL A 1 371 ? -4.155 1.473 28.766 1.00 68.94 371 VAL A N 1
ATOM 2760 C CA . VAL A 1 371 ? -4.114 0.794 27.459 1.00 68.94 371 VAL A CA 1
ATOM 2761 C C . VAL A 1 371 ? -2.944 -0.184 27.423 1.00 68.94 371 VAL A C 1
ATOM 2763 O O . VAL A 1 371 ? -1.811 0.198 27.705 1.00 68.94 371 VAL A O 1
ATOM 2766 N N . THR A 1 372 ? -3.204 -1.436 27.041 1.00 70.31 372 THR A N 1
ATOM 2767 C CA . THR A 1 372 ? -2.156 -2.436 26.791 1.00 70.31 372 THR A CA 1
ATOM 2768 C C . THR A 1 372 ? -1.537 -2.206 25.402 1.00 70.31 372 THR A C 1
ATOM 2770 O O . THR A 1 372 ? -2.279 -2.234 24.416 1.00 70.31 372 THR A O 1
ATOM 2773 N N . PRO A 1 373 ? -0.213 -1.985 25.288 1.00 70.12 373 PRO A N 1
ATOM 2774 C CA . PRO A 1 373 ? 0.440 -1.777 23.997 1.00 70.12 373 PRO A CA 1
ATOM 2775 C C . PRO A 1 373 ? 0.353 -3.008 23.084 1.00 70.12 373 PRO A C 1
ATOM 2777 O O . PRO A 1 373 ? 0.530 -4.140 23.537 1.00 70.12 373 PRO A O 1
ATOM 2780 N N . LEU A 1 374 ? 0.179 -2.783 21.777 1.00 73.00 374 LEU A N 1
ATOM 2781 C CA . LEU A 1 374 ? 0.431 -3.804 20.755 1.00 73.00 374 LEU A CA 1
ATOM 2782 C C . LEU A 1 374 ? 1.922 -3.835 20.399 1.00 73.00 374 LEU A C 1
ATOM 2784 O O . LEU A 1 374 ? 2.526 -2.792 20.129 1.00 73.00 374 LEU A O 1
ATOM 2788 N N . CYS A 1 375 ? 2.504 -5.035 20.386 1.00 66.62 375 CYS A N 1
ATOM 2789 C CA . CYS A 1 375 ? 3.943 -5.248 20.255 1.00 66.62 375 CYS A CA 1
ATOM 2790 C C . CYS A 1 375 ? 4.293 -6.469 19.393 1.00 66.62 375 CYS A C 1
ATOM 2792 O O . CYS A 1 375 ? 3.429 -7.290 19.089 1.00 66.62 375 CYS A O 1
ATOM 2794 N N . ARG A 1 376 ? 5.568 -6.576 19.006 1.00 62.38 376 ARG A N 1
ATOM 2795 C CA . ARG A 1 376 ? 6.210 -7.765 18.438 1.00 62.38 376 ARG A CA 1
ATOM 2796 C C . ARG A 1 376 ? 7.135 -8.349 19.499 1.00 62.38 376 ARG A C 1
ATOM 2798 O O . ARG A 1 376 ? 7.821 -7.590 20.168 1.00 62.38 376 ARG A O 1
ATOM 2805 N N . ALA A 1 377 ? 7.108 -9.674 19.686 1.00 56.91 377 ALA A N 1
ATOM 2806 C CA . ALA A 1 377 ? 7.897 -10.378 20.703 1.00 56.91 377 ALA A CA 1
ATOM 2807 C C . ALA A 1 377 ? 9.337 -9.822 20.782 1.00 56.91 377 ALA A C 1
ATOM 2809 O O . ALA A 1 377 ? 10.116 -10.014 19.850 1.00 56.91 377 ALA A O 1
ATOM 2810 N N . GLY A 1 378 ? 9.666 -9.106 21.864 1.00 56.47 378 GLY A N 1
ATOM 2811 C CA . GLY A 1 378 ? 10.817 -8.197 21.889 1.00 56.47 378 GLY A CA 1
ATOM 2812 C C . GLY A 1 378 ? 11.093 -7.572 23.261 1.00 56.47 378 GLY A C 1
ATOM 2813 O O . GLY A 1 378 ? 10.475 -7.947 24.262 1.00 56.47 378 GLY A O 1
ATOM 2814 N N . ARG A 1 379 ? 12.070 -6.657 23.328 1.00 53.34 379 ARG A N 1
ATOM 2815 C CA . ARG A 1 379 ? 12.464 -5.946 24.560 1.00 53.34 379 ARG A CA 1
ATOM 2816 C C . ARG A 1 379 ? 11.873 -4.525 24.565 1.00 53.34 379 ARG A C 1
ATOM 2818 O O . ARG A 1 379 ? 11.783 -3.899 23.518 1.00 53.34 379 ARG A O 1
ATOM 2825 N N . PRO A 1 380 ? 11.511 -3.970 25.735 1.00 54.00 380 PRO A N 1
ATOM 2826 C CA . PRO A 1 380 ? 10.927 -2.631 25.820 1.00 54.00 380 PRO A CA 1
ATOM 2827 C C . PRO A 1 380 ? 11.788 -1.532 25.171 1.00 54.00 380 PRO A C 1
ATOM 2829 O O . PRO A 1 380 ? 13.011 -1.523 25.324 1.00 54.00 380 PRO A O 1
ATOM 2832 N N . GLY A 1 381 ? 11.125 -0.579 24.512 1.00 57.16 381 GLY A N 1
ATOM 2833 C CA . GLY A 1 381 ? 11.692 0.686 24.040 1.00 57.16 381 GLY A CA 1
ATOM 2834 C C . GLY A 1 381 ? 12.278 0.690 22.625 1.00 57.16 381 GLY A C 1
ATOM 2835 O O . GLY A 1 381 ? 12.538 1.755 22.074 1.00 57.16 381 GLY A O 1
ATOM 2836 N N . ALA A 1 382 ? 12.448 -0.461 21.978 1.00 66.25 382 ALA A N 1
ATOM 2837 C CA . ALA A 1 382 ? 12.746 -0.476 20.549 1.00 66.25 382 ALA A CA 1
ATOM 2838 C C . ALA A 1 382 ? 11.446 -0.240 19.760 1.00 66.25 382 ALA A C 1
ATOM 2840 O O . ALA A 1 382 ? 10.539 -1.065 19.847 1.00 66.25 382 ALA A O 1
ATOM 2841 N N . ILE A 1 383 ? 11.340 0.833 18.955 1.00 64.19 383 ILE A N 1
ATOM 2842 C CA . ILE A 1 383 ? 10.142 1.055 18.108 1.00 64.19 383 ILE A CA 1
ATOM 2843 C C . ILE A 1 383 ? 9.861 -0.164 17.217 1.00 64.19 383 ILE A C 1
ATOM 2845 O O . ILE A 1 383 ? 8.705 -0.489 16.979 1.00 64.19 383 ILE A O 1
ATOM 2849 N N . GLY A 1 384 ? 10.894 -0.888 16.770 1.00 65.44 384 GLY A N 1
ATOM 2850 C CA . GLY A 1 384 ? 10.728 -2.119 15.984 1.00 65.44 384 GLY A CA 1
ATOM 2851 C C . GLY A 1 384 ? 9.941 -3.235 16.692 1.00 65.44 384 GLY A C 1
ATOM 2852 O O . GLY A 1 384 ? 9.395 -4.113 16.019 1.00 65.44 384 GLY A O 1
ATOM 2853 N N . ASP A 1 385 ? 9.837 -3.161 18.022 1.00 70.81 385 ASP A N 1
ATOM 2854 C CA . ASP A 1 385 ? 9.135 -4.112 18.883 1.00 70.81 385 ASP A CA 1
ATOM 2855 C C . ASP A 1 385 ? 7.722 -3.626 19.256 1.00 70.81 385 ASP A C 1
ATOM 2857 O O . ASP A 1 385 ? 6.963 -4.366 19.877 1.00 70.81 385 ASP A O 1
ATOM 2861 N N . VAL A 1 386 ? 7.311 -2.416 18.863 1.00 76.12 386 VAL A N 1
ATOM 2862 C CA . VAL A 1 386 ? 5.941 -1.906 19.036 1.00 76.12 386 VAL A CA 1
ATOM 2863 C C . VAL A 1 386 ? 5.281 -1.635 17.692 1.00 76.12 386 VAL A C 1
ATOM 2865 O O . VAL A 1 386 ? 5.920 -1.268 16.712 1.00 76.12 386 VAL A O 1
ATOM 2868 N N . VAL A 1 387 ? 3.965 -1.827 17.616 1.00 79.44 387 VAL A N 1
ATOM 2869 C CA . VAL A 1 387 ? 3.218 -1.493 16.397 1.00 79.44 387 VAL A CA 1
ATOM 2870 C C . VAL A 1 387 ? 2.769 -0.042 16.499 1.00 79.44 387 VAL A C 1
ATOM 2872 O O . VAL A 1 387 ? 1.677 0.245 16.987 1.00 79.44 387 VAL A O 1
ATOM 2875 N N . VAL A 1 388 ? 3.643 0.868 16.076 1.00 83.19 388 VAL A N 1
ATOM 2876 C CA . VAL A 1 388 ? 3.353 2.301 15.976 1.00 83.19 388 VAL A CA 1
ATOM 2877 C C . VAL A 1 388 ? 2.846 2.618 14.573 1.00 83.19 388 VAL A C 1
ATOM 2879 O O . VAL A 1 388 ? 3.330 2.073 13.581 1.00 83.19 388 VAL A O 1
ATOM 2882 N N . VAL A 1 389 ? 1.825 3.464 14.499 1.00 86.00 389 VAL A N 1
ATOM 2883 C CA . VAL A 1 389 ? 1.200 3.885 13.247 1.00 86.00 389 VAL A CA 1
ATOM 2884 C C . VAL A 1 389 ? 0.989 5.399 13.250 1.00 86.00 389 VAL A C 1
ATOM 2886 O O . VAL A 1 389 ? 0.680 5.967 14.305 1.00 86.00 389 VAL A O 1
ATOM 2889 N N . PRO A 1 390 ? 1.113 6.063 12.089 1.00 89.88 390 PRO A N 1
ATOM 2890 C CA . PRO A 1 390 ? 0.797 7.475 11.986 1.00 89.88 390 PRO A CA 1
ATOM 2891 C C . PRO A 1 390 ? -0.709 7.689 12.147 1.00 89.88 390 PRO A C 1
ATOM 2893 O O . PRO A 1 390 ? -1.527 6.928 11.615 1.00 89.88 390 PRO A O 1
ATOM 2896 N N . VAL A 1 391 ? -1.073 8.752 12.856 1.00 91.06 391 VAL A N 1
ATOM 2897 C CA . VAL A 1 391 ? -2.423 9.305 12.877 1.00 91.06 391 VAL A CA 1
ATOM 2898 C C . VAL A 1 391 ? -2.629 10.021 11.536 1.00 91.06 391 VAL A C 1
ATOM 2900 O O . VAL A 1 391 ? -1.886 10.944 11.203 1.00 91.06 391 VAL A O 1
ATOM 2903 N N . PRO A 1 392 ? -3.596 9.594 10.708 1.00 88.12 392 PRO A N 1
ATOM 2904 C CA . PRO A 1 392 ? -3.710 10.106 9.347 1.00 88.12 392 PRO A CA 1
ATOM 2905 C C . PRO A 1 392 ? -3.897 11.629 9.267 1.00 88.12 392 PRO A C 1
ATOM 2907 O O . PRO A 1 392 ? -4.787 12.196 9.894 1.00 88.12 392 PRO A O 1
ATOM 2910 N N . GLY A 1 393 ? -3.094 12.288 8.429 1.00 83.06 393 GLY A N 1
ATOM 2911 C CA . GLY A 1 393 ? -3.173 13.737 8.214 1.00 83.06 393 GLY A CA 1
ATOM 2912 C C . GLY A 1 393 ? -2.432 14.588 9.249 1.00 83.06 393 GLY A C 1
ATOM 2913 O O . GLY A 1 393 ? -2.552 15.809 9.191 1.00 83.06 393 GLY A O 1
ATOM 2914 N N . THR A 1 394 ? -1.666 13.973 10.151 1.00 87.81 394 THR A N 1
ATOM 2915 C CA . THR A 1 394 ? -0.833 14.665 11.142 1.00 87.81 394 THR A CA 1
ATOM 2916 C C . THR A 1 394 ? 0.582 14.075 11.154 1.00 87.81 394 THR A C 1
ATOM 2918 O O . THR A 1 394 ? 0.846 13.077 10.476 1.00 87.81 394 THR A O 1
ATOM 2921 N N . ILE A 1 395 ? 1.508 14.683 11.901 1.00 87.00 395 ILE A N 1
ATOM 2922 C CA . ILE A 1 395 ? 2.843 14.100 12.148 1.00 87.00 395 ILE A CA 1
ATOM 2923 C C . ILE A 1 395 ? 2.864 13.190 13.384 1.00 87.00 395 ILE A C 1
ATOM 2925 O O . ILE A 1 395 ? 3.915 12.720 13.811 1.00 87.00 395 ILE A O 1
ATOM 2929 N N . THR A 1 396 ? 1.702 12.973 13.993 1.00 91.25 396 THR A N 1
ATOM 2930 C CA . THR A 1 396 ? 1.558 12.199 15.219 1.00 91.25 396 THR A CA 1
ATOM 2931 C C . THR A 1 396 ? 1.660 10.712 14.914 1.00 91.25 396 THR A C 1
ATOM 2933 O O . THR A 1 396 ? 0.951 10.192 14.060 1.00 91.25 396 THR A O 1
ATOM 2936 N N . GLU A 1 397 ? 2.471 10.001 15.679 1.00 90.94 397 GLU A N 1
ATOM 2937 C CA . GLU A 1 397 ? 2.596 8.549 15.655 1.00 90.94 397 GLU A CA 1
ATOM 2938 C C . GLU A 1 397 ? 2.230 7.960 17.020 1.00 90.94 397 GLU A C 1
ATOM 2940 O O . GLU A 1 397 ? 2.693 8.429 18.063 1.00 90.94 397 GLU A O 1
ATOM 2945 N N . VAL A 1 398 ? 1.380 6.934 17.037 1.00 89.94 398 VAL A N 1
ATOM 2946 C CA . VAL A 1 398 ? 0.900 6.305 18.277 1.00 89.94 398 VAL A CA 1
ATOM 2947 C C . VAL A 1 398 ? 0.913 4.793 18.177 1.00 89.94 398 VAL A C 1
ATOM 2949 O O . VAL A 1 398 ? 0.873 4.221 17.088 1.00 89.94 398 VAL A O 1
ATOM 2952 N N . ASN A 1 399 ? 0.908 4.125 19.328 1.00 88.31 399 ASN A N 1
ATOM 2953 C CA . ASN A 1 399 ? 0.619 2.705 19.393 1.00 88.31 399 ASN A CA 1
ATOM 2954 C C . ASN A 1 399 ? -0.715 2.435 18.696 1.00 88.31 399 ASN A C 1
ATOM 2956 O O . ASN A 1 399 ? -1.707 3.127 18.936 1.00 88.31 399 ASN A O 1
ATOM 2960 N N . LEU A 1 400 ? -0.768 1.395 17.877 1.00 83.31 400 LEU A N 1
ATOM 2961 C CA . LEU A 1 400 ? -1.968 1.035 17.141 1.00 83.31 400 LEU A CA 1
ATOM 2962 C C . LEU A 1 400 ? -3.194 0.830 18.053 1.00 83.31 400 LEU A C 1
ATOM 2964 O O . LEU A 1 400 ? -4.305 1.181 17.661 1.00 83.31 400 LEU A O 1
ATOM 2968 N N . GLY A 1 401 ? -3.005 0.319 19.276 1.00 80.38 401 GLY A N 1
ATOM 2969 C CA . GLY A 1 401 ? -4.090 0.175 20.255 1.00 80.38 401 GLY A CA 1
ATOM 2970 C C . GLY A 1 401 ? -4.649 1.509 20.770 1.00 80.38 401 GLY A C 1
ATOM 2971 O O . GLY A 1 401 ? -5.792 1.565 21.220 1.00 80.38 401 GLY A O 1
ATOM 2972 N N . LEU A 1 402 ? -3.870 2.589 20.678 1.00 86.12 402 LEU A N 1
ATOM 2973 C CA . LEU A 1 402 ? -4.253 3.937 21.097 1.00 86.12 402 LEU A CA 1
ATOM 2974 C C . LEU A 1 402 ? -4.886 4.756 19.958 1.00 86.12 402 LEU A C 1
ATOM 2976 O O . LEU A 1 402 ? -5.601 5.721 20.225 1.00 86.12 402 LEU A O 1
ATOM 2980 N N . LEU A 1 403 ? -4.694 4.344 18.698 1.00 88.81 403 LEU A N 1
ATOM 2981 C CA . LEU A 1 403 ? -5.138 5.088 17.517 1.00 88.81 403 LEU A CA 1
ATOM 2982 C C . LEU A 1 403 ? -6.624 5.508 17.546 1.00 88.81 403 LEU A C 1
ATOM 2984 O O . LEU A 1 403 ? -6.875 6.688 17.296 1.00 88.81 403 LEU A O 1
ATOM 2988 N N . PRO A 1 404 ? -7.614 4.641 17.864 1.00 89.50 404 PRO A N 1
ATOM 2989 C CA . PRO A 1 404 ? -9.019 5.064 17.891 1.00 89.50 404 PRO A CA 1
ATOM 2990 C C . PRO A 1 404 ? -9.285 6.210 18.874 1.00 89.50 404 PRO A C 1
ATOM 2992 O O . PRO A 1 404 ? -10.013 7.149 18.556 1.00 89.50 404 PRO A O 1
ATOM 2995 N N . ARG A 1 405 ? -8.640 6.177 20.046 1.00 89.69 405 ARG A N 1
ATOM 2996 C CA . ARG A 1 405 ? -8.795 7.204 21.082 1.00 89.69 405 ARG A CA 1
ATOM 2997 C C . ARG A 1 405 ? -8.129 8.517 20.682 1.00 89.69 405 ARG A C 1
ATOM 2999 O O . ARG A 1 405 ? -8.756 9.567 20.803 1.00 89.69 405 ARG A O 1
ATOM 3006 N N . THR A 1 406 ? -6.907 8.460 20.147 1.00 92.38 406 THR A N 1
ATOM 3007 C CA . THR A 1 406 ? -6.211 9.646 19.618 1.00 92.38 406 THR A CA 1
ATOM 3008 C C . THR A 1 406 ? -7.011 10.298 18.497 1.00 92.38 406 THR A C 1
ATOM 3010 O O . THR A 1 406 ? -7.230 11.507 18.508 1.00 92.38 406 THR A O 1
ATOM 3013 N N . TRP A 1 407 ? -7.513 9.493 17.557 1.00 92.94 407 TRP A N 1
ATOM 3014 C CA . TRP A 1 407 ? -8.345 9.974 16.458 1.00 92.94 407 TRP A CA 1
ATOM 3015 C C . TRP A 1 407 ? -9.622 10.653 16.964 1.00 92.94 407 TRP A C 1
ATOM 3017 O O . TRP A 1 407 ? -9.973 11.738 16.507 1.00 92.94 407 TRP A O 1
ATOM 3027 N N . ALA A 1 408 ? -10.306 10.046 17.939 1.00 91.31 408 ALA A N 1
ATOM 3028 C CA . ALA A 1 408 ? -11.517 10.606 18.530 1.00 91.31 408 ALA A CA 1
ATOM 3029 C C . ALA A 1 408 ? -11.266 11.955 19.230 1.00 91.31 408 ALA A C 1
ATOM 3031 O O . ALA A 1 408 ? -12.060 12.882 19.044 1.00 91.31 408 ALA A O 1
ATOM 3032 N N . LEU A 1 409 ? -10.151 12.083 19.960 1.00 91.81 409 LEU A N 1
ATOM 3033 C CA . LEU A 1 409 ? -9.708 13.340 20.567 1.00 91.81 409 LEU A CA 1
ATOM 3034 C C . LEU A 1 409 ? -9.486 14.424 19.503 1.00 91.81 409 LEU A C 1
ATOM 3036 O O . LEU A 1 409 ? -10.010 15.529 19.634 1.00 91.81 409 LEU A O 1
ATOM 3040 N N . TYR A 1 410 ? -8.751 14.109 18.434 1.00 92.44 410 TYR A N 1
ATOM 3041 C CA . TYR A 1 410 ? -8.417 15.074 17.379 1.00 92.44 410 TYR A CA 1
ATOM 3042 C C . TYR A 1 410 ? -9.665 15.523 16.616 1.00 92.44 410 TYR A C 1
ATOM 3044 O O . TYR A 1 410 ? -9.849 16.704 16.331 1.00 92.44 410 TYR A O 1
ATOM 3052 N N . GLU A 1 411 ? -10.586 14.598 16.366 1.00 88.56 411 GLU A N 1
ATOM 3053 C CA . GLU A 1 411 ? -11.883 14.894 15.769 1.00 88.56 411 GLU A CA 1
ATOM 3054 C C . GLU A 1 411 ? -12.761 15.783 16.659 1.00 88.56 411 GLU A C 1
ATOM 3056 O O . GLU A 1 411 ? -13.456 16.677 16.166 1.00 88.56 411 GLU A O 1
ATOM 3061 N N . ALA A 1 412 ? -12.744 15.566 17.975 1.00 89.56 412 ALA A N 1
ATOM 3062 C CA . ALA A 1 412 ? -13.440 16.434 18.918 1.00 89.56 412 ALA A CA 1
ATOM 3063 C C . ALA A 1 412 ? -12.827 17.840 18.956 1.00 89.56 412 ALA A C 1
ATOM 3065 O O . ALA A 1 412 ? -13.574 18.819 18.944 1.00 89.56 412 ALA A O 1
ATOM 3066 N N . ALA A 1 413 ? -11.498 17.940 18.911 1.00 91.75 413 ALA A N 1
ATOM 3067 C CA . ALA A 1 413 ? -10.787 19.214 18.858 1.00 91.75 413 ALA A CA 1
ATOM 3068 C C . ALA A 1 413 ? -11.141 19.990 17.587 1.00 91.75 413 ALA A C 1
ATOM 3070 O O . ALA A 1 413 ? -11.500 21.165 17.649 1.00 91.75 413 ALA A O 1
ATOM 3071 N N . ARG A 1 414 ? -11.171 19.300 16.441 1.00 89.00 414 ARG A N 1
ATOM 3072 C CA . ARG A 1 414 ? -11.548 19.883 15.150 1.00 89.00 414 ARG A CA 1
ATOM 3073 C C . ARG A 1 414 ? -12.968 20.437 15.161 1.00 89.00 414 ARG A C 1
ATOM 3075 O O . ARG A 1 414 ? -13.199 21.529 14.648 1.00 89.00 414 ARG A O 1
ATOM 3082 N N . ARG A 1 415 ? -13.922 19.728 15.778 1.00 86.06 415 ARG A N 1
ATOM 3083 C CA . ARG A 1 415 ? -15.295 20.234 15.974 1.00 86.06 415 ARG A CA 1
ATOM 3084 C C . ARG A 1 415 ? -15.351 21.458 16.889 1.00 86.06 415 ARG A C 1
ATOM 3086 O O . ARG A 1 415 ? -16.234 22.290 16.712 1.00 86.06 415 ARG A O 1
ATOM 3093 N N . ALA A 1 416 ? -14.416 21.574 17.828 1.00 91.06 416 ALA A N 1
ATOM 3094 C CA . ALA A 1 416 ? -14.244 22.752 18.672 1.00 91.06 416 ALA A CA 1
ATOM 3095 C C . ALA A 1 416 ? -13.448 23.889 17.995 1.00 91.06 416 ALA A C 1
ATOM 3097 O O . ALA A 1 416 ? -13.322 24.961 18.580 1.00 91.06 416 ALA A O 1
ATOM 3098 N N . GLY A 1 417 ? -12.963 23.688 16.764 1.00 91.88 417 GLY A N 1
ATOM 3099 C CA . GLY A 1 417 ? -12.231 24.692 15.989 1.00 91.88 417 GLY A CA 1
ATOM 3100 C C . GLY A 1 417 ? -10.709 24.642 16.133 1.00 91.88 417 GLY A C 1
ATOM 3101 O O . GLY A 1 417 ? -10.053 25.591 15.719 1.00 91.88 417 GLY A O 1
ATOM 3102 N N . PHE A 1 418 ? -10.153 23.560 16.684 1.00 93.62 418 PHE A N 1
ATOM 3103 C CA . PHE A 1 418 ? -8.718 23.388 16.924 1.00 93.62 418 PHE A CA 1
ATOM 3104 C C . PHE A 1 418 ? -8.128 22.259 16.070 1.00 93.62 418 PHE A C 1
ATOM 3106 O O . PHE A 1 418 ? -8.733 21.192 15.954 1.00 93.62 418 PHE A O 1
ATOM 3113 N N . ALA A 1 419 ? -6.928 22.443 15.517 1.00 91.75 419 ALA A N 1
ATOM 3114 C CA . ALA A 1 419 ? -6.177 21.374 14.859 1.00 91.75 419 ALA A CA 1
ATOM 3115 C C . ALA A 1 419 ? -5.040 20.880 15.763 1.00 91.75 419 ALA A C 1
ATOM 3117 O O . ALA A 1 419 ? -4.026 21.558 15.912 1.00 91.75 419 ALA A O 1
ATOM 3118 N N . LEU A 1 420 ? -5.201 19.701 16.368 1.00 92.62 420 LEU A N 1
ATOM 3119 C CA . LEU A 1 420 ? -4.158 19.100 17.203 1.00 92.62 420 LEU A CA 1
ATOM 3120 C C . LEU A 1 420 ? -3.116 18.354 16.369 1.00 92.62 420 LEU A C 1
ATOM 3122 O O . LEU A 1 420 ? -3.445 17.753 15.346 1.00 92.62 420 LEU A O 1
ATOM 3126 N N . ASP A 1 421 ? -1.878 18.357 16.855 1.00 90.88 421 ASP A N 1
ATOM 3127 C CA . ASP A 1 421 ? -0.780 17.550 16.322 1.00 90.88 421 ASP A CA 1
ATOM 3128 C C . ASP A 1 421 ? 0.238 17.220 17.429 1.00 90.88 421 ASP A C 1
ATOM 3130 O O . ASP A 1 421 ? 0.125 17.706 18.559 1.00 90.88 421 ASP A O 1
ATOM 3134 N N . ALA A 1 422 ? 1.246 16.412 17.113 1.00 85.75 422 ALA A N 1
ATOM 3135 C CA . ALA A 1 422 ? 2.395 16.177 17.968 1.00 85.75 422 ALA A CA 1
ATOM 3136 C C . ALA A 1 422 ? 3.374 17.359 17.905 1.00 85.75 422 ALA A C 1
ATOM 3138 O O . ALA A 1 422 ? 3.551 18.011 16.876 1.00 85.75 422 ALA A O 1
ATOM 3139 N N . ASN A 1 423 ? 4.043 17.616 19.021 1.00 80.56 423 ASN A N 1
ATOM 3140 C CA . ASN A 1 423 ? 5.049 18.647 19.194 1.00 80.56 423 ASN A CA 1
ATOM 3141 C C . ASN A 1 423 ? 6.400 17.996 19.510 1.00 80.56 423 ASN A C 1
ATOM 3143 O O . ASN A 1 423 ? 6.485 17.159 20.401 1.00 80.56 423 ASN A O 1
ATOM 3147 N N . GLY A 1 424 ? 7.469 18.427 18.841 1.00 65.19 424 GLY A N 1
ATOM 3148 C CA . GLY A 1 424 ? 8.839 18.034 19.180 1.00 65.19 424 GLY A CA 1
ATOM 3149 C C . GLY A 1 424 ? 9.665 17.539 17.987 1.00 65.19 424 GLY A C 1
ATOM 3150 O O . GLY A 1 424 ? 9.110 17.113 16.976 1.00 65.19 424 GLY A O 1
ATOM 3151 N N . PRO A 1 425 ? 11.007 17.581 18.088 1.00 58.00 425 PRO A N 1
ATOM 3152 C CA . PRO A 1 425 ? 11.912 17.246 16.985 1.00 58.00 425 PRO A CA 1
ATOM 3153 C C . PRO A 1 425 ? 11.876 15.767 16.571 1.00 58.00 425 PRO A C 1
ATOM 3155 O O . PRO A 1 425 ? 12.347 15.443 15.486 1.00 58.00 425 PRO A O 1
ATOM 3158 N N . LEU A 1 426 ? 11.334 14.890 17.426 1.00 71.94 426 LEU A N 1
ATOM 3159 C CA . LEU A 1 426 ? 11.261 13.437 17.226 1.00 71.94 426 LEU A CA 1
ATOM 3160 C C . LEU A 1 426 ? 9.813 12.905 17.246 1.00 71.94 426 LEU A C 1
ATOM 3162 O O . LEU A 1 426 ? 9.614 11.705 17.358 1.00 71.94 426 LEU A O 1
ATOM 3166 N N . GLY A 1 427 ? 8.803 13.781 17.163 1.00 78.31 427 GLY A N 1
ATOM 3167 C CA . GLY A 1 427 ? 7.390 13.378 17.158 1.00 78.31 427 GLY A CA 1
ATOM 3168 C C . GLY A 1 427 ? 6.887 12.781 18.483 1.00 78.31 427 GLY A C 1
ATOM 3169 O O . GLY A 1 427 ? 7.491 12.956 19.542 1.00 78.31 427 GLY A O 1
ATOM 3170 N N . SER A 1 428 ? 5.736 12.102 18.432 1.00 87.19 428 SER A N 1
ATOM 3171 C CA . SER A 1 428 ? 5.069 11.515 19.608 1.00 87.19 428 SER A CA 1
ATOM 3172 C C . SER A 1 428 ? 5.520 10.092 19.954 1.00 87.19 428 SER A C 1
ATOM 3174 O O . SER A 1 428 ? 5.296 9.655 21.083 1.00 87.19 428 SER A O 1
ATOM 3176 N N . ALA A 1 429 ? 6.191 9.389 19.040 1.00 88.19 429 ALA A N 1
ATOM 3177 C CA . ALA A 1 429 ? 6.813 8.090 19.286 1.00 88.19 429 ALA A CA 1
ATOM 3178 C C . ALA A 1 429 ? 8.313 8.162 18.979 1.00 88.19 429 ALA A C 1
ATOM 3180 O O . ALA A 1 429 ? 8.708 8.820 18.025 1.00 88.19 429 ALA A O 1
ATOM 3181 N N . ARG A 1 430 ? 9.154 7.502 19.782 1.00 85.88 430 ARG A N 1
ATOM 3182 C CA . ARG A 1 430 ? 10.620 7.510 19.588 1.00 85.88 430 ARG A CA 1
ATOM 3183 C C . ARG A 1 430 ? 11.286 6.217 20.047 1.00 85.88 430 ARG A C 1
ATOM 3185 O O . ARG A 1 430 ? 10.749 5.506 20.885 1.00 85.88 430 ARG A O 1
ATOM 3192 N N . THR A 1 431 ? 12.435 5.889 19.477 1.00 84.62 431 THR A N 1
ATOM 3193 C CA . THR A 1 431 ? 13.251 4.728 19.852 1.00 84.62 431 THR A CA 1
ATOM 3194 C C . THR A 1 431 ? 13.903 4.928 21.215 1.00 84.62 431 THR A C 1
ATOM 3196 O O . THR A 1 431 ? 14.053 6.049 21.705 1.00 84.62 431 THR A O 1
ATOM 3199 N N . ARG A 1 432 ? 14.361 3.832 21.820 1.00 83.00 432 ARG A N 1
ATOM 3200 C CA . ARG A 1 432 ? 15.158 3.852 23.046 1.00 83.00 432 ARG A CA 1
ATOM 3201 C C . ARG A 1 432 ? 16.449 4.642 22.872 1.00 83.00 432 ARG A C 1
ATOM 3203 O O . ARG A 1 432 ? 16.864 5.335 23.795 1.00 83.00 432 ARG A O 1
ATOM 3210 N N . GLU A 1 433 ? 17.086 4.552 21.709 1.00 85.44 433 GLU A N 1
ATOM 3211 C CA . GLU A 1 433 ? 18.292 5.312 21.380 1.00 85.44 433 GLU A CA 1
ATOM 3212 C C . GLU A 1 433 ? 18.003 6.817 21.303 1.00 85.44 433 GLU A C 1
ATOM 3214 O O . GLU A 1 433 ? 18.746 7.617 21.869 1.00 85.44 433 GLU A O 1
ATOM 3219 N N . GLU A 1 434 ? 16.896 7.210 20.671 1.00 88.12 434 GLU A N 1
ATOM 3220 C CA . GLU A 1 434 ? 16.435 8.604 20.642 1.00 88.12 434 GLU A CA 1
ATOM 3221 C C . GLU A 1 434 ? 16.056 9.103 22.042 1.00 88.12 434 GLU A C 1
ATOM 3223 O O . GLU A 1 434 ? 16.408 10.221 22.420 1.00 88.12 434 GLU A O 1
ATOM 3228 N N . GLN A 1 435 ? 15.406 8.265 22.854 1.00 88.06 435 GLN A N 1
ATOM 3229 C CA . GLN A 1 435 ? 15.109 8.573 24.252 1.00 88.06 435 GLN A CA 1
ATOM 3230 C C . GLN A 1 435 ? 16.393 8.769 25.070 1.00 88.06 435 GLN A C 1
ATOM 3232 O O . GLN A 1 435 ? 16.480 9.711 25.857 1.00 88.06 435 GLN A O 1
ATOM 3237 N N . GLN A 1 436 ? 17.394 7.905 24.876 1.00 88.06 436 GLN A N 1
ATOM 3238 C CA . GLN A 1 436 ? 18.701 8.003 25.531 1.00 88.06 436 GLN A CA 1
ATOM 3239 C C . GLN A 1 436 ? 19.407 9.298 25.144 1.00 88.06 436 GLN A C 1
ATOM 3241 O O . GLN A 1 436 ? 19.894 10.007 26.019 1.00 88.06 436 GLN A O 1
ATOM 3246 N N . TYR A 1 437 ? 19.386 9.655 23.859 1.00 89.81 437 TYR A N 1
ATOM 3247 C CA . TYR A 1 437 ? 19.934 10.920 23.388 1.00 89.81 437 TYR A CA 1
ATOM 3248 C C . TYR A 1 437 ? 19.283 12.121 24.089 1.00 89.81 437 TYR A C 1
ATOM 3250 O O . TYR A 1 437 ? 19.994 12.998 24.579 1.00 89.81 437 TYR A O 1
ATOM 3258 N N . LEU A 1 438 ? 17.950 12.159 24.178 1.00 87.75 438 LEU A N 1
ATOM 3259 C CA . LEU A 1 438 ? 17.241 13.248 24.855 1.00 87.75 438 LEU A CA 1
ATOM 3260 C C . LEU A 1 438 ? 17.609 13.330 26.345 1.00 87.75 438 LEU A C 1
ATOM 3262 O O . LEU A 1 438 ? 17.898 14.419 26.842 1.00 87.75 438 LEU A O 1
ATOM 3266 N N . TYR A 1 439 ? 17.646 12.185 27.031 1.00 88.00 439 TYR A N 1
ATOM 3267 C CA . TYR A 1 439 ? 17.999 12.099 28.448 1.00 88.00 439 TYR A CA 1
ATOM 3268 C C . TYR A 1 439 ? 19.432 12.584 28.719 1.00 88.00 439 TYR A C 1
ATOM 3270 O O . TYR A 1 439 ? 19.650 13.431 29.584 1.00 88.00 439 TYR A O 1
ATOM 3278 N N . ASP A 1 440 ? 20.405 12.117 27.932 1.00 92.25 440 ASP A N 1
ATOM 3279 C CA . ASP A 1 440 ? 21.823 12.461 28.109 1.00 92.25 440 ASP A CA 1
ATOM 3280 C C . ASP A 1 440 ? 22.130 13.930 27.791 1.00 92.25 440 ASP A C 1
ATOM 3282 O O . ASP A 1 440 ? 23.092 14.491 28.316 1.00 92.25 440 ASP A O 1
ATOM 3286 N N . ASN A 1 441 ? 21.312 14.569 26.949 1.00 91.25 441 ASN A N 1
ATOM 3287 C CA . ASN A 1 441 ? 21.483 15.966 26.541 1.00 91.25 441 ASN A CA 1
ATOM 3288 C C . ASN A 1 441 ? 20.586 16.946 27.322 1.00 91.25 441 ASN A C 1
ATOM 3290 O O . ASN A 1 441 ? 20.491 18.115 26.950 1.00 91.25 441 ASN A O 1
ATOM 3294 N N . GLY A 1 442 ? 19.954 16.503 28.415 1.00 83.44 442 GLY A N 1
ATOM 3295 C CA . GLY A 1 442 ? 19.235 17.380 29.346 1.00 83.44 442 GLY A CA 1
ATOM 3296 C C . GLY A 1 442 ? 17.880 17.893 28.848 1.00 83.44 442 GLY A C 1
ATOM 3297 O O . GLY A 1 442 ? 17.390 18.901 29.358 1.00 83.44 442 GLY A O 1
ATOM 3298 N N . PHE A 1 443 ? 17.267 17.226 27.867 1.00 83.50 443 PHE A N 1
ATOM 3299 C CA . PHE A 1 443 ? 15.874 17.487 27.494 1.00 83.50 443 PHE A CA 1
ATOM 3300 C C . PHE A 1 443 ? 14.916 16.968 28.586 1.00 83.50 443 PHE A C 1
ATOM 3302 O O . PHE A 1 443 ? 15.275 16.039 29.313 1.00 83.50 443 PHE A O 1
ATOM 3309 N N . PRO A 1 444 ? 13.691 17.522 28.709 1.00 77.06 444 PRO A N 1
ATOM 3310 C CA . PRO A 1 444 ? 12.668 17.010 29.623 1.00 77.06 444 PRO A CA 1
ATOM 3311 C C . PRO A 1 444 ? 12.188 15.633 29.142 1.00 77.06 444 PRO A C 1
ATOM 3313 O O . PRO A 1 444 ? 11.303 15.505 28.300 1.00 77.06 444 PRO A O 1
ATOM 3316 N N . ALA A 1 445 ? 12.874 14.594 29.606 1.00 80.94 445 ALA A N 1
ATOM 3317 C CA . ALA A 1 445 ? 12.772 13.239 29.098 1.00 80.94 445 ALA A CA 1
ATOM 3318 C C . ALA A 1 445 ? 13.000 12.249 30.246 1.00 80.94 445 ALA A C 1
ATOM 3320 O O . ALA A 1 445 ? 13.941 12.391 31.024 1.00 80.94 445 ALA A O 1
ATOM 3321 N N . ASN A 1 446 ? 12.151 11.225 30.349 1.00 83.00 446 ASN A N 1
ATOM 3322 C CA . ASN A 1 446 ? 12.345 10.154 31.327 1.00 83.00 446 ASN A CA 1
ATOM 3323 C C . ASN A 1 446 ? 13.555 9.270 30.965 1.00 83.00 446 ASN A C 1
ATOM 3325 O O . ASN A 1 446 ? 13.955 9.225 29.795 1.00 83.00 446 ASN A O 1
ATOM 3329 N N . PRO A 1 447 ? 14.121 8.525 31.935 1.00 83.94 447 PRO A N 1
ATOM 3330 C CA . PRO A 1 447 ? 15.149 7.533 31.652 1.00 83.94 447 PRO A CA 1
ATOM 3331 C C . PRO A 1 447 ? 14.704 6.527 30.571 1.00 83.94 447 PRO A C 1
ATOM 3333 O O . PRO A 1 447 ? 13.536 6.123 30.556 1.00 83.94 447 PRO A O 1
ATOM 3336 N N . PRO A 1 448 ? 15.602 6.067 29.687 1.00 83.50 448 PRO A N 1
ATOM 3337 C CA . PRO A 1 448 ? 15.243 5.113 28.636 1.00 83.50 448 PRO A CA 1
ATOM 3338 C C . PRO A 1 448 ? 14.684 3.796 29.177 1.00 83.50 448 PRO A C 1
ATOM 3340 O O . PRO A 1 448 ? 15.214 3.220 30.130 1.00 83.50 448 PRO A O 1
ATOM 3343 N N . GLY A 1 449 ? 13.631 3.290 28.540 1.00 78.00 449 GLY A N 1
ATOM 3344 C CA . GLY A 1 449 ? 12.840 2.148 28.990 1.00 78.00 449 GLY A CA 1
ATOM 3345 C C . GLY A 1 449 ? 11.753 2.503 30.006 1.00 78.00 449 GLY A C 1
ATOM 3346 O O . GLY A 1 449 ? 11.162 1.591 30.583 1.00 78.00 449 GLY A O 1
ATOM 3347 N N . THR A 1 450 ? 11.493 3.793 30.249 1.00 79.50 450 THR A N 1
ATOM 3348 C CA . THR A 1 450 ? 10.443 4.270 31.174 1.00 79.50 450 THR A CA 1
ATOM 3349 C C . THR A 1 450 ? 9.511 5.322 30.559 1.00 79.50 450 THR A C 1
ATOM 3351 O O . THR A 1 450 ? 8.483 5.644 31.159 1.00 79.50 450 THR A O 1
ATOM 3354 N N . SER A 1 451 ? 9.808 5.855 29.364 1.00 82.94 451 SER A N 1
ATOM 3355 C CA . SER A 1 451 ? 9.020 6.934 28.751 1.00 82.94 451 SER A CA 1
ATOM 3356 C C . SER A 1 451 ? 7.884 6.417 27.877 1.00 82.94 451 SER A C 1
ATOM 3358 O O . SER A 1 451 ? 8.135 5.697 26.921 1.00 82.94 451 SER A O 1
ATOM 3360 N N . MET A 1 452 ? 6.641 6.851 28.124 1.00 85.31 452 MET A N 1
ATOM 3361 C CA . MET A 1 452 ? 5.473 6.432 27.328 1.00 85.31 452 MET A CA 1
ATOM 3362 C C . MET A 1 452 ? 5.611 6.683 25.810 1.00 85.31 452 MET A C 1
ATOM 3364 O O . MET A 1 452 ? 4.999 5.967 25.017 1.00 85.31 452 MET A O 1
ATOM 3368 N N . HIS A 1 453 ? 6.461 7.627 25.391 1.00 87.75 453 HIS A N 1
ATOM 3369 C CA . HIS A 1 453 ? 6.792 7.852 23.979 1.00 87.75 453 HIS A CA 1
ATOM 3370 C C . HIS A 1 453 ? 7.516 6.668 23.325 1.00 87.75 453 HIS A C 1
ATOM 3372 O O . HIS A 1 453 ? 7.308 6.408 22.143 1.00 87.75 453 HIS A O 1
ATOM 3378 N N . GLU A 1 454 ? 8.305 5.901 24.082 1.00 84.94 454 GLU A N 1
ATOM 3379 C CA . GLU A 1 454 ? 9.011 4.714 23.577 1.00 84.94 454 GLU A CA 1
ATOM 3380 C C . GLU A 1 454 ? 8.062 3.573 23.176 1.00 84.94 454 GLU A C 1
ATOM 3382 O O . GLU A 1 454 ? 8.445 2.645 22.466 1.00 84.94 454 GLU A O 1
ATOM 3387 N N . TRP A 1 455 ? 6.800 3.654 23.608 1.00 82.12 455 TRP A N 1
ATOM 3388 C CA . TRP A 1 455 ? 5.748 2.697 23.267 1.00 82.12 455 TRP A CA 1
ATOM 3389 C C . TRP A 1 455 ? 4.637 3.302 22.402 1.00 82.12 455 TRP A C 1
ATOM 3391 O O . TRP A 1 455 ? 3.667 2.606 22.093 1.00 82.12 455 TRP A O 1
ATOM 3401 N N . GLY A 1 456 ? 4.752 4.582 22.026 1.00 87.50 456 GLY A N 1
ATOM 3402 C CA . GLY A 1 456 ? 3.704 5.332 21.327 1.00 87.50 456 GLY A CA 1
ATOM 3403 C C . GLY A 1 456 ? 2.448 5.570 22.175 1.00 87.50 456 GLY A C 1
ATOM 3404 O O . GLY A 1 456 ? 1.349 5.662 21.632 1.00 87.50 456 GLY A O 1
ATOM 3405 N N . LEU A 1 457 ? 2.580 5.610 23.504 1.00 88.38 457 LEU A N 1
ATOM 3406 C CA . LEU A 1 457 ? 1.478 5.786 24.461 1.00 88.38 457 LEU A CA 1
ATOM 3407 C C . LEU A 1 457 ? 1.420 7.193 25.083 1.00 88.38 457 LEU A C 1
ATOM 3409 O O . LEU A 1 457 ? 0.762 7.406 26.106 1.00 88.38 457 LEU A O 1
ATOM 3413 N N . ALA A 1 458 ? 2.118 8.153 24.479 1.00 89.19 458 ALA A N 1
ATOM 3414 C CA . ALA A 1 458 ? 2.133 9.549 24.891 1.00 89.19 458 ALA A CA 1
ATOM 3415 C C . ALA A 1 458 ? 2.055 10.500 23.697 1.00 89.19 458 ALA A C 1
ATOM 3417 O O . ALA A 1 458 ? 2.422 10.151 22.578 1.00 89.19 458 ALA A O 1
ATOM 3418 N N . LEU A 1 459 ? 1.591 11.712 23.976 1.00 90.06 459 LEU A N 1
ATOM 3419 C CA . LEU A 1 459 ? 1.469 12.832 23.062 1.00 90.06 459 LEU A CA 1
ATOM 3420 C C . LEU A 1 459 ? 2.030 14.072 23.751 1.00 90.06 459 LEU A C 1
ATOM 3422 O O . LEU A 1 459 ? 1.554 14.449 24.821 1.00 90.06 459 LEU A O 1
ATOM 3426 N N . ASP A 1 460 ? 2.976 14.736 23.101 1.00 89.44 460 ASP A N 1
ATOM 3427 C CA . ASP A 1 460 ? 3.291 16.125 23.417 1.00 89.44 460 ASP A CA 1
ATOM 3428 C C . ASP A 1 460 ? 2.438 16.980 22.480 1.00 89.44 460 ASP A C 1
ATOM 3430 O O . ASP A 1 460 ? 2.658 16.971 21.272 1.00 89.44 460 ASP A O 1
ATOM 3434 N N . VAL A 1 461 ? 1.399 17.638 22.991 1.00 88.81 461 VAL A N 1
ATOM 3435 C CA . VAL A 1 461 ? 0.340 18.212 22.146 1.00 88.81 461 VAL A CA 1
ATOM 3436 C C . VAL A 1 461 ? 0.712 19.616 21.655 1.00 88.81 461 VAL A C 1
ATOM 3438 O O . VAL A 1 461 ? 0.994 20.525 22.440 1.00 88.81 461 VAL A O 1
ATOM 3441 N N . ALA A 1 462 ? 0.666 19.802 20.337 1.00 90.12 462 ALA A N 1
ATOM 3442 C CA . ALA A 1 462 ? 0.607 21.087 19.648 1.00 90.12 462 ALA A CA 1
ATOM 3443 C C . ALA A 1 462 ? -0.821 21.367 19.161 1.00 90.12 462 ALA A C 1
ATOM 3445 O O . ALA A 1 462 ? -1.642 20.462 19.011 1.00 90.12 462 ALA A O 1
ATOM 3446 N N . CYS A 1 463 ? -1.104 22.637 18.887 1.00 91.75 463 CYS A N 1
ATOM 3447 C CA . CYS A 1 463 ? -2.392 23.080 18.369 1.00 91.75 463 CYS A CA 1
ATOM 3448 C C . CYS A 1 463 ? -2.180 24.193 17.345 1.00 91.75 463 CYS A C 1
ATOM 3450 O O . CYS A 1 463 ? -1.439 25.144 17.602 1.00 91.75 463 CYS A O 1
ATOM 3452 N N . ASP A 1 464 ? -2.779 24.045 16.165 1.00 90.00 464 ASP A N 1
ATOM 3453 C CA . ASP A 1 464 ? -2.667 24.955 15.021 1.00 90.00 464 ASP A CA 1
ATOM 3454 C C . ASP A 1 464 ? -1.204 25.273 14.650 1.00 90.00 464 ASP A C 1
ATOM 3456 O O . ASP A 1 464 ? -0.837 26.411 14.345 1.00 90.00 464 ASP A O 1
ATOM 3460 N N . GLY A 1 465 ? -0.339 24.253 14.730 1.00 87.06 465 GLY A N 1
ATOM 3461 C CA . GLY A 1 465 ? 1.099 24.359 14.461 1.00 87.06 465 GLY A CA 1
ATOM 3462 C C . GLY A 1 465 ? 1.903 25.097 15.537 1.00 87.06 465 GLY A C 1
ATOM 3463 O O . GLY A 1 465 ? 3.064 25.436 15.308 1.00 87.06 465 GLY A O 1
ATOM 3464 N N . ARG A 1 466 ? 1.309 25.375 16.703 1.00 89.19 466 ARG A N 1
ATOM 3465 C CA . ARG A 1 466 ? 1.956 26.078 17.816 1.00 89.19 466 ARG A CA 1
ATOM 3466 C C . ARG A 1 466 ? 2.232 25.132 18.975 1.00 89.19 466 ARG A C 1
ATOM 3468 O O . ARG A 1 466 ? 1.355 24.385 19.410 1.00 89.19 466 ARG A O 1
ATOM 3475 N N . SER A 1 467 ? 3.454 25.218 19.496 1.00 87.62 467 SER A N 1
ATOM 3476 C CA . SER A 1 467 ? 3.850 24.538 20.730 1.00 87.62 467 SER A CA 1
ATOM 3477 C C . SER A 1 467 ? 3.095 25.102 21.938 1.00 87.62 467 SER A C 1
ATOM 3479 O O . SER A 1 467 ? 2.527 26.191 21.870 1.00 87.62 467 SER A O 1
ATOM 3481 N N . TRP A 1 468 ? 3.117 24.391 23.064 1.00 85.56 468 TRP A N 1
ATOM 3482 C CA . TRP A 1 468 ? 2.363 24.742 24.274 1.00 85.56 468 TRP A CA 1
ATOM 3483 C C . TRP A 1 468 ? 2.457 26.216 24.705 1.00 85.56 468 TRP A C 1
ATOM 3485 O O . TRP A 1 468 ? 1.435 26.862 24.944 1.00 85.56 468 TRP A O 1
ATOM 3495 N N . SER A 1 469 ? 3.670 26.775 24.744 1.00 84.38 469 SER A N 1
ATOM 3496 C CA . SER A 1 469 ? 3.913 28.169 25.151 1.00 84.38 469 SER A CA 1
ATOM 3497 C C . SER A 1 469 ? 3.406 29.204 24.140 1.00 84.38 469 SER A C 1
ATOM 3499 O O . SER A 1 469 ? 3.186 30.360 24.489 1.00 84.38 469 SER A O 1
ATOM 3501 N N . GLN A 1 470 ? 3.213 28.797 22.886 1.00 87.44 470 GLN A N 1
ATOM 3502 C CA . GLN A 1 470 ? 2.719 29.626 21.782 1.00 87.44 470 GLN A CA 1
ATOM 3503 C C . GLN A 1 470 ? 1.234 29.373 21.480 1.00 87.44 470 GLN A C 1
ATOM 3505 O O . GLN A 1 470 ? 0.626 30.098 20.688 1.00 87.44 470 GLN A O 1
ATOM 3510 N N . MET A 1 471 ? 0.666 28.321 22.069 1.00 87.69 471 MET A N 1
ATOM 3511 C CA . MET A 1 471 ? -0.706 27.879 21.875 1.00 87.69 471 MET A CA 1
ATOM 3512 C C . MET A 1 471 ? -1.699 28.946 22.358 1.00 87.69 471 MET A C 1
ATOM 3514 O O . MET A 1 471 ? -1.410 29.722 23.271 1.00 87.69 471 MET A O 1
ATOM 3518 N N . ASP A 1 472 ? -2.885 28.995 21.755 1.00 87.88 472 ASP A N 1
ATOM 3519 C CA . ASP A 1 472 ? -3.973 29.818 22.280 1.00 87.88 472 ASP A CA 1
ATOM 3520 C C . ASP A 1 472 ? -4.454 29.278 23.641 1.00 87.88 472 ASP A C 1
ATOM 3522 O O . ASP A 1 472 ? -4.547 28.063 23.839 1.00 87.88 472 ASP A O 1
ATOM 3526 N N . ALA A 1 473 ? -4.773 30.167 24.586 1.00 89.19 473 ALA A N 1
ATOM 3527 C CA . ALA A 1 473 ? -5.232 29.769 25.918 1.00 89.19 473 ALA A CA 1
ATOM 3528 C C . ALA A 1 473 ? -6.538 28.953 25.871 1.00 89.19 473 ALA A C 1
ATOM 3530 O O . ALA A 1 473 ? -6.731 28.053 26.690 1.00 89.19 473 ALA A O 1
ATOM 3531 N N . ALA A 1 474 ? -7.414 29.221 24.896 1.00 90.94 474 ALA A N 1
ATOM 3532 C CA . ALA A 1 474 ? -8.621 28.439 24.671 1.00 90.94 474 ALA A CA 1
ATOM 3533 C C . ALA A 1 474 ? -8.287 27.013 24.224 1.00 90.94 474 ALA A C 1
ATOM 3535 O O . ALA A 1 474 ? -8.904 26.077 24.729 1.00 90.94 474 ALA A O 1
ATOM 3536 N N . CYS A 1 475 ? -7.285 26.830 23.354 1.00 91.62 475 CYS A N 1
ATOM 3537 C CA . CYS A 1 475 ? -6.866 25.490 22.943 1.00 91.62 475 CYS A CA 1
ATOM 3538 C C . CYS A 1 475 ? -6.190 24.732 24.095 1.00 91.62 475 CYS A C 1
ATOM 3540 O O . CYS A 1 475 ? -6.567 23.592 24.362 1.00 91.62 475 CYS A O 1
ATOM 3542 N N . ARG A 1 476 ? -5.282 25.375 24.854 1.00 89.38 476 ARG A N 1
ATOM 3543 C CA . ARG A 1 476 ? -4.666 24.765 26.053 1.00 89.38 476 ARG A CA 1
ATOM 3544 C C . ARG A 1 476 ? -5.722 24.253 27.026 1.00 89.38 476 ARG A C 1
ATOM 3546 O O . ARG A 1 476 ? -5.685 23.097 27.440 1.00 89.38 476 ARG A O 1
ATOM 3553 N N . ARG A 1 477 ? -6.693 25.110 27.355 1.00 89.19 477 ARG A N 1
ATOM 3554 C CA . ARG A 1 477 ? -7.802 24.757 28.240 1.00 89.19 477 ARG A CA 1
ATOM 3555 C C . ARG A 1 477 ? -8.626 23.607 27.683 1.00 89.19 477 ARG A C 1
ATOM 3557 O O . ARG A 1 477 ? -8.920 22.663 28.404 1.00 89.19 477 ARG A O 1
ATOM 3564 N N . TRP A 1 478 ? -8.981 23.683 26.403 1.00 91.81 478 TRP A N 1
ATOM 3565 C CA . TRP A 1 478 ? -9.784 22.654 25.763 1.00 91.81 478 TRP A CA 1
ATOM 3566 C C . TRP A 1 478 ? -9.096 21.289 25.837 1.00 91.81 478 TRP A C 1
ATOM 3568 O O . TRP A 1 478 ? -9.726 20.314 26.238 1.00 91.81 478 TRP A O 1
ATOM 3578 N N . VAL A 1 479 ? -7.804 21.215 25.513 1.00 89.25 479 VAL A N 1
ATOM 3579 C CA . VAL A 1 479 ? -7.047 19.958 25.548 1.00 89.25 479 VAL A CA 1
ATOM 3580 C C . VAL A 1 479 ? -7.017 19.381 26.966 1.00 89.25 479 VAL A C 1
ATOM 3582 O O . VAL A 1 479 ? -7.329 18.205 27.148 1.00 89.25 479 VAL A O 1
ATOM 3585 N N . VAL A 1 480 ? -6.722 20.204 27.974 1.00 86.38 480 VAL A N 1
ATOM 3586 C CA . VAL A 1 480 ? -6.687 19.784 29.385 1.00 86.38 480 VAL A CA 1
ATOM 3587 C C . VAL A 1 480 ? -8.050 19.279 29.869 1.00 86.38 480 VAL A C 1
ATOM 3589 O O . VAL A 1 480 ? -8.120 18.220 30.491 1.00 86.38 480 VAL A O 1
ATOM 3592 N N . ASP A 1 481 ? -9.129 19.987 29.533 1.00 87.25 481 ASP A N 1
ATOM 3593 C CA . ASP A 1 481 ? -10.488 19.656 29.973 1.00 87.25 481 ASP A CA 1
ATOM 3594 C C . ASP A 1 481 ? -11.037 18.381 29.293 1.00 87.25 481 ASP A C 1
ATOM 3596 O O . ASP A 1 481 ? -11.940 17.739 29.830 1.00 87.25 481 ASP A O 1
ATOM 3600 N N . ASN A 1 482 ? -10.515 17.998 28.117 1.00 88.94 482 ASN A N 1
ATOM 3601 C CA . ASN A 1 482 ? -11.108 16.942 27.283 1.00 88.94 482 ASN A CA 1
ATOM 3602 C C . ASN A 1 482 ? -10.238 15.688 27.110 1.00 88.94 482 ASN A C 1
ATOM 3604 O O . ASN A 1 482 ? -10.790 14.610 26.895 1.00 88.94 482 ASN A O 1
ATOM 3608 N N . ALA A 1 483 ? -8.907 15.775 27.199 1.00 88.31 483 ALA A N 1
ATOM 3609 C CA . ALA A 1 483 ? -8.015 14.642 26.913 1.00 88.31 483 ALA A CA 1
ATOM 3610 C C . ALA A 1 483 ? -8.272 13.421 27.824 1.00 88.31 483 ALA A C 1
ATOM 3612 O O . ALA A 1 483 ? -8.216 12.280 27.354 1.00 88.31 483 ALA A O 1
ATOM 3613 N N . GLY A 1 484 ? -8.648 13.662 29.087 1.00 85.69 484 GLY A N 1
ATOM 3614 C CA . GLY A 1 484 ? -9.014 12.628 30.066 1.00 85.69 484 GLY A CA 1
ATOM 3615 C C . GLY A 1 484 ? -10.128 11.698 29.593 1.00 85.69 484 GLY A C 1
ATOM 3616 O O . GLY A 1 484 ? -10.042 10.482 29.767 1.00 85.69 484 GLY A O 1
ATOM 3617 N N . THR A 1 485 ? -11.129 12.253 28.913 1.00 86.12 485 THR A N 1
ATOM 3618 C CA . THR A 1 485 ? -12.264 11.510 28.351 1.00 86.12 485 THR A CA 1
ATOM 3619 C C . THR A 1 485 ? -11.819 10.473 27.316 1.00 86.12 485 THR A C 1
ATOM 3621 O O . THR A 1 485 ? -12.418 9.408 27.205 1.00 86.12 485 THR A O 1
ATOM 3624 N N . TYR A 1 486 ? -10.709 10.737 26.622 1.00 87.06 486 TYR A N 1
ATOM 3625 C CA . TYR A 1 486 ? -10.128 9.852 25.611 1.00 87.06 486 TYR A CA 1
ATOM 3626 C C . TYR A 1 486 ? -8.986 8.985 26.165 1.00 87.06 486 TYR A C 1
ATOM 3628 O O . TYR A 1 486 ? -8.226 8.388 25.406 1.00 87.06 486 TYR A O 1
ATOM 3636 N N . GLY A 1 487 ? -8.860 8.873 27.491 1.00 83.31 487 GLY A N 1
ATOM 3637 C CA . GLY A 1 487 ? -7.895 7.987 28.147 1.00 83.31 487 GLY A CA 1
ATOM 3638 C C . GLY A 1 487 ? -6.472 8.540 28.250 1.00 83.31 487 GLY A C 1
ATOM 3639 O O . GLY A 1 487 ? -5.557 7.771 28.556 1.00 83.31 487 GLY A O 1
ATOM 3640 N N . PHE A 1 488 ? -6.292 9.842 28.020 1.00 86.94 488 PHE A N 1
ATOM 3641 C CA . PHE A 1 488 ? -5.027 10.542 28.220 1.00 86.94 488 PHE A CA 1
ATOM 3642 C C . PHE A 1 488 ? -5.021 11.285 29.547 1.00 86.94 488 PHE A C 1
ATOM 3644 O O . PHE A 1 488 ? -5.905 12.086 29.834 1.00 86.94 488 PHE A O 1
ATOM 3651 N N . LEU A 1 489 ? -3.983 11.066 30.337 1.00 85.06 489 LEU A N 1
ATOM 3652 C CA . LEU A 1 489 ? -3.778 11.727 31.614 1.00 85.06 489 LEU A CA 1
ATOM 3653 C C . LEU A 1 489 ? -2.693 12.793 31.452 1.00 85.06 489 LEU A C 1
ATOM 3655 O O . LEU A 1 489 ? -1.653 12.541 30.841 1.00 85.06 489 LEU A O 1
ATOM 3659 N N . VAL A 1 490 ? -2.959 13.982 31.989 1.00 79.50 490 VAL A N 1
ATOM 3660 C CA . VAL A 1 490 ? -2.017 15.110 32.000 1.00 79.50 490 VAL A CA 1
ATOM 3661 C C . VAL A 1 490 ? -1.053 14.950 33.165 1.00 79.50 490 VAL A C 1
ATOM 3663 O O . VAL A 1 490 ? -1.461 14.574 34.267 1.00 79.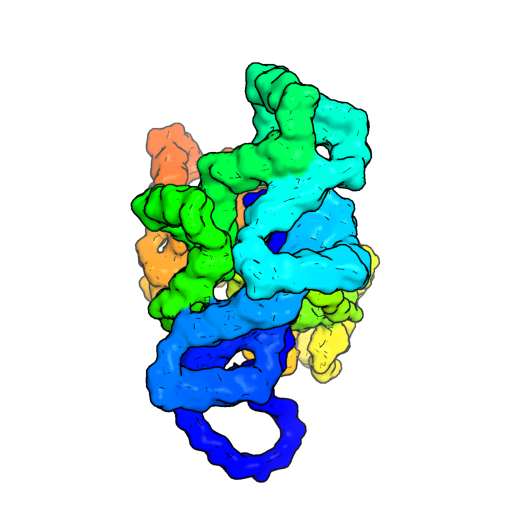50 490 VAL A O 1
ATOM 3666 N N . HIS A 1 491 ? 0.219 15.268 32.942 1.00 71.25 491 HIS A N 1
ATOM 3667 C CA . HIS A 1 491 ? 1.181 15.394 34.028 1.00 71.25 491 HIS A CA 1
ATOM 3668 C C . HIS A 1 491 ? 1.133 16.810 34.623 1.00 71.25 491 HIS A C 1
ATOM 3670 O O . HIS A 1 491 ? 1.201 17.801 33.899 1.00 71.25 491 HIS A O 1
ATOM 3676 N N . THR A 1 492 ? 1.045 16.934 35.950 1.00 66.56 492 THR A N 1
ATOM 3677 C CA . THR A 1 492 ? 0.823 18.230 36.629 1.00 66.56 492 THR A CA 1
ATOM 3678 C C . THR A 1 492 ? 1.956 19.240 36.442 1.00 66.56 492 THR A C 1
ATOM 3680 O O . THR A 1 492 ? 1.742 20.438 36.586 1.00 66.56 492 THR A O 1
ATOM 3683 N N . THR A 1 493 ? 3.156 18.771 36.099 1.00 70.50 493 THR A N 1
ATOM 3684 C CA . THR A 1 493 ? 4.333 19.611 35.817 1.00 70.50 493 THR A CA 1
ATOM 3685 C C . THR A 1 493 ? 4.639 19.768 34.327 1.00 70.50 493 THR A C 1
ATOM 3687 O O . THR A 1 493 ? 5.483 20.585 33.971 1.00 70.50 493 THR A O 1
ATOM 3690 N N . GLU A 1 494 ? 3.979 18.997 33.462 1.00 77.56 494 GLU A N 1
ATOM 3691 C CA . GLU A 1 494 ? 4.195 18.991 32.010 1.00 77.56 494 GLU A CA 1
ATOM 3692 C C . GLU A 1 494 ? 2.826 19.041 31.324 1.00 77.56 494 GLU A C 1
ATOM 3694 O O . GLU A 1 494 ? 2.328 18.031 30.831 1.00 77.56 494 GLU A O 1
ATOM 3699 N N . PRO A 1 495 ? 2.161 20.205 31.318 1.00 77.56 495 PRO A N 1
ATOM 3700 C CA . PRO A 1 495 ? 0.782 20.306 30.848 1.00 77.56 495 PRO A CA 1
ATOM 3701 C C . PRO A 1 495 ? 0.621 20.061 29.341 1.00 77.56 495 PRO A C 1
ATOM 3703 O O . PRO A 1 495 ? -0.483 19.790 28.886 1.00 77.56 495 PRO A O 1
ATOM 3706 N N . TRP A 1 496 ? 1.718 20.120 28.579 1.00 83.19 496 TRP A N 1
ATOM 3707 C CA . TRP A 1 496 ? 1.767 19.712 27.174 1.00 83.19 496 TRP A CA 1
ATOM 3708 C C . TRP A 1 496 ? 1.836 18.198 26.977 1.00 83.19 496 TRP A C 1
ATOM 3710 O O . TRP A 1 496 ? 1.598 17.734 25.863 1.00 83.19 496 TRP A O 1
ATOM 3720 N N . HIS A 1 497 ? 2.196 17.445 28.018 1.00 87.69 497 HIS A N 1
ATOM 3721 C CA . HIS A 1 497 ? 2.452 16.015 27.963 1.00 87.69 497 HIS A CA 1
ATOM 3722 C C . HIS A 1 497 ? 1.222 15.228 28.427 1.00 87.69 497 HIS A C 1
ATOM 3724 O O . HIS A 1 497 ? 0.780 15.306 29.579 1.00 87.69 497 HIS A O 1
ATOM 3730 N N . HIS A 1 498 ? 0.683 14.430 27.513 1.00 89.06 498 HIS A N 1
ATOM 3731 C CA . HIS A 1 498 ? -0.513 13.622 27.694 1.00 89.06 498 HIS A CA 1
ATOM 3732 C C . HIS A 1 498 ? -0.181 12.152 27.462 1.00 89.06 498 HIS A C 1
ATOM 3734 O O . HIS A 1 498 ? 0.208 11.770 26.362 1.00 89.06 498 HIS A O 1
ATOM 3740 N N . SER A 1 499 ? -0.368 11.292 28.460 1.00 88.25 499 SER A N 1
ATOM 3741 C CA . SER A 1 499 ? -0.003 9.873 28.351 1.00 88.25 499 SER A CA 1
ATOM 3742 C C . SER A 1 499 ? -0.991 8.950 29.050 1.00 88.25 499 SER A C 1
ATOM 3744 O O . SER A 1 499 ? -1.804 9.372 29.868 1.00 88.25 499 SER A O 1
ATOM 3746 N N . THR A 1 500 ? -0.948 7.655 28.742 1.00 86.62 500 THR A N 1
ATOM 3747 C CA . THR A 1 500 ? -1.916 6.689 29.295 1.00 86.62 500 THR A CA 1
ATOM 3748 C C . THR A 1 500 ? -1.713 6.359 30.777 1.00 86.62 500 THR A C 1
ATOM 3750 O O . THR A 1 500 ? -2.519 5.616 31.337 1.00 86.62 500 THR A O 1
ATOM 3753 N N . ASN A 1 501 ? -0.634 6.846 31.399 1.00 80.06 501 ASN A N 1
ATOM 3754 C CA . ASN A 1 501 ? -0.272 6.585 32.797 1.00 80.06 501 ASN A CA 1
ATOM 3755 C C . ASN A 1 501 ? 0.104 7.856 33.589 1.00 80.06 501 ASN A C 1
ATOM 3757 O O . ASN A 1 501 ? 0.654 7.746 34.689 1.00 80.06 501 ASN A O 1
ATOM 3761 N N . GLY A 1 502 ? -0.155 9.049 33.039 1.00 67.81 502 GLY A N 1
ATOM 3762 C CA . GLY A 1 502 ? 0.094 10.316 33.727 1.00 67.81 502 GLY A CA 1
ATOM 3763 C C . GLY A 1 502 ? -0.610 10.381 35.089 1.00 67.81 502 GLY A C 1
ATOM 3764 O O . GLY A 1 502 ? -1.697 9.837 35.274 1.00 67.81 502 GLY A O 1
ATOM 3765 N N . LYS A 1 503 ? 0.009 11.038 36.073 1.00 61.16 503 LYS A N 1
ATOM 3766 C CA . LYS A 1 503 ? -0.578 11.239 37.406 1.00 61.16 503 LYS A CA 1
ATOM 3767 C C . LYS A 1 503 ? -1.066 12.680 37.518 1.00 61.16 503 LYS A C 1
ATOM 3769 O O . LYS A 1 503 ? -0.273 13.568 37.813 1.00 61.16 503 LYS A O 1
ATOM 3774 N N . ALA A 1 504 ? -2.354 12.906 37.283 1.00 55.41 504 ALA A N 1
ATOM 3775 C CA . ALA A 1 504 ? -2.981 14.186 37.593 1.00 55.41 504 ALA A CA 1
ATOM 3776 C C . ALA A 1 504 ? -3.378 14.219 39.079 1.00 55.41 504 ALA A C 1
ATOM 3778 O O . ALA A 1 504 ? -4.044 13.297 39.552 1.00 55.41 504 ALA A O 1
ATOM 3779 N N . ASP A 1 505 ? -3.009 15.271 39.812 1.00 52.47 505 ASP A N 1
ATOM 3780 C CA . ASP A 1 505 ? -3.748 15.669 41.011 1.00 52.47 505 ASP A CA 1
ATOM 3781 C C . ASP A 1 505 ? -4.865 16.648 40.605 1.00 52.47 505 ASP A C 1
ATOM 3783 O O . ASP A 1 505 ? -4.740 17.419 39.655 1.00 52.47 505 ASP A O 1
ATOM 3787 N N . ALA A 1 506 ? -6.019 16.568 41.271 1.00 47.31 506 ALA A N 1
ATOM 3788 C CA . ALA A 1 506 ? -7.205 17.336 40.878 1.00 47.31 506 ALA A CA 1
ATOM 3789 C C . ALA A 1 506 ? -7.042 18.858 41.084 1.00 47.31 506 ALA A C 1
ATOM 3791 O O . ALA A 1 506 ? -7.777 19.634 40.478 1.00 47.31 506 ALA A O 1
ATOM 3792 N N . GLU A 1 507 ? -6.086 19.289 41.916 1.00 47.97 507 GLU A N 1
ATOM 3793 C CA . GLU A 1 507 ? -5.817 20.703 42.213 1.00 47.97 507 GLU A CA 1
ATOM 3794 C C . GLU A 1 507 ? -4.830 21.350 41.217 1.00 47.97 507 GLU A C 1
ATOM 3796 O O . GLU A 1 507 ? -4.990 22.528 40.877 1.00 47.97 507 GLU A O 1
ATOM 3801 N N . GLY A 1 508 ? -3.858 20.600 40.679 1.00 51.94 508 GLY A N 1
ATOM 3802 C CA . GLY A 1 508 ? -2.847 21.104 39.744 1.00 51.94 508 GLY A CA 1
ATOM 3803 C C . GLY A 1 508 ? -3.403 21.452 38.364 1.00 51.94 508 GLY A C 1
ATOM 3804 O O . GLY A 1 508 ? -3.019 22.472 37.792 1.00 51.94 508 GLY A O 1
ATOM 3805 N N . VAL A 1 509 ? -4.375 20.682 37.863 1.00 52.62 509 VAL A N 1
ATOM 3806 C CA . VAL A 1 509 ? -4.968 20.841 36.519 1.00 52.62 509 VAL A CA 1
ATOM 3807 C C . VAL A 1 509 ? -5.548 22.246 36.284 1.00 52.62 509 VAL A C 1
ATOM 3809 O O . VAL A 1 509 ? -5.333 22.845 35.231 1.00 52.62 509 VAL A O 1
ATOM 3812 N N . THR A 1 510 ? -6.201 22.830 37.290 1.00 50.84 510 THR A N 1
ATOM 3813 C CA . THR A 1 510 ? -6.776 24.187 37.233 1.00 50.84 510 THR A CA 1
ATOM 3814 C C . THR A 1 510 ? -5.737 25.313 37.154 1.00 50.84 510 THR A C 1
ATOM 3816 O O . THR A 1 510 ? -6.048 26.388 36.643 1.00 50.84 510 THR A O 1
ATOM 3819 N N . SER A 1 511 ? -4.506 25.089 37.630 1.00 54.09 511 SER A N 1
ATOM 3820 C CA . SER A 1 511 ? -3.413 26.077 37.588 1.00 54.09 511 SER A CA 1
ATOM 3821 C C . SER A 1 511 ? -2.628 26.075 36.268 1.00 54.09 511 SER A C 1
ATOM 3823 O O . SER A 1 511 ? -2.051 27.095 35.897 1.00 54.09 511 SER A O 1
ATOM 3825 N N . LEU A 1 512 ? -2.668 24.964 35.522 1.00 55.41 512 LEU A N 1
ATOM 3826 C CA . LEU A 1 512 ? -1.902 24.747 34.286 1.00 55.41 512 LEU A CA 1
ATOM 3827 C C . LEU A 1 512 ? -2.379 25.597 33.103 1.00 55.41 512 LEU A C 1
ATOM 3829 O O . LEU A 1 512 ? -1.617 25.855 32.178 1.00 55.41 512 LEU A O 1
ATOM 3833 N N . VAL A 1 513 ? -3.639 26.031 33.129 1.00 54.38 513 VAL A N 1
ATOM 3834 C CA . VAL A 1 513 ? -4.262 26.830 32.062 1.00 54.38 513 VAL A CA 1
ATOM 3835 C C . VAL A 1 513 ? -3.907 28.324 32.175 1.00 54.38 513 VAL A C 1
ATOM 3837 O O . VAL A 1 513 ? -4.033 29.066 31.202 1.00 54.38 513 VAL A O 1
ATOM 3840 N N . ALA A 1 514 ? -3.469 28.774 33.356 1.00 47.91 514 ALA A N 1
ATOM 3841 C CA . ALA A 1 514 ? -3.160 30.177 33.643 1.00 47.91 514 ALA A CA 1
ATOM 3842 C C . ALA A 1 514 ? -1.699 30.577 33.340 1.00 47.91 514 ALA A C 1
ATOM 3844 O O . ALA A 1 514 ? -1.395 31.772 33.349 1.00 47.91 514 ALA A O 1
ATOM 3845 N N . ALA A 1 515 ? -0.827 29.598 33.075 1.00 46.38 515 ALA A N 1
ATOM 3846 C CA . ALA A 1 515 ? 0.551 29.772 32.606 1.00 46.38 515 ALA A CA 1
ATOM 3847 C C . ALA A 1 515 ? 0.639 29.579 31.081 1.00 46.38 515 ALA A C 1
ATOM 3849 O O . ALA A 1 515 ? 1.563 30.174 30.484 1.00 46.38 515 ALA A O 1
#

Foldseek 3Di:
DPDPLQFFLADDDPVDPDDDDDDDPDDPDDDPLLLLQLLLQQLLCCRQQVYGDDPVSSVVSSVCVVVVNQLLVRLVVSLLDLSSLLSLQQSLCCLQPVGGDDPVRSVVSNVCVNVPDFSLLSSLDSLQDPNSCVVLPVALLSSQQVLCCSQQVDGDDPVSSVVSSVCCVVVNSSVSSSCSCLDLRSQLVLQQNLCCSQQVDGDDPVRSVVRSVVVNPDHSSVVNSVSSSDPNSSVCSVVVSLLLVLQLLLLQLLCLLQQVDGDDSVVSSVSSVVCVLQVASLQSNLQSCVDPRNVVPQLPDQLLVLLQSSCVSSVHDGDDPVRSVVSNVCCVLLVFHSSVSSRVSSQCRPHGSDGPDQQPDPDDDDPFFPWDFRFHPDDFLAVNGGNWDDRHPALAIAGSRLNRLVSRLQSVCVVVVKHKYADDPQHQADGLVVLCVCVVVPHPGDHRRPGQNSRRFKGQIDIPPHHPVRDDLVSLLSCLVPSVSSQWDAALVRSSMTGRRHDDDPVSSVVSSVD

Sequence (515 aa):
MARRAWGALALALLVTGMAPAAAAPAAPARSAGALEVRCYAVLVHTTFLDRPATEAEVEAWSVRIAAGEPASRLPAELAASDEWLTVVVTGLYQQALDRGPDPAGLRFWIDQLRRGALVDRVASLVYGSGEYYAKAGGTDAAFVADLYDRILHRSPDPAGQAHWETQTATRGRGRVAALFVASWESRRDRVDALYEEILGRSPDPAGRAHWIAALATVNDVRLAVLLAASGEVRAGACARVQQATFAAEATARAHRTVLGRVPDPGERDAWAVGLRDHPHVAWLVAALMATPEHRSTTDALATGAFVTQAHDRAGAAPPSDAERARWVTDIDTGARGRIDLLVHLVATVGGPLSPPDPPTACALFTDGGSVTPLCRAGRPGAIGDVVVVPVPGTITEVNLGLLPRTWALYEAARRAGFALDANGPLGSARTREEQQYLYDNGFPANPPGTSMHEWGLALDVACDGRSWSQMDAACRRWVVDNAGTYGFLVHTTEPWHHSTNGKADAEGVTSLVAA

Secondary structure (DSSP, 8-state):
--SSTT--------S----S-S-PPPPPPPPHHHHHHHHHHHHHHHHHHSSPPPHHHHHHHHHHHHTT--TTHHHHHHHTSHHHHHHHHHHHHHHHHSSPPPHHHHHHHHHHHHTT--HHHHHHHHHTSHHHHHHTTSSHHHHHHHHHHHHHSSPPPHHHHHHHHHHHHHH-HHHHHHHHHTSHHHHHHHHHHHHHHHHSSPPPHHHHHHHHHHTTTS-HHHHHHHHHTSHHHHHHHHHHHHHHHHHHHHHHHHHHHHHSSPPPHHHHHHHHHHHHHS-SHHHHHHHHHTSHHHHHHTTTS-HHHHHHHHHHHHTPPPPPHHHHHHHHHHHHTTSS-HHHHHHHHHHHTTS--PPS-------S--SS-SSPPPB-SS-TT-GGGB-EEEPTTSS-EEETTTHHHHHHHHHHHHHTT--EEE-STT-S---HHHHHHHHHTT-S-PPTTS-GGGGT-EEEEEETTB-GGGS-HHHHHHHHHHHGGGT-EEETTEEEEEETT----TTTHHHHT--

Radius of gyration: 27.54 Å; chains: 1; bounding box: 62×66×76 Å